Protein AF-0000000066929829 (afdb_homodimer)

Secondary structure (DSSP, 8-state):
---GGGHHHHHHHHHHHHHHHHS-S--HHHHHHHHGGGGGGSPPPTTEEEEEE--TT-SEEEEEEEETT--TT-EEEEE--STTTS--HHHHHHHHHHHHHHHTSEEEEEE---TTTS-TTHHHHHHHHHHHHHHHTT--GGGEEEEEETHHHHHHHHHHHHHHHHTPPPPSEEEEES----TT---THHHHTTTT-SS--HHHHHHHHHHHHTTS-TT-TTT-GGGS--TTPPPEEEEEETTSTTHHHHHHHHHHHHHTT--EEEEEETTPPTTGGGGTTT-HHHHHHHHHHHHHHIIIII--/---GGGHHHHHHHHHHHHHHHHS-TT-HHHHHHHHGGGGGGSPPPTTEEEEEE--TT-SEEEEEEEETT--TT-EEEEE--STTTS--HHHHHHHHHHHHHHHTSEEEEEE---TTTS-TTHHHHHHHHHHHHHHHTT--GGGEEEEEETHHHHHHHHHHHHHHHHTPPPPSEEEEES----TT---THHHHTTTT-SS--HHHHHHHHHHHHTTS-TT-TTT-GGGS--TTPPPEEEEEETTSTTHHHHHHHHHHHHHTT--EEEEEETTPPTTGGGGTTT-HHHHHHHHHHHHHHIIIII--

pLDDT: mean 96.14, std 6.44, range [51.62, 98.94]

Radius of gyration: 24.87 Å; Cα contacts (8 Å, |Δi|>4): 1491; chains: 2; bounding box: 48×78×58 Å

InterPro domains:
  IPR013094 Alpha/beta hydrolase fold-3 [PF07859] (76-277)
  IPR029058 Alpha/Beta hydrolase fold [G3DSA:3.40.50.1820] (4-302)
  IPR029058 Alpha/Beta hydrolase fold [SSF53474] (8-298)
  IPR033140 Lipase, GDXG, putative serine active site [PS01174] (144-156)
  IPR050300 GDXG lipolytic enzyme [PTHR48081] (67-297)

Organism: NCBI:txid1442368

Sequence (608 aa):
MPSPEAESIVNLYKFIKGTLAKTSQGSFDEIRYMFELNQILAAEPTDVVYEEVLCPGTVRPAIWCKPTTANPGHVILYLHGGGCFAGSPQSHRKMAAHLAKAAGAQALLIDFHLAPQFRFPTQIEDAVATFKWLLGRGIEARKIVLAGDSAGGNLAITTTLKLKEEGVGLPGGIVAISPWVDLEATGKSLDSNAQKDVFANRGTEAYFSQLYLDQASPKLPLANPLYADLTGFPPIHVSVGEWEVLLSDSEALVQRAKQAGVDVTHEVGPEMQHVYQLMAGKAPEADKTITNMGKWLQAKVFSLMPSPEAESIVNLYKFIKGTLAKTSQGSFDEIRYMFELNQILAAEPTDVVYEEVLCPGTVRPAIWCKPTTANPGHVILYLHGGGCFAGSPQSHRKMAAHLAKAAGAQALLIDFHLAPQFRFPTQIEDAVATFKWLLGRGIEARKIVLAGDSAGGNLAITTTLKLKEEGVGLPGGIVAISPWVDLEATGKSLDSNAQKDVFANRGTEAYFSQLYLDQASPKLPLANPLYADLTGFPPIHVSVGEWEVLLSDSEALVQRAKQAGVDVTHEVGPEMQHVYQLMAGKAPEADKTITNMGKWLQAKVFSL

Solvent-accessible surface area (backbone atoms only — not comparable to full-atom values): 28993 Å² total; per-residue (Å²): 129,74,57,78,54,54,48,54,59,55,55,50,32,46,50,46,44,54,48,56,70,65,50,57,96,63,66,66,61,61,56,32,56,51,42,45,54,47,40,73,49,24,37,72,46,63,56,29,29,33,41,71,39,85,54,59,39,39,77,52,63,20,34,37,28,38,28,77,81,32,42,88,60,30,34,33,44,35,32,57,28,46,50,49,47,31,49,36,30,72,23,40,43,44,35,46,32,45,34,15,48,49,34,44,13,24,20,38,22,47,24,46,57,39,20,73,90,36,33,70,64,47,44,37,52,15,50,46,41,33,53,53,52,43,42,73,72,69,36,52,40,48,33,28,27,29,23,16,30,27,37,6,12,28,41,29,53,31,27,51,52,50,31,56,74,68,68,44,76,53,46,28,27,34,39,26,30,30,22,49,31,53,55,72,69,76,45,65,22,41,63,79,18,44,88,63,17,69,66,50,41,62,70,53,50,52,50,33,38,43,47,26,36,66,84,54,64,54,69,39,35,74,68,7,53,80,64,42,83,48,60,84,47,51,39,36,40,37,37,32,17,58,23,14,32,44,38,34,28,45,52,50,47,52,51,53,32,49,74,37,69,26,56,69,46,81,46,70,41,77,77,23,44,70,53,47,48,41,22,22,77,59,18,68,72,17,39,51,51,38,44,51,52,8,51,48,40,32,67,69,28,69,67,105,128,75,58,79,53,54,48,54,58,55,53,50,31,46,50,46,44,52,47,56,71,66,50,57,96,70,60,66,61,58,54,32,55,50,41,46,53,46,38,73,50,24,37,71,46,63,56,30,30,35,39,72,40,85,53,59,39,39,75,51,62,20,34,37,28,38,28,77,78,31,43,86,60,30,34,32,45,35,32,56,28,47,50,50,46,31,48,36,30,71,24,40,44,44,36,45,33,46,34,14,48,48,35,44,13,23,21,39,23,49,23,46,58,39,21,72,87,36,34,69,62,48,45,38,52,16,50,47,40,33,52,52,51,43,42,74,72,68,36,51,40,48,33,27,28,29,24,16,29,29,39,6,12,27,41,29,54,30,26,51,51,51,30,54,74,68,69,44,76,54,46,27,26,34,40,26,29,29,23,49,31,55,54,73,68,77,45,67,22,40,63,79,16,43,88,61,15,70,68,52,42,62,69,52,51,52,51,34,36,42,47,27,36,64,86,53,63,52,67,38,35,76,67,6,52,80,62,42,84,50,60,84,48,48,38,35,40,37,37,31,16,58,23,14,30,45,39,35,29,44,51,50,46,51,51,52,32,50,75,38,68,25,55,70,46,82,44,71,40,77,77,24,45,71,54,47,48,40,22,23,79,60,19,70,72,17,38,51,51,37,45,50,52,8,51,47,40,31,65,70,27,67,65,104

Structure (mmCIF, N/CA/C/O backbone):
data_AF-0000000066929829-model_v1
#
loop_
_entity.id
_entity.type
_entity.pdbx_description
1 polymer 'Alpha/beta hydrolase fold-3 domain-containing protein'
#
loop_
_atom_site.group_PDB
_atom_site.id
_atom_site.type_symbol
_atom_site.label_atom_id
_atom_site.label_alt_id
_atom_site.label_comp_id
_atom_site.label_asym_id
_atom_site.label_entity_id
_atom_site.label_seq_id
_atom_site.pdbx_PDB_ins_code
_atom_site.Cartn_x
_atom_site.Cartn_y
_atom_site.Cartn_z
_atom_site.occupancy
_atom_site.B_iso_or_equiv
_atom_site.auth_seq_id
_atom_site.auth_comp_id
_atom_site.auth_asym_id
_atom_site.auth_atom_id
_atom_site.pdbx_PDB_model_num
ATOM 1 N N . MET A 1 1 ? 8.516 22.172 -17.484 1 88.25 1 MET A N 1
ATOM 2 C CA . MET A 1 1 ? 7.496 21.156 -17.719 1 88.25 1 MET A CA 1
ATOM 3 C C . MET A 1 1 ? 7.637 20.016 -16.734 1 88.25 1 MET A C 1
ATOM 5 O O . MET A 1 1 ? 8.75 19.562 -16.453 1 88.25 1 MET A O 1
ATOM 9 N N . PRO A 1 2 ? 6.473 19.688 -16.156 1 90.62 2 PRO A N 1
ATOM 10 C CA . PRO A 1 2 ? 6.551 18.562 -15.211 1 90.62 2 PRO A CA 1
ATOM 11 C C . PRO A 1 2 ? 7.113 17.297 -15.844 1 90.62 2 PRO A C 1
ATOM 13 O O . PRO A 1 2 ? 6.977 17.094 -17.062 1 90.62 2 PRO A O 1
ATOM 16 N N . SER A 1 3 ? 7.824 16.5 -14.977 1 94.12 3 SER A N 1
ATOM 17 C CA . SER A 1 3 ? 8.336 15.211 -15.43 1 94.12 3 SER A CA 1
ATOM 18 C C . SER A 1 3 ? 7.203 14.281 -15.852 1 94.12 3 SER A C 1
ATOM 20 O O . SER A 1 3 ? 6.051 14.484 -15.461 1 94.12 3 SER A O 1
ATOM 22 N N . PRO A 1 4 ? 7.508 13.305 -16.688 1 93.5 4 PRO A N 1
ATOM 23 C CA . PRO A 1 4 ? 6.496 12.305 -17.031 1 93.5 4 PRO A CA 1
ATOM 24 C C . PRO A 1 4 ? 5.914 11.609 -15.797 1 93.5 4 PRO A C 1
ATOM 26 O O . PRO A 1 4 ? 4.723 11.297 -15.766 1 93.5 4 PRO A O 1
ATOM 29 N N . GLU A 1 5 ? 6.719 11.469 -14.797 1 92.75 5 GLU A N 1
ATOM 30 C CA . GLU A 1 5 ? 6.301 10.789 -13.578 1 92.75 5 GLU A CA 1
ATOM 31 C C . GLU A 1 5 ? 5.238 11.594 -12.836 1 92.75 5 GLU A C 1
ATOM 33 O O . GLU A 1 5 ? 4.395 11.023 -12.141 1 92.75 5 GLU A O 1
ATOM 38 N N . ALA A 1 6 ? 5.266 12.867 -13.039 1 94.75 6 ALA A N 1
ATOM 39 C CA . ALA A 1 6 ? 4.32 13.734 -12.336 1 94.75 6 ALA A CA 1
ATOM 40 C C . ALA A 1 6 ? 2.9 13.531 -12.859 1 94.75 6 ALA A C 1
ATOM 42 O O . ALA A 1 6 ? 1.935 13.945 -12.211 1 94.75 6 ALA A O 1
ATOM 43 N N . GLU A 1 7 ? 2.746 12.844 -14.016 1 95 7 GLU A N 1
ATOM 44 C CA . GLU A 1 7 ? 1.429 12.594 -14.586 1 95 7 GLU A CA 1
ATOM 45 C C . GLU A 1 7 ? 0.651 11.57 -13.758 1 95 7 GLU A C 1
ATOM 47 O O . GLU A 1 7 ? -0.58 11.531 -13.812 1 95 7 GLU A O 1
ATOM 52 N N . SER A 1 8 ? 1.365 10.797 -12.992 1 94.75 8 SER A N 1
ATOM 53 C CA . SER A 1 8 ? 0.728 9.727 -12.234 1 94.75 8 SER A CA 1
ATOM 54 C C . SER A 1 8 ? -0.277 10.281 -11.227 1 94.75 8 SER A C 1
ATOM 56 O O . SER A 1 8 ? -1.362 9.719 -11.055 1 94.75 8 SER A O 1
ATOM 58 N N . ILE A 1 9 ? 0.096 11.359 -10.586 1 97.56 9 ILE A N 1
ATOM 59 C CA . ILE A 1 9 ? -0.79 11.914 -9.57 1 97.56 9 ILE A CA 1
ATOM 60 C C . ILE A 1 9 ? -2.018 12.531 -10.234 1 97.56 9 ILE A C 1
ATOM 62 O O . ILE A 1 9 ? -3.123 12.469 -9.688 1 97.56 9 ILE A O 1
ATOM 66 N N . VAL A 1 10 ? -1.859 13.125 -11.445 1 96.75 10 VAL A N 1
ATOM 67 C CA . VAL A 1 10 ? -2.975 13.68 -12.203 1 96.75 10 VAL A CA 1
ATOM 68 C C . VAL A 1 10 ? -3.975 12.578 -12.539 1 96.75 10 VAL A C 1
ATOM 70 O O . VAL A 1 10 ? -5.18 12.742 -12.32 1 96.75 10 VAL A O 1
ATOM 73 N N . ASN A 1 11 ? -3.477 11.484 -13 1 94.06 11 ASN A N 1
ATOM 74 C CA . ASN A 1 11 ? -4.332 10.367 -13.375 1 94.06 11 ASN A CA 1
ATOM 75 C C . ASN A 1 11 ? -5.066 9.789 -12.164 1 94.06 11 ASN A C 1
ATOM 77 O O . ASN A 1 11 ? -6.266 9.508 -12.242 1 94.06 11 ASN A O 1
ATOM 81 N N . LEU A 1 12 ? -4.383 9.578 -11.094 1 95.25 12 LEU A N 1
ATOM 82 C CA . LEU A 1 12 ? -5.012 9.039 -9.891 1 95.25 12 LEU A CA 1
ATOM 83 C C . LEU A 1 12 ? -6.082 9.984 -9.359 1 95.25 12 LEU A C 1
ATOM 85 O O . LEU A 1 12 ? -7.184 9.555 -9.016 1 95.25 12 LEU A O 1
ATOM 89 N N . TYR A 1 13 ? -5.742 11.297 -9.297 1 95.75 13 TYR A N 1
ATOM 90 C CA . TYR A 1 13 ? -6.684 12.273 -8.766 1 95.75 13 TYR A CA 1
ATOM 91 C C . TYR A 1 13 ? -7.934 12.359 -9.633 1 95.75 13 TYR A C 1
ATOM 93 O O . TYR A 1 13 ? -9.047 12.508 -9.117 1 95.75 13 TYR A O 1
ATOM 101 N N . LYS A 1 14 ? -7.758 12.289 -10.953 1 92.56 14 LYS A N 1
ATOM 102 C CA . LYS A 1 14 ? -8.922 12.258 -11.836 1 92.56 14 LYS A CA 1
ATOM 103 C C . LYS A 1 14 ? -9.812 11.062 -11.531 1 92.56 14 LYS A C 1
ATOM 105 O O . LYS A 1 14 ? -11.039 11.18 -11.539 1 92.56 14 LYS A O 1
ATOM 110 N N . PHE A 1 15 ? -9.172 10 -11.25 1 89.5 15 PHE A N 1
ATOM 111 C CA . PHE A 1 15 ? -9.914 8.789 -10.914 1 89.5 15 PHE A CA 1
ATOM 112 C C . PHE A 1 15 ? -10.648 8.953 -9.586 1 89.5 15 PHE A C 1
ATOM 114 O O . PHE A 1 15 ? -11.836 8.656 -9.484 1 89.5 15 PHE A O 1
ATOM 121 N N . ILE A 1 16 ? -9.984 9.406 -8.539 1 89.19 16 ILE A N 1
ATOM 122 C CA . ILE A 1 16 ? -10.562 9.586 -7.215 1 89.19 16 ILE A CA 1
ATOM 123 C C . ILE A 1 16 ? -11.719 10.586 -7.297 1 89.19 16 ILE A C 1
ATOM 125 O O . ILE A 1 16 ? -12.805 10.336 -6.762 1 89.19 16 ILE A O 1
ATOM 129 N N . LYS A 1 17 ? -11.438 11.641 -8.008 1 86.88 17 LYS A N 1
ATOM 130 C CA . LYS A 1 17 ? -12.453 12.68 -8.148 1 86.88 17 LYS A CA 1
ATOM 131 C C . LYS A 1 17 ? -13.688 12.148 -8.867 1 86.88 17 LYS A C 1
ATOM 133 O O . LYS A 1 17 ? -14.82 12.492 -8.516 1 86.88 17 LYS A O 1
ATOM 138 N N . GLY A 1 18 ? -13.492 11.398 -9.93 1 80.88 18 GLY A N 1
ATOM 139 C CA . GLY A 1 18 ? -14.602 10.789 -10.641 1 80.88 18 GLY A CA 1
ATOM 140 C C . GLY A 1 18 ? -15.445 9.875 -9.773 1 80.88 18 GLY A C 1
ATOM 141 O O . GLY A 1 18 ? -16.672 9.844 -9.898 1 80.88 18 GLY A O 1
ATOM 142 N N . THR A 1 19 ? -14.805 9.18 -8.883 1 77.25 19 THR A N 1
ATOM 143 C CA . THR A 1 19 ? -15.508 8.289 -7.969 1 77.25 19 THR A CA 1
ATOM 144 C C . THR A 1 19 ? -16.281 9.094 -6.93 1 77.25 19 THR A C 1
ATOM 146 O O . THR A 1 19 ? -17.422 8.75 -6.594 1 77.25 19 THR A O 1
ATOM 149 N N . LEU A 1 20 ? -15.625 10.109 -6.418 1 76.25 20 LEU A N 1
ATOM 150 C CA . LEU A 1 20 ? -16.281 10.992 -5.465 1 76.25 20 LEU A CA 1
ATOM 151 C C . LEU A 1 20 ? -17.578 11.562 -6.059 1 76.25 20 LEU A C 1
ATOM 153 O O . LEU A 1 20 ? -18.578 11.68 -5.363 1 76.25 20 LEU A O 1
ATOM 157 N N . ALA A 1 21 ? -17.531 11.883 -7.316 1 75.81 21 ALA A N 1
ATOM 158 C CA . ALA A 1 21 ? -18.656 12.508 -7.992 1 75.81 21 ALA A CA 1
ATOM 159 C C . ALA A 1 21 ? -19.797 11.508 -8.18 1 75.81 21 ALA A C 1
ATOM 161 O O . ALA A 1 21 ? -20.969 11.898 -8.242 1 75.81 21 ALA A O 1
ATOM 162 N N . LYS A 1 22 ? -19.484 10.234 -8.406 1 72.81 22 LYS A N 1
ATOM 163 C CA . LYS A 1 22 ? -20.484 9.203 -8.664 1 72.81 22 LYS A CA 1
ATOM 164 C C . LYS A 1 22 ? -21.094 8.688 -7.367 1 72.81 22 LYS A C 1
ATOM 166 O O . LYS A 1 22 ? -22.172 8.078 -7.379 1 72.81 22 LYS A O 1
ATOM 171 N N . THR A 1 23 ? -20.234 8.719 -6.391 1 62.66 23 THR A N 1
ATOM 172 C CA . THR A 1 23 ? -20.672 8.133 -5.125 1 62.66 23 THR A CA 1
ATOM 173 C C . THR A 1 23 ? -21.625 9.07 -4.398 1 62.66 23 THR A C 1
ATOM 175 O O . THR A 1 23 ? -21.312 10.242 -4.172 1 62.66 23 THR A O 1
ATOM 178 N N . SER A 1 24 ? -22.922 8.938 -4.844 1 55.09 24 SER A N 1
ATOM 179 C CA . SER A 1 24 ? -23.906 9.656 -4.043 1 55.09 24 SER A CA 1
ATOM 180 C C . SER A 1 24 ? -23.562 9.602 -2.559 1 55.09 24 SER A C 1
ATOM 182 O O . SER A 1 24 ? -22.75 8.773 -2.133 1 55.09 24 SER A O 1
ATOM 184 N N . GLN A 1 25 ? -24.125 10.641 -1.686 1 51.94 25 GLN A N 1
ATOM 185 C CA . GLN A 1 25 ? -23.969 10.805 -0.243 1 51.94 25 GLN A CA 1
ATOM 186 C C . GLN A 1 25 ? -23.75 9.453 0.439 1 51.94 25 GLN A C 1
ATOM 188 O O . GLN A 1 25 ? -23.516 9.398 1.646 1 51.94 25 GLN A O 1
ATOM 193 N N . GLY A 1 26 ? -23.938 8.344 -0.261 1 52.53 26 GLY A N 1
ATOM 194 C CA . GLY A 1 26 ? -24.047 7.098 0.475 1 52.53 26 GLY A CA 1
ATOM 195 C C . GLY A 1 26 ? -22.734 6.621 1.053 1 52.53 26 GLY A C 1
ATOM 196 O O . GLY A 1 26 ? -22.297 7.098 2.104 1 52.53 26 GLY A O 1
ATOM 197 N N . SER A 1 27 ? -21.703 5.484 0.579 1 73.06 27 SER A N 1
ATOM 198 C CA . SER A 1 27 ? -20.922 4.734 1.566 1 73.06 27 SER A CA 1
ATOM 199 C C . SER A 1 27 ? -19.516 5.289 1.698 1 73.06 27 SER A C 1
ATOM 201 O O . SER A 1 27 ? -18.719 5.207 0.759 1 73.06 27 SER A O 1
ATOM 203 N N . PHE A 1 28 ? -19.266 6.281 2.705 1 83.06 28 PHE A N 1
ATOM 204 C CA . PHE A 1 28 ? -17.953 6.777 3.104 1 83.06 28 PHE A CA 1
ATOM 205 C C . PHE A 1 28 ? -16.891 5.688 2.986 1 83.06 28 PHE A C 1
ATOM 207 O O . PHE A 1 28 ? -15.727 5.973 2.715 1 83.06 28 PHE A O 1
ATOM 214 N N . ASP A 1 29 ? -17.406 4.539 2.895 1 84.38 29 ASP A N 1
ATOM 215 C CA . ASP A 1 29 ? -16.469 3.43 2.842 1 84.38 29 ASP A CA 1
ATOM 216 C C . ASP A 1 29 ? -15.797 3.34 1.47 1 84.38 29 ASP A C 1
ATOM 218 O O . ASP A 1 29 ? -14.602 3.074 1.371 1 84.38 29 ASP A O 1
ATOM 222 N N . GLU A 1 30 ? -16.609 3.586 0.455 1 84.94 30 GLU A N 1
ATOM 223 C CA . GLU A 1 30 ? -16.062 3.541 -0.9 1 84.94 30 GLU A CA 1
ATOM 224 C C . GLU A 1 30 ? -15.039 4.652 -1.124 1 84.94 30 GLU A C 1
ATOM 226 O O . GLU A 1 30 ? -13.992 4.426 -1.722 1 84.94 30 GLU A O 1
ATOM 231 N N . ILE A 1 31 ? -15.367 5.809 -0.644 1 87.69 31 ILE A N 1
ATOM 232 C CA . ILE A 1 31 ? -14.477 6.949 -0.781 1 87.69 31 ILE A CA 1
ATOM 233 C C . ILE A 1 31 ? -13.18 6.688 -0.015 1 87.69 31 ILE A C 1
ATOM 235 O O . ILE A 1 31 ? -12.086 6.98 -0.507 1 87.69 31 ILE A O 1
ATOM 239 N N . ARG A 1 32 ? -13.297 6.16 1.17 1 93.31 32 ARG A N 1
ATOM 240 C CA . ARG A 1 32 ? -12.141 5.867 2.004 1 93.31 32 ARG A CA 1
ATOM 241 C C . ARG A 1 32 ? -11.227 4.84 1.337 1 93.31 32 ARG A C 1
ATOM 243 O O . ARG A 1 32 ? -10 4.949 1.403 1 93.31 32 ARG A O 1
ATOM 250 N N . TYR A 1 33 ? -11.844 3.861 0.587 1 92.25 33 TYR A N 1
ATOM 251 C CA . TYR A 1 33 ? -11.047 2.918 -0.185 1 92.25 33 TYR A CA 1
ATOM 252 C C . TYR A 1 33 ? -10.25 3.637 -1.271 1 92.25 33 TYR A C 1
ATOM 254 O O . TYR A 1 33 ? -9.086 3.311 -1.519 1 92.25 33 TYR A O 1
ATOM 262 N N . MET A 1 34 ? -10.867 4.645 -1.908 1 92.38 34 MET A N 1
ATOM 263 C CA . MET A 1 34 ? -10.195 5.352 -2.998 1 92.38 34 MET A CA 1
ATOM 264 C C . MET A 1 34 ? -8.984 6.117 -2.488 1 92.38 34 MET A C 1
ATOM 266 O O . MET A 1 34 ? -7.934 6.133 -3.139 1 92.38 34 MET A O 1
ATOM 270 N N . PHE A 1 35 ? -9.055 6.633 -1.262 1 95.56 35 PHE A N 1
ATOM 271 C CA . PHE A 1 35 ? -7.957 7.418 -0.717 1 95.56 35 PHE A CA 1
ATOM 272 C C . PHE A 1 35 ? -6.789 6.523 -0.335 1 95.56 35 PHE A C 1
ATOM 274 O O . PHE A 1 35 ? -5.652 6.992 -0.211 1 95.56 35 PHE A O 1
ATOM 281 N N . GLU A 1 36 ? -7.082 5.238 -0.135 1 97 36 GLU A N 1
ATOM 282 C CA . GLU A 1 36 ? -6 4.301 0.15 1 97 36 GLU A CA 1
ATOM 283 C C . GLU A 1 36 ? -5.055 4.164 -1.043 1 97 36 GLU A C 1
ATOM 285 O O . GLU A 1 36 ? -3.902 3.76 -0.887 1 97 36 GLU A O 1
ATOM 290 N N . LEU A 1 37 ? -5.52 4.582 -2.223 1 96.5 37 LEU A N 1
ATOM 291 C CA . LEU A 1 37 ? -4.75 4.438 -3.453 1 96.5 37 LEU A CA 1
ATOM 292 C C . LEU A 1 37 ? -3.613 5.453 -3.506 1 96.5 37 LEU A C 1
ATOM 294 O O . LEU A 1 37 ? -2.699 5.328 -4.324 1 96.5 37 LEU A O 1
ATOM 298 N N . ASN A 1 38 ? -3.584 6.426 -2.561 1 97.75 38 ASN A N 1
ATOM 299 C CA . ASN A 1 38 ? -2.494 7.395 -2.521 1 97.75 38 ASN A CA 1
ATOM 300 C C . ASN A 1 38 ? -1.137 6.707 -2.393 1 97.75 38 ASN A C 1
ATOM 302 O O . ASN A 1 38 ? -0.132 7.207 -2.9 1 97.75 38 ASN A O 1
ATOM 306 N N . GLN A 1 39 ? -1.131 5.605 -1.832 1 96.25 39 GLN A N 1
ATOM 307 C CA . GLN A 1 39 ? 0.118 4.914 -1.532 1 96.25 39 GLN A CA 1
ATOM 308 C C . GLN A 1 39 ? 0.806 4.441 -2.811 1 96.25 39 GLN A C 1
ATOM 310 O O . GLN A 1 39 ? 2.02 4.223 -2.822 1 96.25 39 GLN A O 1
ATOM 315 N N . ILE A 1 40 ? 0.053 4.273 -3.912 1 96 40 ILE A N 1
ATOM 316 C CA . ILE A 1 40 ? 0.645 3.672 -5.102 1 96 40 ILE A CA 1
ATOM 317 C C . ILE A 1 40 ? 1.554 4.684 -5.797 1 96 40 ILE A C 1
ATOM 319 O O . ILE A 1 40 ? 2.32 4.324 -6.691 1 96 40 ILE A O 1
ATOM 323 N N . LEU A 1 41 ? 1.529 5.965 -5.418 1 97.56 41 LEU A N 1
ATOM 324 C CA . LEU A 1 41 ? 2.227 7.043 -6.113 1 97.56 41 LEU A CA 1
ATOM 325 C C . LEU A 1 41 ? 3.713 7.031 -5.777 1 97.56 41 LEU A C 1
ATOM 327 O O . LEU A 1 41 ? 4.539 7.484 -6.574 1 97.56 41 LEU A O 1
ATOM 331 N N . ALA A 1 42 ? 4.047 6.539 -4.574 1 97.81 42 ALA A N 1
ATOM 332 C CA . ALA A 1 42 ? 5.434 6.59 -4.117 1 97.81 42 ALA A CA 1
ATOM 333 C C . ALA A 1 42 ? 6.145 5.262 -4.359 1 97.81 42 ALA A C 1
ATOM 335 O O . ALA A 1 42 ? 5.5 4.215 -4.438 1 97.81 42 ALA A O 1
ATOM 336 N N . ALA A 1 43 ? 7.465 5.332 -4.512 1 97.38 43 ALA A N 1
ATOM 337 C CA . ALA A 1 43 ? 8.289 4.125 -4.469 1 97.38 43 ALA A CA 1
ATOM 338 C C . ALA A 1 43 ? 8.484 3.639 -3.037 1 97.38 43 ALA A C 1
ATOM 340 O O . ALA A 1 43 ? 8.359 4.422 -2.09 1 97.38 43 ALA A O 1
ATOM 341 N N . GLU A 1 44 ? 8.695 2.34 -2.896 1 97.06 44 GLU A N 1
ATOM 342 C CA . GLU A 1 44 ? 9.117 1.88 -1.58 1 97.06 44 GLU A CA 1
ATOM 343 C C . GLU A 1 44 ? 10.461 2.5 -1.187 1 97.06 44 GLU A C 1
ATOM 345 O O . GLU A 1 44 ? 11.422 2.441 -1.95 1 97.06 44 GLU A O 1
ATOM 350 N N . PRO A 1 45 ? 10.508 3.092 0.005 1 97.38 45 PRO A N 1
ATOM 351 C CA . PRO A 1 45 ? 11.836 3.555 0.432 1 97.38 45 PRO A CA 1
ATOM 352 C C . PRO A 1 45 ? 12.766 2.408 0.823 1 97.38 45 PRO A C 1
ATOM 354 O O . PRO A 1 45 ? 12.32 1.429 1.429 1 97.38 45 PRO A O 1
ATOM 357 N N . THR A 1 46 ? 13.992 2.504 0.473 1 97 46 THR A N 1
ATOM 358 C CA . THR A 1 46 ? 14.969 1.483 0.847 1 97 46 THR A CA 1
ATOM 359 C C . THR A 1 46 ? 15.414 1.667 2.295 1 97 46 THR A C 1
ATOM 361 O O . THR A 1 46 ? 15.359 2.775 2.832 1 97 46 THR A O 1
ATOM 364 N N . ASP A 1 47 ? 15.773 0.606 2.943 1 97.62 47 ASP A N 1
ATOM 365 C CA . ASP A 1 47 ? 16.406 0.598 4.262 1 97.62 47 ASP A CA 1
ATOM 366 C C . ASP A 1 47 ? 15.469 1.19 5.316 1 97.62 47 ASP A C 1
ATOM 368 O O . ASP A 1 47 ? 15.906 1.942 6.191 1 97.62 47 ASP A O 1
ATOM 372 N N . VAL A 1 48 ? 14.234 0.946 5.141 1 98.56 48 VAL A N 1
ATOM 373 C CA . VAL A 1 48 ? 13.234 1.317 6.137 1 98.56 48 VAL A CA 1
ATOM 374 C C . VAL A 1 48 ? 12.477 0.075 6.598 1 98.56 48 VAL A C 1
ATOM 376 O O . VAL A 1 48 ? 12.086 -0.758 5.777 1 98.56 48 VAL A O 1
ATOM 379 N N . VAL A 1 49 ? 12.305 -0.089 7.871 1 98.44 49 VAL A N 1
ATOM 380 C CA . VAL A 1 49 ? 11.438 -1.133 8.406 1 98.44 49 VAL A CA 1
ATOM 381 C C . VAL A 1 49 ? 10.172 -0.505 9 1 98.44 49 VAL A C 1
ATOM 383 O O . VAL A 1 49 ? 10.188 0.657 9.406 1 98.44 49 VAL A O 1
ATOM 386 N N . TYR A 1 50 ? 9.094 -1.198 8.969 1 98.44 50 TYR A N 1
ATOM 387 C CA . TYR A 1 50 ? 7.809 -0.735 9.477 1 98.44 50 TYR A CA 1
ATOM 388 C C . TYR A 1 50 ? 7.375 -1.554 10.688 1 98.44 50 TYR A C 1
ATOM 390 O O . TYR A 1 50 ? 7.734 -2.729 10.812 1 98.44 50 TYR A O 1
ATOM 398 N N . GLU A 1 51 ? 6.672 -0.918 11.539 1 97.44 51 GLU A N 1
ATOM 399 C CA . GLU A 1 51 ? 6.133 -1.564 12.734 1 97.44 51 GLU A CA 1
ATOM 400 C C . GLU A 1 51 ? 4.793 -0.952 13.133 1 97.44 51 GLU A C 1
ATOM 402 O O . GLU A 1 51 ? 4.684 0.266 13.289 1 97.44 51 GLU A O 1
ATOM 407 N N . GLU A 1 52 ? 3.777 -1.808 13.242 1 97.31 52 GLU A N 1
ATOM 408 C CA . GLU A 1 52 ? 2.506 -1.325 13.773 1 97.31 52 GLU A CA 1
ATOM 409 C C . GLU A 1 52 ? 2.545 -1.233 15.297 1 97.31 52 GLU A C 1
ATOM 411 O O . GLU A 1 52 ? 3.145 -2.082 15.961 1 97.31 52 GLU A O 1
ATOM 416 N N . VAL A 1 53 ? 1.932 -0.184 15.836 1 97.75 53 VAL A N 1
ATOM 417 C CA . VAL A 1 53 ? 1.919 0.017 17.281 1 97.75 53 VAL A CA 1
ATOM 418 C C . VAL A 1 53 ? 0.572 0.595 17.719 1 97.75 53 VAL A C 1
ATOM 420 O O . VAL A 1 53 ? -0.003 1.432 17.016 1 97.75 53 VAL A O 1
ATOM 423 N N . LEU A 1 54 ? 0.062 0.106 18.844 1 96.31 54 LEU A N 1
ATOM 424 C CA . LEU A 1 54 ? -1.11 0.731 19.438 1 96.31 54 LEU A CA 1
ATOM 425 C C . LEU A 1 54 ? -0.707 1.92 20.312 1 96.31 54 LEU A C 1
ATOM 427 O O . LEU A 1 54 ? 0.164 1.796 21.172 1 96.31 54 LEU A O 1
ATOM 431 N N . CYS A 1 55 ? -1.213 3.059 20.047 1 97.5 55 CYS A N 1
ATOM 432 C CA . CYS A 1 55 ? -0.972 4.254 20.844 1 97.5 55 CYS A CA 1
ATOM 433 C C . CYS A 1 55 ? -2.256 5.051 21.031 1 97.5 55 CYS A C 1
ATOM 435 O O . CYS A 1 55 ? -3.244 4.82 20.344 1 97.5 55 CYS A O 1
ATOM 437 N N . PRO A 1 56 ? -2.312 5.891 22.062 1 98.12 56 PRO A N 1
ATOM 438 C CA . PRO A 1 56 ? -3.512 6.711 22.234 1 98.12 56 PRO A CA 1
ATOM 439 C C . PRO A 1 56 ? -3.824 7.574 21.016 1 98.12 56 PRO A C 1
ATOM 441 O O . PRO A 1 56 ? -2.912 7.965 20.281 1 98.12 56 PRO A O 1
ATOM 444 N N . GLY A 1 57 ? -5.074 7.828 20.859 1 96.94 57 GLY A N 1
ATOM 445 C CA . GLY A 1 57 ? -5.48 8.711 19.781 1 96.94 57 GLY A CA 1
ATOM 446 C C . GLY A 1 57 ? -5.664 7.98 18.453 1 96.94 57 GLY A C 1
ATOM 447 O O . GLY A 1 57 ? -5.828 8.609 17.406 1 96.94 57 GLY A O 1
ATOM 448 N N . THR A 1 58 ? -5.602 6.652 18.516 1 96.94 58 THR A N 1
ATOM 449 C CA . THR A 1 58 ? -5.723 5.906 17.266 1 96.94 58 THR A CA 1
ATOM 450 C C . THR A 1 58 ? -6.918 4.957 17.328 1 96.94 58 THR A C 1
ATOM 452 O O . THR A 1 58 ? -7.246 4.422 18.391 1 96.94 58 THR A O 1
ATOM 455 N N . VAL A 1 59 ? -7.555 4.766 16.188 1 95.06 59 VAL A N 1
ATOM 456 C CA . VAL A 1 59 ? -8.625 3.787 16.031 1 95.06 59 VAL A CA 1
ATOM 457 C C . VAL A 1 59 ? -8.039 2.414 15.727 1 95.06 59 VAL A C 1
ATOM 459 O O . VAL A 1 59 ? -8.484 1.401 16.266 1 95.06 59 VAL A O 1
ATOM 462 N N . ARG A 1 60 ? -7.215 2.279 14.891 1 94 60 ARG A N 1
ATOM 463 C CA . ARG A 1 60 ? -6.395 1.127 14.523 1 94 60 ARG A CA 1
ATOM 464 C C . ARG A 1 60 ? -4.918 1.393 14.805 1 94 60 ARG A C 1
ATOM 466 O O . ARG A 1 60 ? -4.535 2.523 15.109 1 94 60 ARG A O 1
ATOM 473 N N . PRO A 1 61 ? -4.031 0.425 14.68 1 96.88 61 PRO A N 1
ATOM 474 C CA . PRO A 1 61 ? -2.619 0.643 15.008 1 96.88 61 PRO A CA 1
ATOM 475 C C . PRO A 1 61 ? -1.975 1.722 14.141 1 96.88 61 PRO A C 1
ATOM 477 O O . PRO A 1 61 ? -2.238 1.789 12.938 1 96.88 61 PRO A O 1
ATOM 480 N N . ALA A 1 62 ? -1.176 2.553 14.828 1 98.69 62 ALA A N 1
ATOM 481 C CA . ALA A 1 62 ? -0.28 3.457 14.109 1 98.69 62 ALA A CA 1
ATOM 482 C C . ALA A 1 62 ? 0.848 2.686 13.43 1 98.69 62 ALA A C 1
ATOM 484 O O . ALA A 1 62 ? 1.038 1.495 13.688 1 98.69 62 ALA A O 1
ATOM 485 N N . ILE A 1 63 ? 1.514 3.33 12.5 1 98.69 63 ILE A N 1
ATOM 486 C CA . ILE A 1 63 ? 2.639 2.693 11.828 1 98.69 63 ILE A CA 1
ATOM 487 C C . ILE A 1 63 ? 3.91 3.506 12.062 1 98.69 63 ILE A C 1
ATOM 489 O O . ILE A 1 63 ? 3.973 4.691 11.727 1 98.69 63 ILE A O 1
ATOM 493 N N . TRP A 1 64 ? 4.938 2.865 12.641 1 98.81 64 TRP A N 1
ATOM 494 C CA . TRP A 1 64 ? 6.297 3.398 12.664 1 98.81 64 TRP A CA 1
ATOM 495 C C . TRP A 1 64 ? 7.008 3.139 11.344 1 98.81 64 TRP A C 1
ATOM 497 O O . TRP A 1 64 ? 7.016 2.01 10.844 1 98.81 64 TRP A O 1
ATOM 507 N N . CYS A 1 65 ? 7.508 4.148 10.742 1 98.81 65 CYS A N 1
ATOM 508 C CA . CYS A 1 65 ? 8.5 4.059 9.68 1 98.81 65 CYS A CA 1
ATOM 509 C C . CYS A 1 65 ? 9.906 4.305 10.227 1 98.81 65 CYS A C 1
ATOM 511 O O . CYS A 1 65 ? 10.227 5.414 10.648 1 98.81 65 CYS A O 1
ATOM 513 N N . LYS A 1 66 ? 10.758 3.334 10.203 1 98.69 66 LYS A N 1
ATOM 514 C CA . LYS A 1 66 ? 12.055 3.41 10.883 1 98.69 66 LYS A CA 1
ATOM 515 C C . LYS A 1 66 ? 13.195 3.166 9.898 1 98.69 66 LYS A C 1
ATOM 517 O O . LYS A 1 66 ? 13.656 2.031 9.742 1 98.69 66 LYS A O 1
ATOM 522 N N . PRO A 1 67 ? 13.664 4.281 9.227 1 98.62 67 PRO A N 1
ATOM 523 C CA . PRO A 1 67 ? 14.93 4.078 8.516 1 98.62 67 PRO A CA 1
ATOM 524 C C . PRO A 1 67 ? 16 3.434 9.383 1 98.62 67 PRO A C 1
ATOM 526 O O . PRO A 1 67 ? 16.125 3.758 10.57 1 98.62 67 PRO A O 1
ATOM 529 N N . THR A 1 68 ? 16.781 2.531 8.812 1 97 68 THR A N 1
ATOM 530 C CA . THR A 1 68 ? 17.719 1.736 9.594 1 97 68 THR A CA 1
ATOM 531 C C . THR A 1 68 ? 18.812 2.621 10.188 1 97 68 THR A C 1
ATOM 533 O O . THR A 1 68 ? 19.469 2.244 11.164 1 97 68 THR A O 1
ATOM 536 N N . THR A 1 69 ? 19 3.832 9.656 1 95.94 69 THR A N 1
ATOM 537 C CA . THR A 1 69 ? 20.078 4.711 10.125 1 95.94 69 THR A CA 1
ATOM 538 C C . THR A 1 69 ? 19.5 5.84 10.977 1 95.94 69 THR A C 1
ATOM 540 O O . THR A 1 69 ? 20.25 6.734 11.398 1 95.94 69 THR A O 1
ATOM 543 N N . ALA A 1 70 ? 18.25 5.852 11.227 1 97.31 70 ALA A N 1
ATOM 544 C CA . ALA A 1 70 ? 17.594 6.965 11.906 1 97.31 70 ALA A CA 1
ATOM 545 C C . ALA A 1 70 ? 18 7.016 13.383 1 97.31 70 ALA A C 1
ATOM 547 O O . ALA A 1 70 ? 18.25 5.977 14 1 97.31 70 ALA A O 1
ATOM 548 N N . ASN A 1 71 ? 18.094 8.227 13.984 1 97.81 71 ASN A N 1
ATOM 549 C CA . ASN A 1 71 ? 18.141 8.43 15.43 1 97.81 71 ASN A CA 1
ATOM 550 C C . ASN A 1 71 ? 16.766 8.195 16.062 1 97.81 71 ASN A C 1
ATOM 552 O O . ASN A 1 71 ? 15.812 8.922 15.781 1 97.81 71 ASN A O 1
ATOM 556 N N . PRO A 1 72 ? 16.656 7.238 16.938 1 97 72 PRO A N 1
ATOM 557 C CA . PRO A 1 72 ? 15.352 6.902 17.5 1 97 72 PRO A CA 1
ATOM 558 C C . PRO A 1 72 ? 14.766 8.023 18.359 1 97 72 PRO A C 1
ATOM 560 O O . PRO A 1 72 ? 13.57 8.023 18.656 1 97 72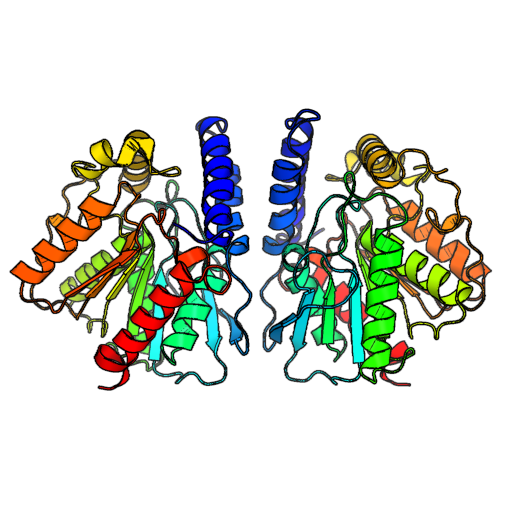 PRO A O 1
ATOM 563 N N . GLY A 1 73 ? 15.578 8.969 18.75 1 98.06 73 GLY A N 1
ATOM 564 C CA . GLY A 1 73 ? 15.109 10.102 19.531 1 98.06 73 GLY A CA 1
ATOM 565 C C . GLY A 1 73 ? 14.531 11.219 18.703 1 98.06 73 GLY A C 1
ATOM 566 O O . GLY A 1 73 ? 13.977 12.18 19.234 1 98.06 73 GLY A O 1
ATOM 567 N N . HIS A 1 74 ? 14.734 11.195 17.391 1 98.75 74 HIS A N 1
ATOM 568 C CA . HIS A 1 74 ? 14.148 12.148 16.469 1 98.75 74 HIS A CA 1
ATOM 569 C C . HIS A 1 74 ? 12.883 11.594 15.82 1 98.75 74 HIS A C 1
ATOM 571 O O . HIS A 1 74 ? 12.938 10.594 15.109 1 98.75 74 HIS A O 1
ATOM 577 N N . VAL A 1 75 ? 11.711 12.234 16.078 1 98.94 75 VAL A N 1
ATOM 578 C CA . VAL A 1 75 ? 10.453 11.633 15.664 1 98.94 75 VAL A CA 1
ATOM 579 C C . VAL A 1 75 ? 9.641 12.648 14.859 1 98.94 75 VAL A C 1
ATOM 581 O O . VAL A 1 75 ? 9.523 13.812 15.258 1 98.94 75 VAL A O 1
ATOM 584 N N . ILE A 1 76 ? 9.219 12.242 13.742 1 98.94 76 ILE A N 1
ATOM 585 C CA . ILE A 1 76 ? 8.195 12.945 12.984 1 98.94 76 ILE A CA 1
ATOM 586 C C . ILE A 1 76 ? 6.828 12.328 13.266 1 98.94 76 ILE A C 1
ATOM 588 O O . ILE A 1 76 ? 6.578 11.172 12.906 1 98.94 76 ILE A O 1
ATOM 592 N N . LEU A 1 77 ? 5.98 12.977 14.016 1 98.94 77 LEU A N 1
ATOM 593 C CA . LEU A 1 77 ? 4.574 12.594 14.109 1 98.94 77 LEU A CA 1
ATOM 594 C C . LEU A 1 77 ? 3.793 13.094 12.898 1 98.94 77 LEU A C 1
ATOM 596 O O . LEU A 1 77 ? 3.523 14.289 12.781 1 98.94 77 LEU A O 1
ATOM 600 N N . TYR A 1 78 ? 3.461 12.164 12.047 1 98.94 78 TYR A N 1
ATOM 601 C CA . TYR A 1 78 ? 2.859 12.523 10.766 1 98.94 78 TYR A CA 1
ATOM 602 C C . TYR A 1 78 ? 1.345 12.367 10.812 1 98.94 78 TYR A C 1
ATOM 604 O O . TYR A 1 78 ? 0.836 11.289 11.133 1 98.94 78 TYR A O 1
ATOM 612 N N . LEU A 1 79 ? 0.665 13.398 10.492 1 98.94 79 LEU A N 1
ATOM 613 C CA . LEU A 1 79 ? -0.791 13.438 10.406 1 98.94 79 LEU A CA 1
ATOM 614 C C . LEU A 1 79 ? -1.251 13.461 8.953 1 98.94 79 LEU A C 1
ATOM 616 O O . LEU A 1 79 ? -1.141 14.492 8.281 1 98.94 79 LEU A O 1
ATOM 620 N N . HIS A 1 80 ? -1.861 12.344 8.539 1 98.81 80 HIS A N 1
ATOM 621 C CA . HIS A 1 80 ? -2.146 12.148 7.121 1 98.81 80 HIS A CA 1
ATOM 622 C C . HIS A 1 80 ? -3.277 13.062 6.656 1 98.81 80 HIS A C 1
ATOM 624 O O . HIS A 1 80 ? -4.145 13.438 7.449 1 98.81 80 HIS A O 1
ATOM 630 N N . GLY A 1 81 ? -3.258 13.391 5.371 1 98.44 81 GLY A N 1
ATOM 631 C CA . GLY A 1 81 ? -4.359 14.102 4.75 1 98.44 81 GLY A CA 1
ATOM 632 C C . GLY A 1 81 ? -5.57 13.227 4.484 1 98.44 81 GLY A C 1
ATOM 633 O O . GLY A 1 81 ? -5.602 12.07 4.895 1 98.44 81 GLY A O 1
ATOM 634 N N . GLY A 1 82 ? -6.551 13.812 3.801 1 96.69 82 GLY A N 1
ATOM 635 C CA . GLY A 1 82 ? -7.801 13.125 3.516 1 96.69 82 GLY A CA 1
ATOM 636 C C . GLY A 1 82 ? -9.016 13.859 4.039 1 96.69 82 GLY A C 1
ATOM 637 O O . GLY A 1 82 ? -10.062 13.25 4.27 1 96.69 82 GLY A O 1
ATOM 638 N N . GLY A 1 83 ? -8.906 15.148 4.277 1 96.12 83 GLY A N 1
ATOM 639 C CA . GLY A 1 83 ? -10.031 16 4.633 1 96.12 83 GLY A CA 1
ATOM 640 C C . GLY A 1 83 ? -10.625 15.672 5.988 1 96.12 83 GLY A C 1
ATOM 641 O O . GLY A 1 83 ? -11.797 15.961 6.242 1 96.12 83 GLY A O 1
ATOM 642 N N . CYS A 1 84 ? -9.93 14.859 6.758 1 96.88 84 CYS A N 1
ATOM 643 C CA . CYS A 1 84 ? -10.328 14.406 8.086 1 96.88 84 CYS A CA 1
ATOM 644 C C . CYS A 1 84 ? -11.422 13.352 7.988 1 96.88 84 CYS A C 1
ATOM 646 O O . CYS A 1 84 ? -12.039 13 8.992 1 96.88 84 CYS A O 1
ATOM 648 N N . PHE A 1 85 ? -11.75 12.844 6.848 1 94.12 85 PHE A N 1
ATOM 649 C CA . PHE A 1 85 ? -12.781 11.812 6.75 1 94.12 85 PHE A CA 1
ATOM 650 C C . PHE A 1 85 ? -12.242 10.594 6.012 1 94.12 85 PHE A C 1
ATOM 652 O O . PHE A 1 85 ? -12.93 9.57 5.914 1 94.12 85 PHE A O 1
ATOM 659 N N . ALA A 1 86 ? -11.062 10.711 5.512 1 95.56 86 ALA A N 1
ATOM 660 C CA . ALA A 1 86 ? -10.406 9.602 4.828 1 95.56 86 ALA A CA 1
ATOM 661 C C . ALA A 1 86 ? -8.898 9.617 5.07 1 95.56 86 ALA A C 1
ATOM 663 O O . ALA A 1 86 ? -8.383 10.508 5.758 1 95.56 86 ALA A O 1
ATOM 664 N N . GLY A 1 87 ? -8.188 8.609 4.488 1 96.81 87 GLY A N 1
ATOM 665 C CA . GLY A 1 87 ? -6.758 8.453 4.711 1 96.81 87 GLY A CA 1
ATOM 666 C C . GLY A 1 87 ? -6.434 7.48 5.828 1 96.81 87 GLY A C 1
ATOM 667 O O . GLY A 1 87 ? -7.316 7.082 6.59 1 96.81 87 GLY A O 1
ATOM 668 N N . SER A 1 88 ? -5.211 7.152 5.887 1 98.06 88 SER A N 1
ATOM 669 C CA . SER A 1 88 ? -4.73 6.18 6.859 1 98.06 88 SER A CA 1
ATOM 670 C C . SER A 1 88 ? -3.207 6.18 6.934 1 98.06 88 SER A C 1
ATOM 672 O O . SER A 1 88 ? -2.539 6.793 6.102 1 98.06 88 SER A O 1
ATOM 674 N N . PRO A 1 89 ? -2.65 5.547 7.996 1 98.44 89 PRO A N 1
ATOM 675 C CA . PRO A 1 89 ? -1.197 5.355 8 1 98.44 89 PRO A CA 1
ATOM 676 C C . PRO A 1 89 ? -0.688 4.656 6.742 1 98.44 89 PRO A C 1
ATOM 678 O O . PRO A 1 89 ? 0.367 5.016 6.215 1 98.44 89 PRO A O 1
ATOM 681 N N . GLN A 1 90 ? -1.467 3.758 6.195 1 97.31 90 GLN A N 1
ATOM 682 C CA . GLN A 1 90 ? -1.044 2.986 5.031 1 97.31 90 GLN A CA 1
ATOM 683 C C . GLN A 1 90 ? -0.996 3.861 3.781 1 97.31 90 GLN A C 1
ATOM 685 O O . GLN A 1 90 ? -0.08 3.736 2.965 1 97.31 90 GLN A O 1
ATOM 690 N N . SER A 1 91 ? -1.962 4.711 3.654 1 98.12 91 SER A N 1
ATOM 691 C CA . SER A 1 91 ? -2.047 5.543 2.457 1 98.12 91 SER A C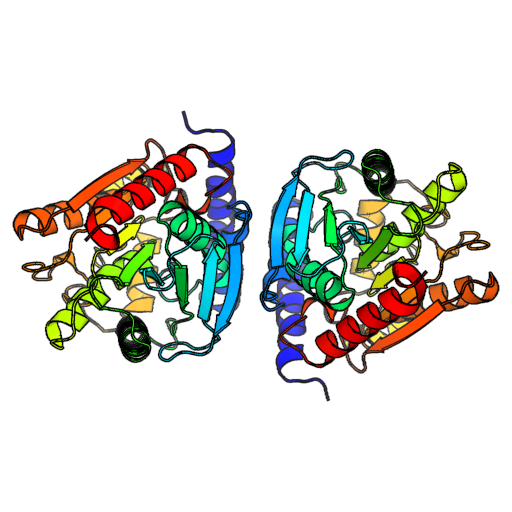A 1
ATOM 692 C C . SER A 1 91 ? -0.884 6.523 2.379 1 98.12 91 SER A C 1
ATOM 694 O O . SER A 1 91 ? -0.581 7.055 1.308 1 98.12 91 SER A O 1
ATOM 696 N N . HIS A 1 92 ? -0.143 6.727 3.525 1 98.69 92 HIS A N 1
ATOM 697 C CA . HIS A 1 92 ? 0.836 7.809 3.547 1 98.69 92 HIS A CA 1
ATOM 698 C C . HIS A 1 92 ? 2.193 7.312 4.035 1 98.69 92 HIS A C 1
ATOM 700 O O . HIS A 1 92 ? 3.166 8.07 4.055 1 98.69 92 HIS A O 1
ATOM 706 N N . ARG A 1 93 ? 2.346 6.023 4.41 1 98.19 93 ARG A N 1
ATOM 707 C CA . ARG A 1 93 ? 3.553 5.562 5.086 1 98.19 93 ARG A CA 1
ATOM 708 C C . ARG A 1 93 ? 4.773 5.715 4.184 1 98.19 93 ARG A C 1
ATOM 710 O O . ARG A 1 93 ? 5.871 6.012 4.664 1 98.19 93 ARG A O 1
ATOM 717 N N . LYS A 1 94 ? 4.594 5.527 2.846 1 98.38 94 LYS A N 1
ATOM 718 C CA . LYS A 1 94 ? 5.762 5.617 1.973 1 98.38 94 LYS A CA 1
ATOM 719 C C . LYS A 1 94 ? 6.301 7.043 1.917 1 98.38 94 LYS A C 1
ATOM 721 O O . LYS A 1 94 ? 7.508 7.262 2.033 1 98.38 94 LYS A O 1
ATOM 726 N N . MET A 1 95 ? 5.414 8 1.734 1 98.38 95 MET A N 1
ATOM 727 C CA . MET A 1 95 ? 5.836 9.398 1.712 1 98.38 95 MET A CA 1
ATOM 728 C C . MET A 1 95 ? 6.488 9.789 3.033 1 98.38 95 MET A C 1
ATOM 730 O O . MET A 1 95 ? 7.562 10.398 3.045 1 98.38 95 MET A O 1
ATOM 734 N N . ALA A 1 96 ? 5.855 9.414 4.16 1 98.81 96 ALA A N 1
ATOM 735 C CA . ALA A 1 96 ? 6.387 9.727 5.484 1 98.81 96 ALA A CA 1
ATOM 736 C C . ALA A 1 96 ? 7.742 9.062 5.699 1 98.81 96 ALA A C 1
ATOM 738 O O . ALA A 1 96 ? 8.633 9.641 6.328 1 98.81 96 ALA A O 1
ATOM 739 N N . ALA A 1 97 ? 7.883 7.859 5.191 1 98.88 97 ALA A N 1
ATOM 740 C CA . ALA A 1 97 ? 9.141 7.133 5.336 1 98.88 97 ALA A CA 1
ATOM 741 C C . ALA A 1 97 ? 10.258 7.801 4.539 1 98.88 97 ALA A C 1
ATOM 743 O O . ALA A 1 97 ? 11.406 7.859 4.992 1 98.88 97 ALA A O 1
ATOM 744 N N . HIS A 1 98 ? 9.93 8.234 3.322 1 98.88 98 HIS A N 1
ATOM 745 C CA . HIS A 1 98 ? 10.922 8.984 2.555 1 98.88 98 HIS A CA 1
ATOM 746 C C . HIS A 1 98 ? 11.352 10.25 3.295 1 98.88 98 HIS A C 1
ATOM 748 O O . HIS A 1 98 ? 12.539 10.578 3.324 1 98.88 98 HIS A O 1
ATOM 754 N N . LEU A 1 99 ? 10.406 10.945 3.865 1 98.94 99 LEU A N 1
ATOM 755 C CA . LEU A 1 99 ? 10.719 12.141 4.637 1 98.94 99 LEU A CA 1
ATOM 756 C C . LEU A 1 99 ? 11.562 11.789 5.859 1 98.94 99 LEU A C 1
ATOM 758 O O . LEU A 1 99 ? 12.531 12.484 6.172 1 98.94 99 LEU A O 1
ATOM 762 N N . ALA A 1 100 ? 11.172 10.742 6.574 1 98.88 100 ALA A N 1
ATOM 763 C CA . ALA A 1 100 ? 11.906 10.281 7.746 1 98.88 100 ALA A CA 1
ATOM 764 C C . ALA A 1 100 ? 13.359 9.969 7.395 1 98.88 100 ALA A C 1
ATOM 766 O O . ALA A 1 100 ? 14.281 10.391 8.102 1 98.88 100 ALA A O 1
ATOM 767 N N . LYS A 1 101 ? 13.523 9.273 6.336 1 98.69 101 LYS A N 1
ATOM 768 C CA . LYS A 1 101 ? 14.867 8.914 5.887 1 98.69 101 LYS A CA 1
ATOM 769 C C . LYS A 1 101 ? 15.688 10.164 5.559 1 98.69 101 LYS A C 1
ATOM 771 O O . LYS A 1 101 ? 16.844 10.273 5.973 1 98.69 101 LYS A O 1
ATOM 776 N N . ALA A 1 102 ? 15.086 11.07 4.82 1 98.69 102 ALA A N 1
ATOM 777 C CA . ALA A 1 102 ? 15.766 12.312 4.441 1 98.69 102 ALA A CA 1
ATOM 778 C C . ALA A 1 102 ? 16.156 13.117 5.676 1 98.69 102 ALA A C 1
ATOM 780 O O . ALA A 1 102 ? 17.188 13.797 5.676 1 98.69 102 ALA A O 1
ATOM 781 N N . ALA A 1 103 ? 15.391 12.992 6.723 1 98.75 103 ALA A N 1
ATOM 782 C CA . ALA A 1 103 ? 15.586 13.805 7.922 1 98.75 103 ALA A CA 1
ATOM 783 C C . ALA A 1 103 ? 16.484 13.094 8.922 1 98.75 103 ALA A C 1
ATOM 785 O O . ALA A 1 103 ? 16.938 13.695 9.898 1 98.75 103 ALA A O 1
ATOM 786 N N . GLY A 1 104 ? 16.797 11.828 8.711 1 98.25 104 GLY A N 1
ATOM 787 C CA . GLY A 1 104 ? 17.5 11.047 9.719 1 98.25 104 GLY A CA 1
ATOM 788 C C . GLY A 1 104 ? 16.688 10.836 10.977 1 98.25 104 GLY A C 1
ATOM 789 O O . GLY A 1 104 ? 17.234 10.859 12.086 1 98.25 104 GLY A O 1
ATOM 790 N N . ALA A 1 105 ? 15.383 10.672 10.883 1 98.81 105 ALA A N 1
ATOM 791 C CA . ALA A 1 105 ? 14.43 10.5 11.984 1 98.81 105 ALA A CA 1
ATOM 792 C C . ALA A 1 105 ? 13.531 9.297 11.742 1 98.81 105 ALA A C 1
ATOM 794 O O . ALA A 1 105 ? 13.594 8.664 10.68 1 98.81 105 ALA A O 1
ATOM 795 N N . GLN A 1 106 ? 12.742 8.898 12.711 1 98.75 106 GLN A N 1
ATOM 796 C CA . GLN A 1 106 ? 11.625 7.977 12.523 1 98.75 106 GLN A CA 1
ATOM 797 C C . GLN A 1 106 ? 10.312 8.734 12.336 1 98.75 106 GLN A C 1
ATOM 799 O O . GLN A 1 106 ? 10.195 9.898 12.734 1 98.75 106 GLN A O 1
ATOM 804 N N . ALA A 1 107 ? 9.445 8.133 11.688 1 98.94 107 ALA A N 1
ATOM 805 C CA . ALA A 1 107 ? 8.117 8.727 11.547 1 98.94 107 ALA A CA 1
ATOM 806 C C . ALA A 1 107 ? 7.047 7.82 12.141 1 98.94 107 ALA A C 1
ATOM 808 O O . ALA A 1 107 ? 7.113 6.598 12 1 98.94 107 ALA A O 1
ATOM 809 N N . LEU A 1 108 ? 6.121 8.367 12.828 1 98.94 108 LEU A N 1
ATOM 810 C CA . LEU A 1 108 ? 4.934 7.684 13.328 1 98.94 108 LEU A CA 1
ATOM 811 C C . LEU A 1 108 ? 3.672 8.25 12.68 1 98.94 108 LEU A C 1
ATOM 813 O O . LEU A 1 108 ? 3.396 9.445 12.789 1 98.94 108 LEU A O 1
ATOM 817 N N . LEU A 1 109 ? 2.98 7.449 11.93 1 98.94 109 LEU A N 1
ATOM 818 C CA . LEU A 1 109 ? 1.693 7.828 11.359 1 98.94 109 LEU A CA 1
ATOM 819 C C . LEU A 1 109 ? 0.543 7.262 12.18 1 98.94 109 LEU A C 1
ATOM 821 O O . LEU A 1 109 ? 0.492 6.059 12.438 1 98.94 109 LEU A O 1
ATOM 825 N N . ILE A 1 110 ? -0.374 8.086 12.531 1 98.81 110 ILE A N 1
ATOM 826 C CA . ILE A 1 110 ? -1.44 7.617 13.406 1 98.81 110 ILE A CA 1
ATOM 827 C C . ILE A 1 110 ? -2.74 7.492 12.617 1 98.81 110 ILE A C 1
ATOM 829 O O . ILE A 1 110 ? -2.951 8.211 11.641 1 98.81 110 ILE A O 1
ATOM 833 N N . ASP A 1 111 ? -3.574 6.566 13.008 1 98.31 111 ASP A N 1
ATOM 834 C CA . ASP A 1 111 ? -4.918 6.363 12.477 1 98.31 111 ASP A CA 1
ATOM 835 C C . ASP A 1 111 ? -5.965 7.055 13.352 1 98.31 111 ASP A C 1
ATOM 837 O O . ASP A 1 111 ? -6.762 6.395 14.016 1 98.31 111 ASP A O 1
ATOM 841 N N . PHE A 1 112 ? -5.953 8.352 13.258 1 98.69 112 PHE A N 1
ATOM 842 C CA . PHE A 1 112 ? -6.832 9.133 14.133 1 98.69 112 PHE A CA 1
ATOM 843 C C . PHE A 1 112 ? -8.289 8.977 13.703 1 98.69 112 PHE A C 1
ATOM 845 O O . PHE A 1 112 ? -8.57 8.445 12.625 1 98.69 112 PHE A O 1
ATOM 852 N N . HIS A 1 113 ? -9.234 9.367 14.539 1 98.31 113 HIS A N 1
ATOM 853 C CA . HIS A 1 113 ? -10.672 9.25 14.289 1 98.31 113 HIS A CA 1
ATOM 854 C C . HIS A 1 113 ? -11.094 10.117 13.109 1 98.31 113 HIS A C 1
ATOM 856 O O . HIS A 1 113 ? -10.586 11.227 12.938 1 98.31 113 HIS A O 1
ATOM 862 N N . LEU A 1 114 ? -12.062 9.633 12.336 1 97.5 114 LEU A N 1
ATOM 863 C CA . LEU A 1 114 ? -12.422 10.32 11.102 1 97.5 114 LEU A CA 1
ATOM 864 C C . LEU A 1 114 ? -13.859 10.828 11.164 1 97.5 114 LEU A C 1
ATOM 866 O O . LEU A 1 114 ? -14.719 10.188 11.758 1 97.5 114 LEU A O 1
ATOM 870 N N . ALA A 1 115 ? -13.961 11.961 10.562 1 95.94 115 ALA A N 1
ATOM 871 C CA . ALA A 1 115 ? -15.305 12.461 10.281 1 95.94 115 ALA A CA 1
ATOM 872 C C . ALA A 1 115 ? -16.016 11.578 9.258 1 95.94 115 ALA A C 1
ATOM 874 O O . ALA A 1 115 ? -15.359 10.883 8.469 1 95.94 115 ALA A O 1
ATOM 875 N N . PRO A 1 116 ? -17.422 11.406 9.234 1 93.25 116 PRO A N 1
ATOM 876 C CA . PRO A 1 116 ? -18.344 12.227 10.031 1 93.25 116 PRO A CA 1
ATOM 877 C C . PRO A 1 116 ? -18.672 11.617 11.391 1 93.25 116 PRO A C 1
ATOM 879 O O . PRO A 1 116 ? -19.328 12.242 12.211 1 93.25 116 PRO A O 1
ATOM 882 N N . GLN A 1 117 ? -18.156 10.344 11.633 1 94.44 117 GLN A N 1
ATOM 883 C CA . GLN A 1 117 ? -18.438 9.703 12.922 1 94.44 117 GLN A CA 1
ATOM 884 C C . GLN A 1 117 ? -17.797 10.492 14.07 1 94.44 117 GLN A C 1
ATOM 886 O O . GLN A 1 117 ? -18.375 10.562 15.164 1 94.44 117 GLN A O 1
ATOM 891 N N . PHE A 1 118 ? -16.656 11.023 13.867 1 97.12 118 PHE A N 1
ATOM 892 C CA . PHE A 1 118 ? -15.938 11.875 14.805 1 97.12 118 PHE A CA 1
ATOM 893 C C . PHE A 1 118 ? -15.555 13.195 14.156 1 97.12 118 PHE A C 1
ATOM 895 O O . PHE A 1 118 ? -14.609 13.25 13.359 1 97.12 118 PHE A O 1
ATOM 902 N N . ARG A 1 119 ? -16.125 14.203 14.562 1 97.44 119 ARG A N 1
ATOM 903 C CA . ARG A 1 119 ? -15.922 15.508 13.945 1 97.44 119 ARG A CA 1
ATOM 904 C C . ARG A 1 119 ? -14.977 16.359 14.781 1 97.44 119 ARG A C 1
ATOM 906 O O . ARG A 1 119 ? -14.438 15.906 15.789 1 97.44 119 ARG A O 1
ATOM 913 N N . PHE A 1 120 ? -14.672 17.594 14.297 1 97.94 120 PHE A N 1
ATOM 914 C CA . PHE A 1 120 ? -13.883 18.578 15.023 1 97.94 120 PHE A CA 1
ATOM 915 C C . PHE A 1 120 ? -14.367 18.703 16.469 1 97.94 120 PHE A C 1
ATOM 917 O O . PHE A 1 120 ? -15.57 18.781 16.719 1 97.94 120 PHE A O 1
ATOM 924 N N . PRO A 1 121 ? -13.398 18.703 17.328 1 98.19 121 PRO A N 1
ATOM 925 C CA . PRO A 1 121 ? -11.938 18.766 17.234 1 98.19 121 PRO A CA 1
ATOM 926 C C . PRO A 1 121 ? -11.266 17.422 17.531 1 98.19 121 PRO A C 1
ATOM 928 O O . PRO A 1 121 ? -10.109 17.391 17.938 1 98.19 121 PRO A O 1
ATOM 931 N N . THR A 1 122 ? -11.953 16.281 17.344 1 98.56 122 THR A N 1
ATOM 932 C CA . THR A 1 122 ? -11.523 14.961 17.766 1 98.56 122 THR A CA 1
ATOM 933 C C . THR A 1 122 ? -10.148 14.625 17.203 1 98.56 122 THR A C 1
ATOM 935 O O . THR A 1 122 ? -9.312 14.039 17.891 1 98.56 122 THR A O 1
ATOM 938 N N . GLN A 1 123 ? -9.883 14.953 16 1 98.75 123 GLN A N 1
ATOM 939 C CA . GLN A 1 123 ? -8.625 14.641 15.328 1 98.75 123 GLN A CA 1
ATOM 940 C C . GLN A 1 123 ? -7.449 15.336 16.016 1 98.75 123 GLN A C 1
ATOM 942 O O . GLN A 1 123 ? -6.363 14.758 16.141 1 98.75 123 GLN A O 1
ATOM 947 N N . ILE A 1 124 ? -7.668 16.578 16.438 1 98.81 124 ILE A N 1
ATOM 948 C CA . ILE A 1 124 ? -6.656 17.328 17.156 1 98.81 124 ILE A CA 1
ATOM 949 C C . ILE A 1 124 ? -6.387 16.672 18.516 1 98.81 124 ILE A C 1
ATOM 951 O O . ILE A 1 124 ? -5.23 16.516 18.906 1 98.81 124 ILE A O 1
ATOM 955 N N . GLU A 1 125 ? -7.465 16.281 19.156 1 98.81 125 GLU A N 1
ATOM 956 C CA . GLU A 1 125 ? -7.34 15.602 20.453 1 98.81 125 GLU A CA 1
ATOM 957 C C . GLU A 1 125 ? -6.57 14.289 20.312 1 98.81 125 GLU A C 1
ATOM 959 O O . GLU A 1 125 ? -5.762 13.945 21.172 1 98.81 125 GLU A O 1
ATOM 964 N N . ASP A 1 126 ? -6.848 13.562 19.25 1 98.94 126 ASP A N 1
ATOM 965 C CA . ASP A 1 126 ? -6.117 12.328 18.969 1 98.94 126 ASP A CA 1
ATOM 966 C C . ASP A 1 126 ? -4.625 12.594 18.812 1 98.94 126 ASP A C 1
ATOM 968 O O . ASP A 1 126 ? -3.795 11.883 19.375 1 98.94 126 ASP A O 1
ATOM 972 N N . ALA A 1 127 ? -4.254 13.625 18.062 1 98.94 127 ALA A N 1
ATOM 973 C CA . ALA A 1 127 ? -2.855 13.969 17.828 1 98.94 127 ALA A CA 1
ATOM 974 C C . ALA A 1 127 ? -2.17 14.406 19.109 1 98.94 127 ALA A C 1
ATOM 976 O O . ALA A 1 127 ? -1.022 14.039 19.375 1 98.94 127 ALA A O 1
ATOM 977 N N . VAL A 1 128 ? -2.895 15.172 19.922 1 98.94 128 VAL A N 1
ATOM 978 C CA . VAL A 1 128 ? -2.359 15.617 21.203 1 98.94 128 VAL A CA 1
ATOM 979 C C . VAL A 1 128 ? -2.09 14.406 22.094 1 98.94 128 VAL A C 1
ATOM 981 O O . VAL A 1 128 ? -1.045 14.328 22.75 1 98.94 128 VAL A O 1
ATOM 984 N N . ALA A 1 129 ? -3.018 13.492 22.078 1 98.88 129 ALA A N 1
ATOM 985 C CA . ALA A 1 129 ? -2.857 12.281 22.891 1 98.88 129 ALA A CA 1
ATOM 986 C C . ALA A 1 129 ? -1.622 11.5 22.469 1 98.88 129 ALA A C 1
ATOM 988 O O . ALA A 1 129 ? -0.872 11 23.312 1 98.88 129 ALA A O 1
ATOM 989 N N . THR A 1 130 ? -1.413 11.391 21.203 1 98.94 130 THR A N 1
ATOM 990 C CA . THR A 1 130 ? -0.245 10.672 20.688 1 98.94 130 THR A CA 1
ATOM 991 C C . THR A 1 130 ? 1.038 11.422 21.031 1 98.94 130 THR A C 1
ATOM 993 O O . THR A 1 130 ? 2.045 10.812 21.391 1 98.94 130 THR A O 1
ATOM 996 N N . PHE A 1 131 ? 1.015 12.727 20.844 1 98.94 131 PHE A N 1
ATOM 997 C CA . PHE A 1 131 ? 2.164 13.547 21.188 1 98.94 131 PHE A CA 1
ATOM 998 C C . PHE A 1 131 ? 2.568 13.328 22.641 1 98.94 131 PHE A C 1
ATOM 1000 O O . PHE A 1 131 ? 3.738 13.07 22.938 1 98.94 131 PHE A O 1
ATOM 1007 N N . LYS A 1 132 ? 1.624 13.383 23.547 1 98.88 132 LYS A N 1
ATOM 1008 C CA . LYS A 1 132 ? 1.881 13.164 24.969 1 98.88 132 LYS A CA 1
ATOM 1009 C C . LYS A 1 132 ? 2.385 11.75 25.219 1 98.88 132 LYS A C 1
ATOM 1011 O O . LYS A 1 132 ? 3.225 11.539 26.109 1 98.88 132 LYS A O 1
ATOM 1016 N N . TRP A 1 133 ? 1.836 10.812 24.5 1 98.88 133 TRP A N 1
ATOM 1017 C CA . TRP A 1 133 ? 2.293 9.43 24.594 1 98.88 133 TRP A CA 1
ATOM 1018 C C . TRP A 1 133 ? 3.768 9.312 24.234 1 98.88 133 TRP A C 1
ATOM 1020 O O . TRP A 1 133 ? 4.52 8.586 24.875 1 98.88 133 TRP A O 1
ATOM 1030 N N . LEU A 1 134 ? 4.191 10 23.188 1 98.88 134 LEU A N 1
ATOM 1031 C CA . LEU A 1 134 ? 5.594 10.016 22.797 1 98.88 134 LEU A CA 1
ATOM 1032 C C . LEU A 1 134 ? 6.465 10.617 23.891 1 98.88 134 LEU A C 1
ATOM 1034 O O . LEU A 1 134 ? 7.555 10.109 24.172 1 98.88 134 LEU A O 1
ATOM 1038 N N . LEU A 1 135 ? 5.98 11.719 24.516 1 98.81 135 LEU A N 1
ATOM 1039 C CA . LEU A 1 135 ? 6.707 12.305 25.641 1 98.81 135 LEU A CA 1
ATOM 1040 C C . LEU A 1 135 ? 6.891 11.297 26.75 1 98.81 135 LEU A C 1
ATOM 1042 O O . LEU A 1 135 ? 7.973 11.203 27.344 1 98.81 135 LEU A O 1
ATOM 1046 N N . GLY A 1 136 ? 5.855 10.578 27.031 1 98.5 136 GLY A N 1
ATOM 1047 C CA . GLY A 1 136 ? 5.902 9.57 28.062 1 98.5 136 GLY A CA 1
ATOM 1048 C C . GLY A 1 136 ? 6.898 8.461 27.781 1 98.5 136 GLY A C 1
ATOM 1049 O O . GLY A 1 136 ? 7.355 7.773 28.688 1 98.5 136 GLY A O 1
ATOM 1050 N N . ARG A 1 137 ? 7.297 8.32 26.594 1 97.81 137 ARG A N 1
ATOM 1051 C CA . ARG A 1 137 ? 8.25 7.293 26.188 1 97.81 137 ARG A CA 1
ATOM 1052 C C . ARG A 1 137 ? 9.68 7.828 26.203 1 97.81 137 ARG A C 1
ATOM 1054 O O . ARG A 1 137 ? 10.609 7.137 25.797 1 97.81 137 ARG A O 1
ATOM 1061 N N . GLY A 1 138 ? 9.805 9.055 26.516 1 98.19 138 GLY A N 1
ATOM 1062 C CA . GLY A 1 138 ? 11.125 9.625 26.719 1 98.19 138 GLY A CA 1
ATOM 1063 C C . GLY A 1 138 ? 11.602 10.461 25.547 1 98.19 138 GLY A C 1
ATOM 1064 O O . GLY A 1 138 ? 12.75 10.898 25.516 1 98.19 138 GLY A O 1
ATOM 1065 N N . ILE A 1 139 ? 10.758 10.711 24.562 1 98.44 139 ILE A N 1
ATOM 1066 C CA . ILE A 1 139 ? 11.125 11.586 23.453 1 98.44 139 ILE A CA 1
ATOM 1067 C C . ILE A 1 139 ? 10.953 13.047 23.875 1 98.44 139 ILE A C 1
ATOM 1069 O O . ILE A 1 139 ? 9.898 13.438 24.375 1 98.44 139 ILE A O 1
ATOM 1073 N N . GLU A 1 140 ? 12.008 13.859 23.672 1 98.38 140 GLU A N 1
ATOM 1074 C CA . GLU A 1 140 ? 11.922 15.281 24 1 98.38 140 GLU A CA 1
ATOM 1075 C C . GLU A 1 140 ? 10.961 16 23.062 1 98.38 140 GLU A C 1
ATOM 1077 O O . GLU A 1 140 ? 10.969 15.766 21.859 1 98.38 140 GLU A O 1
ATOM 1082 N N . ALA A 1 141 ? 10.18 16.891 23.594 1 98.69 141 ALA A N 1
ATOM 1083 C CA . ALA A 1 141 ? 9.195 17.625 22.812 1 98.69 141 ALA A CA 1
ATOM 1084 C C . ALA A 1 141 ? 9.852 18.312 21.625 1 98.69 141 ALA A C 1
ATOM 1086 O O . ALA A 1 141 ? 9.336 18.266 20.5 1 98.69 141 ALA A O 1
ATOM 1087 N N . ARG A 1 142 ? 10.992 18.906 21.844 1 98.06 142 ARG A N 1
ATOM 1088 C CA . ARG A 1 142 ? 11.672 19.688 20.828 1 98.06 142 ARG A CA 1
ATOM 1089 C C . ARG A 1 142 ? 12.273 18.797 19.75 1 98.06 142 ARG A C 1
ATOM 1091 O O . ARG A 1 142 ? 12.719 19.281 18.703 1 98.06 142 ARG A O 1
ATOM 1098 N N . LYS A 1 143 ? 12.258 17.469 20 1 98.62 143 LYS A N 1
ATOM 1099 C CA . LYS A 1 143 ? 12.766 16.5 19.016 1 98.62 143 LYS A CA 1
ATOM 1100 C C . LYS A 1 143 ? 11.617 15.781 18.312 1 98.62 143 LYS A C 1
ATOM 1102 O O . LYS A 1 143 ? 11.844 14.812 17.594 1 98.62 143 LYS A O 1
ATOM 1107 N N . ILE A 1 144 ? 10.398 16.234 18.562 1 98.88 144 ILE A N 1
ATOM 1108 C CA . ILE A 1 144 ? 9.227 15.781 17.828 1 98.88 144 ILE A CA 1
ATOM 1109 C C . ILE A 1 144 ? 8.82 16.859 16.812 1 98.88 144 ILE A C 1
ATOM 1111 O O . ILE A 1 144 ? 8.75 18.047 17.156 1 98.88 144 ILE A O 1
ATOM 1115 N N . VAL A 1 145 ? 8.695 16.484 15.609 1 98.94 145 VAL A N 1
ATOM 1116 C CA . VAL A 1 145 ? 8.172 17.328 14.539 1 98.94 145 VAL A CA 1
ATOM 1117 C C . VAL A 1 145 ? 6.727 16.922 14.234 1 98.94 145 VAL A C 1
ATOM 1119 O O . VAL A 1 145 ? 6.41 15.742 14.133 1 98.94 145 VAL A O 1
ATOM 1122 N N . LEU A 1 146 ? 5.809 17.844 14.172 1 98.94 146 LEU A N 1
ATOM 1123 C CA . LEU A 1 146 ? 4.484 17.578 13.617 1 98.94 146 LEU A CA 1
ATOM 1124 C C . LEU A 1 146 ? 4.465 17.844 12.117 1 98.94 146 LEU A C 1
ATOM 1126 O O . LEU A 1 146 ? 4.75 18.953 11.672 1 98.94 146 LEU A O 1
ATOM 1130 N N . ALA A 1 147 ? 4.207 16.844 11.359 1 98.94 147 ALA A N 1
ATOM 1131 C CA . ALA A 1 147 ? 4.133 16.953 9.898 1 98.94 147 ALA A CA 1
ATOM 1132 C C . ALA A 1 147 ? 2.789 16.453 9.383 1 98.94 147 ALA A C 1
ATOM 1134 O O . ALA A 1 147 ? 2.156 15.594 10.008 1 98.94 147 ALA A O 1
ATOM 1135 N N . GLY A 1 148 ? 2.348 16.953 8.312 1 98.88 148 GLY A N 1
ATOM 1136 C CA . GLY A 1 148 ? 1.118 16.484 7.703 1 98.88 148 GLY A CA 1
ATOM 1137 C C . GLY A 1 148 ? 0.827 17.125 6.363 1 98.88 148 GLY A C 1
ATOM 1138 O O . GLY A 1 148 ? 1.419 18.156 6.023 1 98.88 148 GLY A O 1
ATOM 1139 N N . ASP A 1 149 ? -0.03 16.5 5.57 1 98.88 149 ASP A N 1
ATOM 1140 C CA . ASP A 1 149 ? -0.41 17.016 4.258 1 98.88 149 ASP A CA 1
ATOM 1141 C C . ASP A 1 149 ? -1.896 17.359 4.215 1 98.88 149 ASP A C 1
ATOM 1143 O O . ASP A 1 149 ? -2.713 16.703 4.859 1 98.88 149 ASP A O 1
ATOM 1147 N N . SER A 1 150 ? -2.18 18.438 3.471 1 98.62 150 SER A N 1
ATOM 1148 C CA . SER A 1 150 ? -3.578 18.812 3.279 1 98.62 150 SER A CA 1
ATOM 1149 C C . SER A 1 150 ? -4.281 19.031 4.617 1 98.62 150 SER A C 1
ATOM 1151 O O . SER A 1 150 ? -3.84 19.828 5.434 1 98.62 150 SER A O 1
ATOM 1153 N N . ALA A 1 151 ? -5.363 18.219 4.941 1 98.56 151 ALA A N 1
ATOM 1154 C CA . ALA A 1 151 ? -6.02 18.297 6.242 1 98.56 151 ALA A CA 1
ATOM 1155 C C . ALA A 1 151 ? -5.047 17.938 7.367 1 98.56 151 ALA A C 1
ATOM 1157 O O . ALA A 1 151 ? -5.133 18.5 8.469 1 98.56 151 ALA A O 1
ATOM 1158 N N . GLY A 1 152 ? -4.09 17.078 7.047 1 98.81 152 GLY A N 1
ATOM 1159 C CA . GLY A 1 152 ? -3.049 16.766 8.016 1 98.81 152 GLY A CA 1
ATOM 1160 C C . GLY A 1 152 ? -2.141 17.938 8.312 1 98.81 152 GLY A C 1
ATOM 1161 O O . GLY A 1 152 ? -1.608 18.062 9.422 1 98.81 152 GLY A O 1
ATOM 1162 N N . GLY A 1 153 ? -1.893 18.766 7.266 1 98.88 153 GLY A N 1
ATOM 1163 C CA . GLY A 1 153 ? -1.175 20 7.504 1 98.88 153 GLY A CA 1
ATOM 1164 C C . GLY A 1 153 ? -1.906 20.953 8.438 1 98.88 153 GLY A C 1
ATOM 1165 O O . GLY A 1 153 ? -1.286 21.594 9.289 1 98.88 153 GLY A O 1
ATOM 1166 N N . ASN A 1 154 ? -3.213 21.047 8.234 1 98.81 154 ASN A N 1
ATOM 1167 C CA . ASN A 1 154 ? -4.031 21.781 9.203 1 98.81 154 ASN A CA 1
ATOM 1168 C C . ASN A 1 154 ? -3.85 21.234 10.617 1 98.81 154 ASN A C 1
ATOM 1170 O O . ASN A 1 154 ? -3.617 21.984 11.555 1 98.81 154 ASN A O 1
ATOM 1174 N N . LEU A 1 155 ? -3.928 19.922 10.742 1 98.88 155 LEU A N 1
ATOM 1175 C CA . LEU A 1 155 ? -3.84 19.266 12.039 1 98.88 155 LEU A CA 1
ATOM 1176 C C . LEU A 1 155 ? -2.473 19.5 12.672 1 98.88 155 LEU A C 1
ATOM 1178 O O . LEU A 1 155 ? -2.363 19.609 13.898 1 98.88 155 LEU A O 1
ATOM 1182 N N . ALA A 1 156 ? -1.414 19.516 11.852 1 98.94 156 ALA A N 1
ATOM 1183 C CA . ALA A 1 156 ? -0.082 19.766 12.391 1 98.94 156 ALA A CA 1
ATOM 1184 C C . ALA A 1 156 ? -0.023 21.125 13.078 1 98.94 156 ALA A C 1
ATOM 1186 O O . ALA A 1 156 ? 0.521 21.25 14.18 1 98.94 156 ALA A O 1
ATOM 1187 N N . ILE A 1 157 ? -0.622 22.125 12.461 1 98.88 157 ILE A N 1
ATOM 1188 C CA . ILE A 1 157 ? -0.621 23.469 13 1 98.88 157 ILE A CA 1
ATOM 1189 C C . ILE A 1 157 ? -1.562 23.547 14.195 1 98.88 157 ILE A C 1
ATOM 1191 O O . ILE A 1 157 ? -1.189 24.062 15.258 1 98.88 157 ILE A O 1
ATOM 1195 N N . THR A 1 158 ? -2.74 22.984 14.062 1 98.88 158 THR A N 1
ATOM 1196 C CA . THR A 1 158 ? -3.764 23.156 15.094 1 98.88 158 THR A CA 1
ATOM 1197 C C . THR A 1 158 ? -3.453 22.281 16.312 1 98.88 158 THR A C 1
ATOM 1199 O O . THR A 1 158 ? -3.766 22.672 17.438 1 98.88 158 THR A O 1
ATOM 1202 N N . THR A 1 159 ? -2.854 21.125 16.094 1 98.88 159 THR A N 1
ATOM 1203 C CA . THR A 1 159 ? -2.373 20.344 17.234 1 98.88 159 THR A CA 1
ATOM 1204 C C . THR A 1 159 ? -1.338 21.141 18.031 1 98.88 159 THR A C 1
ATOM 1206 O O . THR A 1 159 ? -1.361 21.141 19.25 1 98.88 159 THR A O 1
ATOM 1209 N N . THR A 1 160 ? -0.408 21.797 17.359 1 98.88 160 THR A N 1
ATOM 1210 C CA . THR A 1 160 ? 0.589 22.641 18.016 1 98.88 160 THR A CA 1
ATOM 1211 C C . THR A 1 160 ? -0.083 23.75 18.828 1 98.88 160 THR A C 1
ATOM 1213 O O . THR A 1 160 ? 0.327 24.047 19.953 1 98.88 160 THR A O 1
ATOM 1216 N N . LEU A 1 161 ? -1.117 24.359 18.234 1 98.69 161 LEU A N 1
ATOM 1217 C CA . LEU A 1 161 ? -1.887 25.391 18.938 1 98.69 161 LEU A CA 1
ATOM 1218 C C . LEU A 1 161 ? -2.479 24.828 20.234 1 98.69 161 LEU A C 1
ATOM 1220 O O . LEU A 1 161 ? -2.43 25.484 21.266 1 98.69 161 LEU A O 1
ATOM 1224 N N . LYS A 1 162 ? -3.064 23.641 20.125 1 98.75 162 LYS A N 1
ATOM 1225 C CA . LYS A 1 162 ? -3.686 23.016 21.281 1 98.75 162 LYS A CA 1
ATOM 1226 C C . LYS A 1 162 ? -2.646 22.688 22.344 1 98.75 162 LYS A C 1
ATOM 1228 O O . LYS A 1 162 ? -2.898 22.859 23.547 1 98.75 162 LYS A O 1
ATOM 1233 N N . LEU A 1 163 ? -1.51 22.203 21.938 1 98.81 163 LEU A N 1
ATOM 1234 C CA . LEU A 1 163 ? -0.419 21.922 22.859 1 98.81 163 LEU A CA 1
ATOM 1235 C C . LEU A 1 163 ? 0.005 23.203 23.594 1 98.81 163 LEU A C 1
ATOM 1237 O O . LEU A 1 163 ? 0.231 23.172 24.812 1 98.81 163 LEU A O 1
ATOM 1241 N N . LYS A 1 164 ? 0.13 24.266 22.906 1 98.25 164 LYS A N 1
ATOM 1242 C CA . LYS A 1 164 ? 0.47 25.562 23.5 1 98.25 164 LYS A CA 1
ATOM 1243 C C . LYS A 1 164 ? -0.567 25.984 24.531 1 98.25 164 LYS A C 1
ATOM 1245 O O . LYS A 1 164 ? -0.215 26.406 25.625 1 98.25 164 LYS A O 1
ATOM 1250 N N . GLU A 1 165 ? -1.777 25.812 24.172 1 97.25 165 GLU A N 1
ATOM 1251 C CA . GLU A 1 165 ? -2.875 26.172 25.062 1 97.25 165 GLU A CA 1
ATOM 1252 C C . GLU A 1 165 ? -2.832 25.359 26.344 1 97.25 165 GLU A C 1
ATOM 1254 O O . GLU A 1 165 ? -3.16 25.859 27.422 1 97.25 165 GLU A O 1
ATOM 1259 N N . GLU A 1 166 ? -2.426 24.141 26.188 1 97.88 166 GLU A N 1
ATOM 1260 C CA . GLU A 1 166 ? -2.439 23.219 27.312 1 97.88 166 GLU A CA 1
ATOM 1261 C C . GLU A 1 166 ? -1.146 23.312 28.125 1 97.88 166 GLU A C 1
ATOM 1263 O O . GLU A 1 166 ? -1.006 22.656 29.156 1 97.88 166 GLU A O 1
ATOM 1268 N N . GLY A 1 167 ? -0.249 24.047 27.672 1 97.38 167 GLY A N 1
ATOM 1269 C CA . GLY A 1 167 ? 1.012 24.219 28.375 1 97.38 167 GLY A CA 1
ATOM 1270 C C . GLY A 1 167 ? 1.92 23 28.281 1 97.38 167 GLY A C 1
ATOM 1271 O O . GLY A 1 167 ? 2.699 22.734 29.188 1 97.38 167 GLY A O 1
ATOM 1272 N N . VAL A 1 168 ? 1.746 22.25 27.25 1 95.94 168 VAL A N 1
ATOM 1273 C CA . VAL A 1 168 ? 2.621 21.125 26.969 1 95.94 168 VAL A CA 1
ATOM 1274 C C . VAL A 1 168 ? 3.824 21.594 26.156 1 95.94 168 VAL A C 1
ATOM 1276 O O . VAL A 1 168 ? 3.754 22.609 25.469 1 95.94 168 VAL A O 1
ATOM 1279 N N . GLY A 1 169 ? 4.965 20.969 26.359 1 96.88 169 GLY A N 1
ATOM 1280 C CA . GLY A 1 169 ? 6.098 21.281 25.5 1 96.88 169 GLY A CA 1
ATOM 1281 C C . GLY A 1 169 ? 5.75 21.234 24.031 1 96.88 169 GLY A C 1
ATOM 1282 O O . GLY A 1 169 ? 4.988 20.375 23.578 1 96.88 169 GLY A O 1
ATOM 1283 N N . LEU A 1 170 ? 6.277 22.203 23.297 1 98.5 170 LEU A N 1
ATOM 1284 C CA . LEU A 1 170 ? 5.941 22.328 21.891 1 98.5 170 LEU A CA 1
ATOM 1285 C C . LEU A 1 170 ? 6.863 21.453 21.031 1 98.5 170 LEU A C 1
ATOM 1287 O O . LEU A 1 170 ? 7.988 21.156 21.438 1 98.5 170 LEU A O 1
ATOM 1291 N N . PRO A 1 171 ? 6.367 21.062 19.859 1 98.88 171 PRO A N 1
ATOM 1292 C CA . PRO A 1 171 ? 7.266 20.375 18.922 1 98.88 171 PRO A CA 1
ATOM 1293 C C . PRO A 1 171 ? 8.414 21.266 18.453 1 98.88 171 PRO A C 1
ATOM 1295 O O . PRO A 1 171 ? 8.32 22.484 18.531 1 98.88 171 PRO A O 1
ATOM 1298 N N . GLY A 1 172 ? 9.461 20.562 18 1 98.62 172 GLY A N 1
ATOM 1299 C CA . GLY A 1 172 ? 10.633 21.297 17.547 1 98.62 172 GLY A CA 1
ATOM 1300 C C . GLY A 1 172 ? 10.422 21.984 16.219 1 98.62 172 GLY A C 1
ATOM 1301 O O . GLY A 1 172 ? 11.156 22.906 15.859 1 98.62 172 GLY A O 1
ATOM 1302 N N . GLY A 1 173 ? 9.469 21.594 15.484 1 98.81 173 GLY A N 1
ATOM 1303 C CA . GLY A 1 173 ? 9.148 22.141 14.172 1 98.81 173 GLY A CA 1
ATOM 1304 C C . GLY A 1 173 ? 7.855 21.594 13.602 1 98.81 173 GLY A C 1
ATOM 1305 O O . GLY A 1 173 ? 7.27 20.656 14.156 1 98.81 173 GLY A O 1
ATOM 1306 N N . ILE A 1 174 ? 7.402 22.25 12.531 1 98.94 174 ILE A N 1
ATOM 1307 C CA . ILE A 1 174 ? 6.203 21.828 11.812 1 98.94 174 ILE A CA 1
ATOM 1308 C C . ILE A 1 174 ? 6.504 21.734 10.32 1 98.94 174 ILE A C 1
ATOM 1310 O O . ILE A 1 174 ? 7.152 22.609 9.75 1 98.94 174 ILE A O 1
ATOM 1314 N N . VAL A 1 175 ? 6.176 20.656 9.719 1 98.94 175 VAL A N 1
ATOM 1315 C CA . VAL A 1 175 ? 6.199 20.516 8.266 1 98.94 175 VAL A CA 1
ATOM 1316 C C . VAL A 1 175 ? 4.773 20.406 7.734 1 98.94 175 VAL A C 1
ATOM 1318 O O . VAL A 1 175 ? 4.07 19.438 8.008 1 98.94 175 VAL A O 1
ATOM 1321 N N . ALA A 1 176 ? 4.348 21.406 7.012 1 98.94 176 ALA A N 1
ATOM 1322 C CA . ALA A 1 176 ? 3.002 21.453 6.445 1 98.94 176 ALA A CA 1
ATOM 1323 C C . ALA A 1 176 ? 3.043 21.344 4.922 1 98.94 176 ALA A C 1
ATOM 1325 O O . ALA A 1 176 ? 3.555 22.234 4.246 1 98.94 176 ALA A O 1
ATOM 1326 N N . ILE A 1 177 ? 2.475 20.297 4.41 1 98.94 177 ILE A N 1
ATOM 1327 C CA . ILE A 1 177 ? 2.463 20.016 2.98 1 98.94 177 ILE A CA 1
ATOM 1328 C C . ILE A 1 177 ? 1.077 20.312 2.408 1 98.94 177 ILE A C 1
ATOM 1330 O O . ILE A 1 177 ? 0.102 19.641 2.754 1 98.94 177 ILE A O 1
ATOM 1334 N N . SER A 1 178 ? 1.016 21.297 1.49 1 98.88 178 SER A N 1
ATOM 1335 C CA . SER A 1 178 ? -0.273 21.703 0.936 1 98.88 178 SER A CA 1
ATOM 1336 C C . SER A 1 178 ? -1.311 21.891 2.035 1 98.88 178 SER A C 1
ATOM 1338 O O . SER A 1 178 ? -2.414 21.344 1.962 1 98.88 178 SER A O 1
ATOM 1340 N N . PRO A 1 179 ? -1.017 22.688 3.006 1 98.81 179 PRO A N 1
ATOM 1341 C CA . PRO A 1 179 ? -1.879 22.719 4.191 1 98.81 179 PRO A CA 1
ATOM 1342 C C . PRO A 1 179 ? -3.254 23.328 3.898 1 98.81 179 PRO A C 1
ATOM 1344 O O . PRO A 1 179 ? -3.352 24.359 3.234 1 98.81 179 PRO A O 1
ATOM 1347 N N . TRP A 1 180 ? -4.273 22.656 4.375 1 98.56 180 TRP A N 1
ATOM 1348 C CA . TRP A 1 180 ? -5.66 23.109 4.355 1 98.56 180 TRP A CA 1
ATOM 1349 C C . TRP A 1 180 ? -5.965 23.984 5.574 1 98.56 180 TRP A C 1
ATOM 1351 O O . TRP A 1 180 ? -6.359 23.469 6.621 1 98.56 180 TRP A O 1
ATOM 1361 N N . VAL A 1 181 ? -5.809 25.344 5.398 1 98.06 181 VAL A N 1
ATOM 1362 C CA . VAL A 1 181 ? -5.84 26.125 6.629 1 98.06 181 VAL A CA 1
ATOM 1363 C C . VAL A 1 181 ? -6.945 27.172 6.543 1 98.06 181 VAL A C 1
ATOM 1365 O O . VAL A 1 181 ? -7.238 27.859 7.527 1 98.06 181 VAL A O 1
ATOM 1368 N N . ASP A 1 182 ? -7.574 27.391 5.363 1 97.75 182 ASP A N 1
ATOM 1369 C CA . ASP A 1 182 ? -8.711 28.297 5.219 1 97.75 182 ASP A CA 1
ATOM 1370 C C . ASP A 1 182 ? -10.016 27.516 5.082 1 97.75 182 ASP A C 1
ATOM 1372 O O . ASP A 1 182 ? -10.492 27.281 3.971 1 97.75 182 ASP A O 1
ATOM 1376 N N . LEU A 1 183 ? -10.703 27.312 6.184 1 97.56 183 LEU A N 1
ATOM 1377 C CA . LEU A 1 183 ? -11.914 26.5 6.188 1 97.56 183 LEU A CA 1
ATOM 1378 C C . LEU A 1 183 ? -13.102 27.297 5.68 1 97.56 183 LEU A C 1
ATOM 1380 O O . LEU A 1 183 ? -14.203 26.766 5.547 1 97.56 183 LEU A O 1
ATOM 1384 N N . GLU A 1 184 ? -12.875 28.562 5.309 1 96.38 184 GLU A N 1
ATOM 1385 C CA . GLU A 1 184 ? -13.906 29.375 4.684 1 96.38 184 GLU A CA 1
ATOM 1386 C C . GLU A 1 184 ? -13.766 29.375 3.162 1 96.38 184 GLU A C 1
ATOM 1388 O O . GLU A 1 184 ? -14.656 29.859 2.453 1 96.38 184 GLU A O 1
ATOM 1393 N N . ALA A 1 185 ? -12.664 28.891 2.678 1 95.81 185 ALA A N 1
ATOM 1394 C CA . ALA A 1 185 ? -12.398 28.797 1.245 1 95.81 185 ALA A CA 1
ATOM 1395 C C . ALA A 1 185 ? -12.523 30.141 0.562 1 95.81 185 ALA A C 1
ATOM 1397 O O . ALA A 1 185 ? -13.266 30.297 -0.416 1 95.81 185 ALA A O 1
ATOM 1398 N N . THR A 1 186 ? -11.688 31.031 0.995 1 95.56 186 THR A N 1
ATOM 1399 C CA . THR A 1 186 ? -11.805 32.406 0.491 1 95.56 186 THR A CA 1
ATOM 1400 C C . THR A 1 186 ? -10.594 32.75 -0.363 1 95.56 186 THR A C 1
ATOM 1402 O O . THR A 1 186 ? -10.531 33.844 -0.934 1 95.56 186 THR A O 1
ATOM 1405 N N . GLY A 1 187 ? -9.609 31.922 -0.463 1 96.62 187 GLY A N 1
ATOM 1406 C CA . GLY A 1 187 ? -8.352 32.219 -1.13 1 96.62 187 GLY A CA 1
ATOM 1407 C C . GLY A 1 187 ? -8.508 32.438 -2.623 1 96.62 187 GLY A C 1
ATOM 1408 O O . GLY A 1 187 ? -9.336 31.797 -3.268 1 96.62 187 GLY A O 1
ATOM 1409 N N . LYS A 1 188 ? -7.625 33.281 -3.223 1 97.75 188 LYS A N 1
ATOM 1410 C CA . LYS A 1 188 ? -7.695 33.656 -4.629 1 97.75 188 LYS A CA 1
ATOM 1411 C C . LYS A 1 188 ? -7.398 32.469 -5.543 1 97.75 188 LYS A C 1
ATOM 1413 O O . LYS A 1 188 ? -7.902 32.406 -6.668 1 97.75 188 LYS A O 1
ATOM 1418 N N . SER A 1 189 ? -6.621 31.547 -5.039 1 98.31 189 SER A N 1
ATOM 1419 C CA . SER A 1 189 ? -6.207 30.438 -5.891 1 98.31 189 SER A CA 1
ATOM 1420 C C . SER A 1 189 ? -7.363 29.484 -6.156 1 98.31 189 SER A C 1
ATOM 1422 O O . SER A 1 189 ? -7.293 28.656 -7.062 1 98.31 189 SER A O 1
ATOM 1424 N N . LEU A 1 190 ? -8.453 29.578 -5.355 1 97.75 190 LEU A N 1
ATOM 1425 C CA . LEU A 1 190 ? -9.656 28.797 -5.633 1 97.75 190 LEU A CA 1
ATOM 1426 C C . LEU A 1 190 ? -10.219 29.141 -7.012 1 97.75 190 LEU A C 1
ATOM 1428 O O . LEU A 1 190 ? -10.82 28.281 -7.668 1 97.75 190 LEU A O 1
ATOM 1432 N N . ASP A 1 191 ? -10 30.344 -7.43 1 97.56 191 ASP A N 1
ATOM 1433 C CA . ASP A 1 191 ? -10.461 30.781 -8.742 1 97.56 191 ASP A CA 1
ATOM 1434 C C . ASP A 1 191 ? -9.344 30.672 -9.781 1 97.56 191 ASP A C 1
ATOM 1436 O O . ASP A 1 191 ? -9.523 30.078 -10.844 1 97.56 191 ASP A O 1
ATOM 1440 N N . SER A 1 192 ? -8.172 31.25 -9.484 1 98.25 192 SER A N 1
ATOM 1441 C CA . SER A 1 192 ? -7.102 31.359 -10.469 1 98.25 192 SER A CA 1
ATOM 1442 C C . SER A 1 192 ? -6.57 29.984 -10.859 1 98.25 192 SER A C 1
ATOM 1444 O O . SER A 1 192 ? -6.055 29.797 -11.969 1 98.25 192 SER A O 1
ATOM 1446 N N . ASN A 1 193 ? -6.652 28.969 -9.922 1 98.44 193 ASN A N 1
ATOM 1447 C CA . ASN A 1 193 ? -6.121 27.641 -10.195 1 98.44 193 ASN A CA 1
ATOM 1448 C C . ASN A 1 193 ? -7.242 26.625 -10.414 1 98.44 193 ASN A C 1
ATOM 1450 O O . ASN A 1 193 ? -6.996 25.422 -10.438 1 98.44 193 ASN A O 1
ATOM 1454 N N . ALA A 1 194 ? -8.438 27.078 -10.586 1 96.94 194 ALA A N 1
ATOM 1455 C CA . ALA A 1 194 ? -9.609 26.219 -10.688 1 96.94 194 ALA A CA 1
ATOM 1456 C C . ALA A 1 194 ? -9.477 25.234 -11.852 1 96.94 194 ALA A C 1
ATOM 1458 O O . ALA A 1 194 ? -9.922 24.094 -11.758 1 96.94 194 ALA A O 1
ATOM 1459 N N . GLN A 1 195 ? -8.844 25.625 -12.961 1 96.06 195 GLN A N 1
ATOM 1460 C CA . GLN A 1 195 ? -8.734 24.781 -14.148 1 96.06 195 GLN A CA 1
ATOM 1461 C C . GLN A 1 195 ? -7.457 23.953 -14.117 1 96.06 195 GLN A C 1
ATOM 1463 O O . GLN A 1 195 ? -7.305 23.016 -14.898 1 96.06 195 GLN A O 1
ATOM 1468 N N . LYS A 1 196 ? -6.52 24.312 -13.227 1 97.62 196 LYS A N 1
ATOM 1469 C CA . LYS A 1 196 ? -5.227 23.641 -13.172 1 97.62 196 LYS A CA 1
ATOM 1470 C C . LYS A 1 196 ? -5.242 22.516 -12.141 1 97.62 196 LYS A C 1
ATOM 1472 O O . LYS A 1 196 ? -4.637 21.469 -12.352 1 97.62 196 LYS A O 1
ATOM 1477 N N . ASP A 1 197 ? -5.906 22.75 -11.016 1 97.75 197 ASP A N 1
ATOM 1478 C CA . ASP A 1 197 ? -6.023 21.766 -9.953 1 97.75 197 ASP A CA 1
ATOM 1479 C C . ASP A 1 197 ? -6.98 20.641 -10.344 1 97.75 197 ASP A C 1
ATOM 1481 O O . ASP A 1 197 ? -8.18 20.875 -10.523 1 97.75 197 ASP A O 1
ATOM 1485 N N . VAL A 1 198 ? -6.48 19.453 -10.398 1 95.75 198 VAL A N 1
ATOM 1486 C CA . VAL A 1 198 ? -7.312 18.375 -10.914 1 95.75 198 VAL A CA 1
ATOM 1487 C C . VAL A 1 198 ? -8.062 17.703 -9.773 1 95.75 198 VAL A C 1
ATOM 1489 O O . VAL A 1 198 ? -8.992 16.922 -10 1 95.75 198 VAL A O 1
ATOM 1492 N N . PHE A 1 199 ? -7.707 17.984 -8.57 1 94.06 199 PHE A N 1
ATOM 1493 C CA . PHE A 1 199 ? -8.289 17.281 -7.434 1 94.06 199 PHE A CA 1
ATOM 1494 C C . PHE A 1 199 ? -9.312 18.156 -6.723 1 94.06 199 PHE A C 1
ATOM 1496 O O . PHE A 1 199 ? -10.484 17.797 -6.613 1 94.06 199 PHE A O 1
ATOM 1503 N N . ALA A 1 200 ? -8.828 19.312 -6.281 1 93.44 200 ALA A N 1
ATOM 1504 C CA . ALA A 1 200 ? -9.633 20.125 -5.371 1 93.44 200 ALA A CA 1
ATOM 1505 C C . ALA A 1 200 ? -10.219 21.344 -6.086 1 93.44 200 ALA A C 1
ATOM 1507 O O . ALA A 1 200 ? -9.641 21.828 -7.055 1 93.44 200 ALA A O 1
ATOM 1508 N N . ASN A 1 201 ? -11.375 21.719 -5.727 1 92.69 201 ASN A N 1
ATOM 1509 C CA . ASN A 1 201 ? -12.055 22.953 -6.113 1 92.69 201 ASN A CA 1
ATOM 1510 C C . ASN A 1 201 ? -12.898 23.516 -4.969 1 92.69 201 ASN A C 1
ATOM 1512 O O . ASN A 1 201 ? -12.859 22.984 -3.852 1 92.69 201 ASN A O 1
ATOM 1516 N N . ARG A 1 202 ? -13.562 24.562 -5.234 1 92.56 202 ARG A N 1
ATOM 1517 C CA . ARG A 1 202 ? -14.336 25.203 -4.18 1 92.56 202 ARG A CA 1
ATOM 1518 C C . ARG A 1 202 ? -15.375 24.25 -3.605 1 92.56 202 ARG A C 1
ATOM 1520 O O . ARG A 1 202 ? -15.625 24.234 -2.396 1 92.56 202 ARG A O 1
ATOM 1527 N N . GLY A 1 203 ? -16.047 23.5 -4.484 1 89.31 203 GLY A N 1
ATOM 1528 C CA . GLY A 1 203 ? -17.031 22.531 -4.035 1 89.31 203 GLY A CA 1
ATOM 1529 C C . GLY A 1 203 ? -16.438 21.453 -3.15 1 89.31 203 GLY A C 1
ATOM 1530 O O . GLY A 1 203 ? -17.031 21.078 -2.137 1 89.31 203 GLY A O 1
ATOM 1531 N N . THR A 1 204 ? -15.266 20.969 -3.484 1 89.81 204 THR A N 1
ATOM 1532 C CA . THR A 1 204 ? -14.57 19.953 -2.689 1 89.81 204 THR A CA 1
ATOM 1533 C C . THR A 1 204 ? -14.219 20.516 -1.31 1 89.81 204 THR A C 1
ATOM 1535 O O . THR A 1 204 ? -14.398 19.828 -0.298 1 89.81 204 THR A O 1
ATOM 1538 N N . GLU A 1 205 ? -13.719 21.719 -1.275 1 92.69 205 GLU A N 1
ATOM 1539 C CA . GLU A 1 205 ? -13.336 22.344 -0.015 1 92.69 205 GLU A CA 1
ATOM 1540 C C . GLU A 1 205 ? -14.547 22.531 0.899 1 92.69 205 GLU A C 1
ATOM 1542 O O . GLU A 1 205 ? -14.461 22.297 2.105 1 92.69 205 GLU A O 1
ATOM 1547 N N . ALA A 1 206 ? -15.609 23 0.313 1 91.38 206 ALA A N 1
ATOM 1548 C CA . ALA A 1 206 ? -16.844 23.188 1.082 1 91.38 206 ALA A CA 1
ATOM 1549 C C . ALA A 1 206 ? -17.344 21.875 1.66 1 91.38 206 ALA A C 1
ATOM 1551 O O . ALA A 1 206 ? -17.797 21.828 2.807 1 91.38 206 ALA A O 1
ATOM 1552 N N . TYR A 1 207 ? -17.266 20.906 0.856 1 88.19 207 TYR A N 1
ATOM 1553 C CA . TYR A 1 207 ? -17.703 19.578 1.281 1 88.19 207 TYR A CA 1
ATOM 1554 C C . TYR A 1 207 ? -16.875 19.094 2.461 1 88.19 207 TYR A C 1
ATOM 1556 O O . TYR A 1 207 ? -17.422 18.625 3.463 1 88.19 207 TYR A O 1
ATOM 1564 N N . PHE A 1 208 ? -15.578 19.219 2.383 1 92.25 208 PHE A N 1
ATOM 1565 C CA . PHE A 1 208 ? -14.672 18.75 3.428 1 92.25 208 PHE A CA 1
ATOM 1566 C C . PHE A 1 208 ? -14.867 19.547 4.711 1 92.25 208 PHE A C 1
ATOM 1568 O O . PHE A 1 208 ? -14.891 18.969 5.805 1 92.25 208 PHE A O 1
ATOM 1575 N N . SER A 1 209 ? -15.008 20.812 4.535 1 95.38 209 SER A N 1
ATOM 1576 C CA . SER A 1 209 ? -15.227 21.672 5.699 1 95.38 209 SER A CA 1
ATOM 1577 C C . SER A 1 209 ? -16.516 21.281 6.426 1 95.38 209 SER A C 1
ATOM 1579 O O . SER A 1 209 ? -16.547 21.234 7.66 1 95.38 209 SER A O 1
ATOM 1581 N N . GLN A 1 210 ? -17.531 21.047 5.688 1 94.19 210 GLN A N 1
ATOM 1582 C CA . GLN A 1 210 ? -18.812 20.672 6.273 1 94.19 210 GLN A CA 1
ATOM 1583 C C . GLN A 1 210 ? -18.719 19.328 7 1 94.19 210 GLN A C 1
ATOM 1585 O O . GLN A 1 210 ? -19.234 19.172 8.102 1 94.19 210 GLN A O 1
ATOM 1590 N N . LEU A 1 211 ? -18.078 18.391 6.402 1 92.88 211 LEU A N 1
ATOM 1591 C CA . LEU A 1 211 ? -17.938 17.078 7.004 1 92.88 211 LEU A CA 1
ATOM 1592 C C . LEU A 1 211 ? -17.156 17.156 8.305 1 92.88 211 LEU A C 1
ATOM 1594 O O . LEU A 1 211 ? -17.469 16.469 9.273 1 92.88 211 LEU A O 1
ATOM 1598 N N . TYR A 1 212 ? -16.141 17.984 8.258 1 97.06 212 TYR A N 1
ATOM 1599 C CA . TYR A 1 212 ? -15.219 18.078 9.375 1 97.06 212 TYR A CA 1
ATOM 1600 C C . TYR A 1 212 ? -15.836 18.891 10.516 1 97.06 212 TYR A C 1
ATOM 1602 O O . TYR A 1 212 ? -15.82 18.438 11.672 1 97.06 212 TYR A O 1
ATOM 1610 N N . LEU A 1 213 ? -16.453 20 10.242 1 97.75 213 LEU A N 1
ATOM 1611 C CA . LEU A 1 213 ? -16.844 20.969 11.258 1 97.75 213 LEU A CA 1
ATOM 1612 C C . LEU A 1 213 ? -18.297 20.75 11.672 1 97.75 213 LEU A C 1
ATOM 1614 O O . LEU A 1 213 ? -18.672 21.016 12.82 1 97.75 213 LEU A O 1
ATOM 1618 N N . ASP A 1 214 ? -19.047 20.266 10.711 1 94.25 214 ASP A N 1
ATOM 1619 C CA . ASP A 1 214 ? -20.5 20.203 10.883 1 94.25 214 ASP A CA 1
ATOM 1620 C C . ASP A 1 214 ? -21.047 21.531 11.383 1 94.25 214 ASP A C 1
ATOM 1622 O O . ASP A 1 214 ? -21.25 22.469 10.594 1 94.25 214 ASP A O 1
ATOM 1626 N N . GLN A 1 215 ? -21.188 21.703 12.82 1 94.31 215 GLN A N 1
ATOM 1627 C CA . GLN A 1 215 ? -21.844 22.891 13.352 1 94.31 215 GLN A CA 1
ATOM 1628 C C . GLN A 1 215 ? -20.812 23.906 13.875 1 94.31 215 GLN A C 1
ATOM 1630 O O . GLN A 1 215 ? -21.141 25.062 14.148 1 94.31 215 GLN A O 1
ATOM 1635 N N . ALA A 1 216 ? -19.609 23.516 13.945 1 97.19 216 ALA A N 1
ATOM 1636 C CA . ALA A 1 216 ? -18.578 24.406 14.453 1 97.19 216 ALA A CA 1
ATOM 1637 C C . ALA A 1 216 ? -18.281 25.531 13.461 1 97.19 216 ALA A C 1
ATOM 1639 O O . ALA A 1 216 ? -18.328 25.312 12.242 1 97.19 216 ALA A O 1
ATOM 1640 N N . SER A 1 217 ? -18 26.719 14 1 97.38 217 SER A N 1
ATOM 1641 C CA . SER A 1 217 ? -17.688 27.859 13.148 1 97.38 217 SER A CA 1
ATOM 1642 C C . SER A 1 217 ? -16.375 27.625 12.398 1 97.38 217 SER A C 1
ATOM 1644 O O . SER A 1 217 ? -15.375 27.234 12.992 1 97.38 217 SER A O 1
ATOM 1646 N N . PRO A 1 218 ? -16.312 27.938 11.117 1 97.44 218 PRO A N 1
ATOM 1647 C CA . PRO A 1 218 ? -15.062 27.812 10.352 1 97.44 218 PRO A CA 1
ATOM 1648 C C . PRO A 1 218 ? -14.07 28.922 10.688 1 97.44 218 PRO A C 1
ATOM 1650 O O . PRO A 1 218 ? -12.977 28.969 10.117 1 97.44 218 PRO A O 1
ATOM 1653 N N . LYS A 1 219 ? -14.398 29.797 11.672 1 97.38 219 LYS A N 1
ATOM 1654 C CA . LYS A 1 219 ? -13.516 30.875 12.07 1 97.38 219 LYS A CA 1
ATOM 1655 C C . LYS A 1 219 ? -12.828 30.578 13.398 1 97.38 219 LYS A C 1
ATOM 1657 O O . LYS A 1 219 ? -12 31.359 13.867 1 97.38 219 LYS A O 1
ATOM 1662 N N . LEU A 1 220 ? -13.172 29.438 14 1 97.94 220 LEU A N 1
ATOM 1663 C CA . LEU A 1 220 ? -12.484 29.047 15.219 1 97.94 220 LEU A CA 1
ATOM 1664 C C . LEU A 1 220 ? -10.992 28.875 14.977 1 97.94 220 LEU A C 1
ATOM 1666 O O . LEU A 1 220 ? -10.586 28.156 14.062 1 97.94 220 LEU A O 1
ATOM 1670 N N . PRO A 1 221 ? -10.148 29.547 15.766 1 97.94 221 PRO A N 1
ATOM 1671 C CA . PRO A 1 221 ? -8.703 29.422 15.562 1 97.94 221 PRO A CA 1
ATOM 1672 C C . PRO A 1 221 ? -8.227 27.984 15.562 1 97.94 221 PRO A C 1
ATOM 1674 O O . PRO A 1 221 ? -7.312 27.625 14.812 1 97.94 221 PRO A O 1
ATOM 1677 N N . LEU A 1 222 ? -8.852 27.125 16.281 1 98.06 222 LEU A N 1
ATOM 1678 C CA . LEU A 1 222 ? -8.453 25.734 16.375 1 98.06 222 LEU A CA 1
ATOM 1679 C C . LEU A 1 222 ? -8.898 24.938 15.148 1 98.06 222 LEU A C 1
ATOM 1681 O O . LEU A 1 222 ? -8.414 23.828 14.906 1 98.06 222 LEU A O 1
ATOM 1685 N N . ALA A 1 223 ? -9.781 25.484 14.383 1 97.81 223 ALA A N 1
ATOM 1686 C CA . ALA A 1 223 ? -10.188 24.875 13.117 1 97.81 223 ALA A CA 1
ATOM 1687 C C . ALA A 1 223 ? -9.492 25.562 11.938 1 97.81 223 ALA A C 1
ATOM 1689 O O . ALA A 1 223 ? -9.07 24.891 10.992 1 97.81 223 ALA A O 1
ATOM 1690 N N . ASN A 1 224 ? -9.383 26.797 12.008 1 98.12 224 ASN A N 1
ATOM 1691 C CA . ASN A 1 224 ? -8.828 27.688 10.992 1 98.12 224 ASN A CA 1
ATOM 1692 C C . ASN A 1 224 ? -7.652 28.5 11.539 1 98.12 224 ASN A C 1
ATOM 1694 O O . ASN A 1 224 ? -7.836 29.609 12.031 1 98.12 224 ASN A O 1
ATOM 1698 N N . PRO A 1 225 ? -6.477 27.969 11.289 1 97.38 225 PRO A N 1
ATOM 1699 C CA . PRO A 1 225 ? -5.301 28.578 11.914 1 97.38 225 PRO A CA 1
ATOM 1700 C C . PRO A 1 225 ? -5.047 30 11.422 1 97.38 225 PRO A C 1
ATOM 1702 O O . PRO A 1 225 ? -4.238 30.734 12.008 1 97.38 225 PRO A O 1
ATOM 1705 N N . LEU A 1 226 ? -5.699 30.453 10.375 1 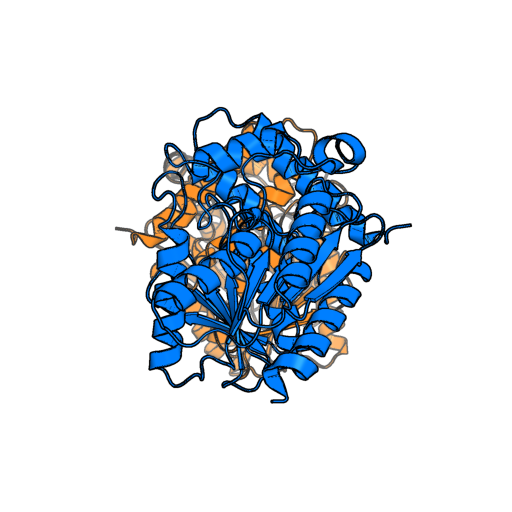97.81 226 LEU A N 1
ATOM 1706 C CA . LEU A 1 226 ? -5.531 31.828 9.891 1 97.81 226 LEU A CA 1
ATOM 1707 C C . LEU A 1 226 ? -6.055 32.812 10.914 1 97.81 226 LEU A C 1
ATOM 1709 O O . LEU A 1 226 ? -5.711 34 10.867 1 97.81 226 LEU A O 1
ATOM 1713 N N . TYR A 1 227 ? -6.848 32.375 11.883 1 98 227 TYR A N 1
ATOM 1714 C CA . TYR A 1 227 ? -7.391 33.219 12.93 1 98 227 TYR A CA 1
ATOM 1715 C C . TYR A 1 227 ? -6.629 33.031 14.234 1 98 227 TYR A C 1
ATOM 1717 O O . TYR A 1 227 ? -6.961 33.656 15.25 1 98 227 TYR A O 1
ATOM 1725 N N . ALA A 1 228 ? -5.652 32.188 14.25 1 98.19 228 ALA A N 1
ATOM 1726 C CA . ALA A 1 228 ? -4.938 31.844 15.477 1 98.19 228 ALA A CA 1
ATOM 1727 C C . ALA A 1 228 ? -3.803 32.812 15.75 1 98.19 228 ALA A C 1
ATOM 1729 O O . ALA A 1 228 ? -3.301 33.469 14.836 1 98.19 228 ALA A O 1
ATOM 1730 N N . ASP A 1 229 ? -3.428 32.969 17.047 1 97.75 229 ASP A N 1
ATOM 1731 C CA . ASP A 1 229 ? -2.188 33.625 17.438 1 97.75 229 ASP A CA 1
ATOM 1732 C C . ASP A 1 229 ? -1.003 32.688 17.359 1 97.75 229 ASP A C 1
ATOM 1734 O O . ASP A 1 229 ? -0.872 31.766 18.172 1 97.75 229 ASP A O 1
ATOM 1738 N N . LEU A 1 230 ? -0.103 32.906 16.391 1 98.5 230 LEU A N 1
ATOM 1739 C CA . LEU A 1 230 ? 0.991 31.969 16.125 1 98.5 230 LEU A CA 1
ATOM 1740 C C . LEU A 1 230 ? 2.258 32.406 16.859 1 98.5 230 LEU A C 1
ATOM 1742 O O . LEU A 1 230 ? 3.332 31.844 16.641 1 98.5 230 LEU A O 1
ATOM 1746 N N . THR A 1 231 ? 2.18 33.469 17.719 1 98.19 231 THR A N 1
ATOM 1747 C CA . THR A 1 231 ? 3.348 33.906 18.469 1 98.19 231 THR A CA 1
ATOM 1748 C C . THR A 1 231 ? 3.918 32.75 19.297 1 98.19 231 THR A C 1
ATOM 1750 O O . THR A 1 231 ? 3.178 32.031 19.984 1 98.19 231 THR A O 1
ATOM 1753 N N . GLY A 1 232 ? 5.199 32.562 19.219 1 97.75 232 GLY A N 1
ATOM 1754 C CA . GLY A 1 232 ? 5.863 31.547 20.016 1 97.75 232 GLY A CA 1
ATOM 1755 C C . GLY A 1 232 ? 5.879 30.188 19.344 1 97.75 232 GLY A C 1
ATOM 1756 O O . GLY A 1 232 ? 6.438 29.234 19.875 1 97.75 232 GLY A O 1
ATOM 1757 N N . PHE A 1 233 ? 5.383 30.047 18.156 1 98.56 233 PHE A N 1
ATOM 1758 C CA . PHE A 1 233 ? 5.367 28.797 17.422 1 98.56 233 PHE A CA 1
ATOM 1759 C C . PHE A 1 233 ? 6.785 28.359 17.047 1 98.56 233 PHE A C 1
ATOM 1761 O O . PHE A 1 233 ? 7.676 29.203 16.906 1 98.56 233 PHE A O 1
ATOM 1768 N N . PRO A 1 234 ? 6.996 27.047 16.984 1 98.62 234 PRO A N 1
ATOM 1769 C CA . PRO A 1 234 ? 8.258 26.578 16.422 1 98.62 234 PRO A CA 1
ATOM 1770 C C . PRO A 1 234 ? 8.398 26.906 14.93 1 98.62 234 PRO A C 1
ATOM 1772 O O . PRO A 1 234 ? 7.445 27.391 14.312 1 98.62 234 PRO A O 1
ATOM 1775 N N . PRO A 1 235 ? 9.617 26.719 14.352 1 98.75 235 PRO A N 1
ATOM 1776 C CA . PRO A 1 235 ? 9.781 26.938 12.906 1 98.75 235 PRO A CA 1
ATOM 1777 C C . PRO A 1 235 ? 8.836 26.078 12.07 1 98.75 235 PRO A C 1
ATOM 1779 O O . PRO A 1 235 ? 8.516 24.953 12.461 1 98.75 235 PRO A O 1
ATOM 1782 N N . ILE A 1 236 ? 8.438 26.625 10.906 1 98.88 236 ILE A N 1
ATOM 1783 C CA . ILE A 1 236 ? 7.484 25.953 10.031 1 98.88 236 ILE A CA 1
ATOM 1784 C C . ILE A 1 236 ? 8.062 25.859 8.617 1 98.88 236 ILE A C 1
ATOM 1786 O O . ILE A 1 236 ? 8.57 26.844 8.078 1 98.88 236 ILE A O 1
ATOM 1790 N N . HIS A 1 237 ? 8.078 24.688 8.062 1 98.94 237 HIS A N 1
ATOM 1791 C CA . HIS A 1 237 ? 8.312 24.484 6.637 1 98.94 237 HIS A CA 1
ATOM 1792 C C . HIS A 1 237 ? 7.004 24.219 5.898 1 98.94 237 HIS A C 1
ATOM 1794 O O . HIS A 1 237 ? 6.297 23.266 6.215 1 98.94 237 HIS A O 1
ATOM 1800 N N . VAL A 1 238 ? 6.676 25.094 4.934 1 98.94 238 VAL A N 1
ATOM 1801 C CA . VAL A 1 238 ? 5.457 24.938 4.145 1 98.94 238 VAL A CA 1
ATOM 1802 C C . VAL A 1 238 ? 5.812 24.625 2.693 1 98.94 238 VAL A C 1
ATOM 1804 O O . VAL A 1 238 ? 6.59 25.344 2.066 1 98.94 238 VAL A O 1
ATOM 1807 N N . SER A 1 239 ? 5.332 23.547 2.215 1 98.88 239 SER A N 1
ATOM 1808 C CA . SER A 1 239 ? 5.48 23.219 0.8 1 98.88 239 SER A CA 1
ATOM 1809 C C . SER A 1 239 ? 4.125 23.078 0.12 1 98.88 239 SER A C 1
ATOM 1811 O O . SER A 1 239 ? 3.176 22.578 0.719 1 98.88 239 SER A O 1
ATOM 1813 N N . VAL A 1 240 ? 4.008 23.594 -1.129 1 98.88 240 VAL A N 1
ATOM 1814 C CA . VAL A 1 240 ? 2.744 23.562 -1.854 1 98.88 240 VAL A CA 1
ATOM 1815 C C . VAL A 1 240 ? 3.012 23.516 -3.357 1 98.88 240 VAL A C 1
ATOM 1817 O O . VAL A 1 240 ? 4.074 23.938 -3.82 1 98.88 240 VAL A O 1
ATOM 1820 N N . GLY A 1 241 ? 2.104 22.875 -4.094 1 98.81 241 GLY A N 1
ATOM 1821 C CA . GLY A 1 241 ? 2.182 22.938 -5.547 1 98.81 241 GLY A CA 1
ATOM 1822 C C . GLY A 1 241 ? 1.611 24.219 -6.129 1 98.81 241 GLY A C 1
ATOM 1823 O O . GLY A 1 241 ? 0.604 24.719 -5.637 1 98.81 241 GLY A O 1
ATOM 1824 N N . GLU A 1 242 ? 2.209 24.641 -7.16 1 98.69 242 GLU A N 1
ATOM 1825 C CA . GLU A 1 242 ? 1.81 25.891 -7.797 1 98.69 242 GLU A CA 1
ATOM 1826 C C . GLU A 1 242 ? 0.408 25.781 -8.391 1 98.69 242 GLU A C 1
ATOM 1828 O O . GLU A 1 242 ? -0.327 26.766 -8.445 1 98.69 242 GLU A O 1
ATOM 1833 N N . TRP A 1 243 ? -0.015 24.641 -8.773 1 98.31 243 TRP A N 1
ATOM 1834 C CA . TRP A 1 243 ? -1.253 24.484 -9.531 1 98.31 243 TRP A CA 1
ATOM 1835 C C . TRP A 1 243 ? -2.416 24.141 -8.602 1 98.31 243 TRP A C 1
ATOM 1837 O O . TRP A 1 243 ? -3.559 24.016 -9.055 1 98.31 243 TRP A O 1
ATOM 1847 N N . GLU A 1 244 ? -2.195 23.984 -7.348 1 97.94 244 GLU A N 1
ATOM 1848 C CA . GLU A 1 244 ? -3.285 23.594 -6.457 1 97.94 244 GLU A CA 1
ATOM 1849 C C . GLU A 1 244 ? -4.078 24.812 -5.984 1 97.94 244 GLU A C 1
ATOM 1851 O O . GLU A 1 244 ? -3.535 25.906 -5.887 1 97.94 244 GLU A O 1
ATOM 1856 N N . VAL A 1 245 ? -5.309 24.609 -5.66 1 98.19 245 VAL A N 1
ATOM 1857 C CA . VAL A 1 245 ? -6.18 25.688 -5.191 1 98.19 245 VAL A CA 1
ATOM 1858 C C . VAL A 1 245 ? -5.781 26.094 -3.775 1 98.19 245 VAL A C 1
ATOM 1860 O O . VAL A 1 245 ? -6.125 27.188 -3.32 1 98.19 245 VAL A O 1
ATOM 1863 N N . LEU A 1 246 ? -5.027 25.266 -3.043 1 98.38 246 LEU A N 1
ATOM 1864 C CA . LEU A 1 246 ? -4.617 25.562 -1.676 1 98.38 246 LEU A CA 1
ATOM 1865 C C . LEU A 1 246 ? -3.369 26.438 -1.664 1 98.38 246 LEU A C 1
ATOM 1867 O O . LEU A 1 246 ? -2.846 26.766 -0.597 1 98.38 246 LEU A O 1
ATOM 1871 N N . LEU A 1 247 ? -2.863 26.859 -2.824 1 98.81 247 LEU A N 1
ATOM 1872 C CA . LEU A 1 247 ? -1.712 27.75 -2.871 1 98.81 247 LEU A CA 1
ATOM 1873 C C . LEU A 1 247 ? -1.942 28.984 -2 1 98.81 247 LEU A C 1
ATOM 1875 O O . LEU A 1 247 ? -1.062 29.375 -1.232 1 98.81 247 LEU A O 1
ATOM 1879 N N . SER A 1 248 ? -3.107 29.562 -2.1 1 98.5 248 SER A N 1
ATOM 1880 C CA . SER A 1 248 ? -3.416 30.75 -1.309 1 98.5 248 SER A CA 1
ATOM 1881 C C . SER A 1 248 ? -3.457 30.438 0.181 1 98.5 248 SER A C 1
ATOM 1883 O O . SER A 1 248 ? -3.115 31.281 1.014 1 98.5 248 SER A O 1
ATOM 1885 N N . ASP A 1 249 ? -3.904 29.188 0.557 1 98.44 249 ASP A N 1
ATOM 1886 C CA . ASP A 1 249 ? -3.85 28.766 1.951 1 98.44 249 ASP A CA 1
ATOM 1887 C C . ASP A 1 249 ? -2.422 28.828 2.488 1 98.44 249 ASP A C 1
ATOM 1889 O O . ASP A 1 249 ? -2.18 29.375 3.566 1 98.44 249 ASP A O 1
ATOM 1893 N N . SER A 1 250 ? -1.499 28.219 1.738 1 98.62 250 SER A N 1
ATOM 1894 C CA . SER A 1 250 ? -0.09 28.203 2.119 1 98.62 250 SER A CA 1
ATOM 1895 C C . SER A 1 250 ? 0.457 29.609 2.26 1 98.62 250 SER A C 1
ATOM 1897 O O . SER A 1 250 ? 1.156 29.922 3.227 1 98.62 250 SER A O 1
ATOM 1899 N N . GLU A 1 251 ? 0.126 30.469 1.293 1 98.69 251 GLU A N 1
ATOM 1900 C CA . GLU A 1 251 ? 0.609 31.844 1.307 1 98.69 251 GLU A CA 1
ATOM 1901 C C . GLU A 1 251 ? 0.079 32.594 2.52 1 98.69 251 GLU A C 1
ATOM 1903 O O . GLU A 1 251 ? 0.817 33.344 3.158 1 98.69 251 GLU A O 1
ATOM 1908 N N . ALA A 1 252 ? -1.178 32.406 2.809 1 98.75 252 ALA A N 1
ATOM 1909 C CA . ALA A 1 252 ? -1.788 33.094 3.955 1 98.75 252 ALA A CA 1
ATOM 1910 C C . ALA A 1 252 ? -1.152 32.625 5.262 1 98.75 252 ALA A C 1
ATOM 1912 O O . ALA A 1 252 ? -0.881 33.438 6.152 1 98.75 252 ALA A O 1
ATOM 1913 N N . LEU A 1 253 ? -0.947 31.312 5.379 1 98.75 253 LEU A N 1
ATOM 1914 C CA . LEU A 1 253 ? -0.31 30.766 6.574 1 98.75 253 LEU A CA 1
ATOM 1915 C C . LEU A 1 253 ? 1.091 31.344 6.754 1 98.75 253 LEU A C 1
ATOM 1917 O O . LEU A 1 253 ? 1.475 31.719 7.863 1 98.75 253 LEU A O 1
ATOM 1921 N N . VAL A 1 254 ? 1.862 31.344 5.684 1 98.81 254 VAL A N 1
ATOM 1922 C CA . VAL A 1 254 ? 3.227 31.875 5.707 1 98.81 254 VAL A CA 1
ATOM 1923 C C . VAL A 1 254 ? 3.217 33.344 6.156 1 98.81 254 VAL A C 1
ATOM 1925 O O . VAL A 1 254 ? 4.02 33.719 7 1 98.81 254 VAL A O 1
ATOM 1928 N N . GLN A 1 255 ? 2.318 34.094 5.602 1 98.5 255 GLN A N 1
ATOM 1929 C CA . GLN A 1 255 ? 2.213 35.5 5.965 1 98.5 255 GLN A CA 1
ATOM 1930 C C . GLN A 1 255 ? 1.878 35.688 7.445 1 98.5 255 GLN A C 1
ATOM 1932 O O . GLN A 1 255 ? 2.504 36.469 8.141 1 98.5 255 GLN A O 1
ATOM 1937 N N . ARG A 1 256 ? 0.893 34.938 7.918 1 98.38 256 ARG A N 1
ATOM 1938 C CA . ARG A 1 256 ? 0.501 35 9.32 1 98.38 256 ARG A CA 1
ATOM 1939 C C . ARG A 1 256 ? 1.661 34.594 10.234 1 98.38 256 ARG A C 1
ATOM 1941 O O . ARG A 1 256 ? 1.868 35.219 11.281 1 98.38 256 ARG A O 1
ATOM 1948 N N . ALA A 1 257 ? 2.381 33.594 9.891 1 98.69 257 ALA A N 1
ATOM 1949 C CA . ALA A 1 257 ? 3.521 33.125 10.672 1 98.69 257 ALA A CA 1
ATOM 1950 C C . ALA A 1 257 ? 4.613 34.188 10.742 1 98.69 257 ALA A C 1
ATOM 1952 O O . ALA A 1 257 ? 5.156 34.438 11.812 1 98.69 257 ALA A O 1
ATOM 1953 N N . LYS A 1 258 ? 4.91 34.781 9.586 1 98.44 258 LYS A N 1
ATOM 1954 C CA . LYS A 1 258 ? 5.914 35.844 9.547 1 98.44 258 LYS A CA 1
ATOM 1955 C C . LYS A 1 258 ? 5.516 37 10.43 1 98.44 258 LYS A C 1
ATOM 1957 O O . LYS A 1 258 ? 6.344 37.562 11.164 1 98.44 258 LYS A O 1
ATOM 1962 N N . GLN A 1 259 ? 4.293 37.344 10.352 1 98.19 259 GLN A N 1
ATOM 1963 C CA . GLN A 1 259 ? 3.779 38.438 11.156 1 98.19 259 GLN A CA 1
ATOM 1964 C C . GLN A 1 259 ? 3.918 38.156 12.648 1 98.19 259 GLN A C 1
ATOM 1966 O O . GLN A 1 259 ? 4.113 39.062 13.445 1 98.19 259 GLN A O 1
ATOM 1971 N N . ALA A 1 260 ? 3.852 36.906 12.977 1 98.38 260 ALA A N 1
ATOM 1972 C CA . ALA A 1 260 ? 3.943 36.5 14.367 1 98.38 260 ALA A CA 1
ATOM 1973 C C . ALA A 1 260 ? 5.398 36.312 14.789 1 98.38 260 ALA A C 1
ATOM 1975 O O . ALA A 1 260 ? 5.676 35.938 15.938 1 98.38 260 ALA A O 1
ATOM 1976 N N . GLY A 1 261 ? 6.344 36.5 13.883 1 98.5 261 GLY A N 1
ATOM 1977 C CA . GLY A 1 261 ? 7.758 36.375 14.188 1 98.5 261 GLY A CA 1
ATOM 1978 C C . GLY A 1 261 ? 8.25 34.938 14.125 1 98.5 261 GLY A C 1
ATOM 1979 O O . GLY A 1 261 ? 9.328 34.625 14.633 1 98.5 261 GLY A O 1
ATOM 1980 N N . VAL A 1 262 ? 7.492 34.031 13.578 1 98.62 262 VAL A N 1
ATOM 1981 C CA . VAL A 1 262 ? 7.855 32.625 13.453 1 98.62 262 VAL A CA 1
ATOM 1982 C C . VAL A 1 262 ? 8.797 32.438 12.266 1 98.62 262 VAL A C 1
ATOM 1984 O O . VAL A 1 262 ? 8.625 33.062 11.219 1 98.62 262 VAL A O 1
ATOM 1987 N N . ASP A 1 263 ? 9.883 31.641 12.461 1 98.25 263 ASP A N 1
ATOM 1988 C CA . ASP A 1 263 ? 10.734 31.234 11.344 1 98.25 263 ASP A CA 1
ATOM 1989 C C . ASP A 1 263 ? 9.992 30.328 10.375 1 98.25 263 ASP A C 1
ATOM 1991 O O . ASP A 1 263 ? 9.641 29.188 10.727 1 98.25 263 ASP A O 1
ATOM 1995 N N . VAL A 1 264 ? 9.758 30.797 9.125 1 98.38 264 VAL A N 1
ATOM 1996 C CA . VAL A 1 264 ? 8.953 30 8.195 1 98.38 264 VAL A CA 1
ATOM 1997 C C . VAL A 1 264 ? 9.664 29.906 6.852 1 98.38 264 VAL A C 1
ATOM 1999 O O . VAL A 1 264 ? 10.25 30.891 6.379 1 98.38 264 VAL A O 1
ATOM 2002 N N . THR A 1 265 ? 9.789 28.75 6.324 1 98.62 265 THR A N 1
ATOM 2003 C CA . THR A 1 265 ? 10.258 28.453 4.977 1 98.62 265 THR A CA 1
ATOM 2004 C C . THR A 1 265 ? 9.094 28.062 4.07 1 98.62 265 THR A C 1
ATOM 2006 O O . THR A 1 265 ? 8.25 27.25 4.449 1 98.62 265 THR A O 1
ATOM 2009 N N . HIS A 1 266 ? 9.031 28.734 2.926 1 98.69 266 HIS A N 1
ATOM 2010 C CA . HIS A 1 266 ? 7.969 28.484 1.964 1 98.69 266 HIS A CA 1
ATOM 2011 C C . HIS A 1 266 ? 8.531 27.953 0.645 1 98.69 266 HIS A C 1
ATOM 2013 O O . HIS A 1 266 ? 9.367 28.609 0.018 1 98.69 266 HIS A O 1
ATOM 2019 N N . GLU A 1 267 ? 8.125 26.781 0.249 1 98.75 267 GLU A N 1
ATOM 2020 C CA . GLU A 1 267 ? 8.578 26.156 -0.987 1 98.75 267 GLU A CA 1
ATOM 2021 C C . GLU A 1 267 ? 7.406 25.844 -1.912 1 98.75 267 GLU A C 1
ATOM 2023 O O . GLU A 1 267 ? 6.496 25.109 -1.544 1 98.75 267 GLU A O 1
ATOM 2028 N N . VAL A 1 268 ? 7.422 26.406 -3.115 1 98.81 268 VAL A N 1
ATOM 2029 C CA . VAL A 1 268 ? 6.375 26.188 -4.105 1 98.81 268 VAL A CA 1
ATOM 2030 C C . VAL A 1 268 ? 6.918 25.328 -5.246 1 98.81 268 VAL A C 1
ATOM 2032 O O . VAL A 1 268 ? 7.898 25.703 -5.895 1 98.81 268 VAL A O 1
ATOM 2035 N N . GLY A 1 269 ? 6.332 24.141 -5.449 1 98.62 269 GLY A N 1
ATOM 2036 C CA . GLY A 1 269 ? 6.707 23.312 -6.582 1 98.62 269 GLY A CA 1
ATOM 2037 C C . GLY A 1 269 ? 6.09 23.766 -7.887 1 98.62 269 GLY A C 1
ATOM 2038 O O . GLY A 1 269 ? 4.863 23.812 -8.023 1 98.62 269 GLY A O 1
ATOM 2039 N N . PRO A 1 270 ? 6.891 24.156 -8.859 1 98.44 270 PRO A N 1
ATOM 2040 C CA . PRO A 1 270 ? 6.363 24.656 -10.125 1 98.44 270 PRO A CA 1
ATOM 2041 C C . PRO A 1 270 ? 5.488 23.641 -10.852 1 98.44 270 PRO A C 1
ATOM 2043 O O . PRO A 1 270 ? 5.906 22.5 -11.062 1 98.44 270 PRO A O 1
ATOM 2046 N N . GLU A 1 271 ? 4.285 24.062 -11.18 1 98.19 271 GLU A N 1
ATOM 2047 C CA . GLU A 1 271 ? 3.334 23.312 -12 1 98.19 271 GLU A CA 1
ATOM 2048 C C . GLU A 1 271 ? 2.943 22 -11.328 1 98.19 271 GLU A C 1
ATOM 2050 O O . GLU A 1 271 ? 2.6 21.031 -12.008 1 98.19 271 GLU A O 1
ATOM 2055 N N . MET A 1 272 ? 3.057 21.922 -10.016 1 98.62 272 MET A N 1
ATOM 2056 C CA . MET A 1 272 ? 2.783 20.688 -9.289 1 98.62 272 MET A CA 1
ATOM 2057 C C . MET A 1 272 ? 1.376 20.703 -8.703 1 98.62 272 MET A C 1
ATOM 2059 O O . MET A 1 272 ? 0.842 21.766 -8.383 1 98.62 272 MET A O 1
ATOM 2063 N N . GLN A 1 273 ? 0.837 19.547 -8.641 1 98.69 273 GLN A N 1
ATOM 2064 C CA . GLN A 1 273 ? -0.506 19.312 -8.125 1 98.69 273 GLN A CA 1
ATOM 2065 C C . GLN A 1 273 ? -0.492 19.188 -6.602 1 98.69 273 GLN A C 1
ATOM 2067 O O . GLN A 1 273 ? 0.574 19.188 -5.98 1 98.69 273 GLN A O 1
ATOM 2072 N N . HIS A 1 274 ? -1.719 19.203 -6.051 1 98.38 274 HIS A N 1
ATOM 2073 C CA . HIS A 1 274 ? -1.965 19.062 -4.621 1 98.38 274 HIS A CA 1
ATOM 2074 C C . HIS A 1 274 ? -1.206 17.859 -4.051 1 98.38 274 HIS A C 1
ATOM 2076 O O . HIS A 1 274 ? -1.326 16.75 -4.559 1 98.38 274 HIS A O 1
ATOM 2082 N N . VAL A 1 275 ? -0.307 18.078 -2.996 1 98.81 275 VAL A N 1
ATOM 2083 C CA . VAL A 1 275 ? 0.458 17.078 -2.264 1 98.81 275 VAL A CA 1
ATOM 2084 C C . VAL A 1 275 ? 1.275 16.234 -3.242 1 98.81 275 VAL A C 1
ATOM 2086 O O . VAL A 1 275 ? 1.295 15 -3.148 1 98.81 275 VAL A O 1
ATOM 2089 N N . TYR A 1 276 ? 1.931 16.828 -4.211 1 98.81 276 TYR A N 1
ATOM 2090 C CA . TYR A 1 276 ? 2.748 16.109 -5.188 1 98.81 276 TYR A CA 1
ATOM 2091 C C . TYR A 1 276 ? 3.871 15.344 -4.5 1 98.81 276 TYR A C 1
ATOM 2093 O O . TYR A 1 276 ? 4.48 14.461 -5.102 1 98.81 276 TYR A O 1
ATOM 2101 N N . GLN A 1 277 ? 4.16 15.602 -3.197 1 98.88 277 GLN A N 1
ATOM 2102 C CA . GLN A 1 277 ? 5.16 14.891 -2.408 1 98.88 277 GLN A CA 1
ATOM 2103 C C . GLN A 1 277 ? 4.797 13.414 -2.26 1 98.88 277 GLN A C 1
ATOM 2105 O O . GLN A 1 277 ? 5.656 12.586 -1.961 1 98.88 277 GLN A O 1
ATOM 2110 N N . LEU A 1 278 ? 3.508 13.07 -2.512 1 98.81 278 LEU A N 1
ATOM 2111 C CA . LEU A 1 278 ? 3.066 11.68 -2.48 1 98.81 278 LEU A CA 1
ATOM 2112 C C . LEU A 1 278 ? 3.789 10.852 -3.541 1 98.81 278 LEU A C 1
ATOM 2114 O O . LEU A 1 278 ? 3.781 9.625 -3.486 1 98.81 278 LEU A O 1
ATOM 2118 N N . MET A 1 279 ? 4.453 11.477 -4.48 1 98.69 279 MET A N 1
ATOM 2119 C CA . MET A 1 279 ? 5.133 10.766 -5.559 1 98.69 279 MET A CA 1
ATOM 2120 C C . MET A 1 279 ? 6.594 10.508 -5.207 1 98.69 279 MET A C 1
ATOM 2122 O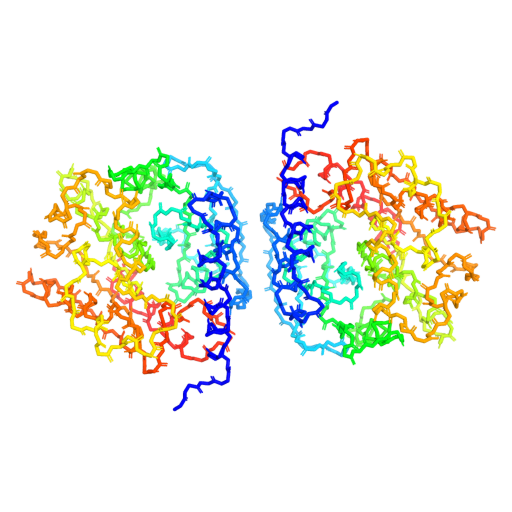 O . MET A 1 279 ? 7.406 10.211 -6.082 1 98.69 279 MET A O 1
ATOM 2126 N N . ALA A 1 280 ? 6.949 10.602 -3.926 1 98.56 280 ALA A N 1
ATOM 2127 C CA . ALA A 1 280 ? 8.32 10.438 -3.438 1 98.56 280 ALA A CA 1
ATOM 2128 C C . ALA A 1 280 ? 8.953 9.164 -3.988 1 98.56 280 ALA A C 1
ATOM 2130 O O . ALA A 1 280 ? 8.328 8.094 -3.961 1 98.56 280 ALA A O 1
ATOM 2131 N N . GLY A 1 281 ? 10.188 9.289 -4.477 1 97.94 281 GLY A N 1
ATOM 2132 C CA . GLY A 1 281 ? 10.938 8.164 -5.012 1 97.94 281 GLY A CA 1
ATOM 2133 C C . GLY A 1 281 ? 10.664 7.918 -6.484 1 97.94 281 GLY A C 1
ATOM 2134 O O . GLY A 1 281 ? 11.375 7.141 -7.129 1 97.94 281 GLY A O 1
ATOM 2135 N N . LYS A 1 282 ? 9.656 8.57 -7.078 1 97.31 282 LYS A N 1
ATOM 2136 C CA . LYS A 1 282 ? 9.312 8.336 -8.477 1 97.31 282 LYS A CA 1
ATOM 2137 C C . LYS A 1 282 ? 9.438 9.625 -9.289 1 97.31 282 LYS A C 1
ATOM 2139 O O . LYS A 1 282 ? 9.984 9.617 -10.398 1 97.31 282 LYS A O 1
ATOM 2144 N N . ALA A 1 283 ? 8.93 10.734 -8.727 1 98.38 283 ALA A N 1
ATOM 2145 C CA . ALA A 1 283 ? 8.969 12.008 -9.438 1 98.38 283 ALA A CA 1
ATOM 2146 C C . ALA A 1 283 ? 10.086 12.898 -8.906 1 98.38 283 ALA A C 1
ATOM 2148 O O . ALA A 1 283 ? 10.156 13.172 -7.707 1 98.38 283 ALA A O 1
ATOM 2149 N N . PRO A 1 284 ? 10.93 13.398 -9.758 1 98.31 284 PRO A N 1
ATOM 2150 C CA . PRO A 1 284 ? 12.039 14.234 -9.289 1 98.31 284 PRO A CA 1
ATOM 2151 C C . PRO A 1 284 ? 11.57 15.477 -8.531 1 98.31 284 PRO A C 1
ATOM 2153 O O . PRO A 1 284 ? 12.25 15.938 -7.617 1 98.31 284 PRO A O 1
ATOM 2156 N N . GLU A 1 285 ? 10.422 16.062 -8.906 1 98.56 285 GLU A N 1
ATOM 2157 C CA . GLU A 1 285 ? 9.883 17.234 -8.203 1 98.56 285 GLU A CA 1
ATOM 2158 C C . GLU A 1 285 ? 9.578 16.891 -6.746 1 98.56 285 GLU A C 1
ATOM 2160 O O . GLU A 1 285 ? 9.898 17.688 -5.848 1 98.56 285 GLU A O 1
ATOM 2165 N N . ALA A 1 286 ? 8.984 15.742 -6.539 1 98.81 286 ALA A N 1
ATOM 2166 C CA . ALA A 1 286 ? 8.68 15.281 -5.184 1 98.81 286 ALA A CA 1
ATOM 2167 C C . ALA A 1 286 ? 9.961 15.008 -4.402 1 98.81 286 ALA A C 1
ATOM 2169 O O . ALA A 1 286 ? 10.086 15.406 -3.242 1 98.81 286 ALA A O 1
ATOM 2170 N N . ASP A 1 287 ? 10.914 14.352 -5.059 1 98.75 287 ASP A N 1
ATOM 2171 C CA . ASP A 1 287 ? 12.18 14.008 -4.414 1 98.75 287 ASP A CA 1
ATOM 2172 C C . ASP A 1 287 ? 12.93 15.258 -3.971 1 98.75 287 ASP A C 1
ATOM 2174 O O . ASP A 1 287 ? 13.516 15.281 -2.885 1 98.75 287 ASP A O 1
ATOM 2178 N N . LYS A 1 288 ? 12.898 16.203 -4.816 1 98.75 288 LYS A N 1
ATOM 2179 C CA . LYS A 1 288 ? 13.57 17.453 -4.488 1 98.75 288 LYS A CA 1
ATOM 2180 C C . LYS A 1 288 ? 12.961 18.094 -3.236 1 98.75 288 LYS A C 1
ATOM 2182 O O . LYS A 1 288 ? 13.688 18.484 -2.324 1 98.75 288 LYS A O 1
ATOM 2187 N N . THR A 1 289 ? 11.695 18.172 -3.17 1 98.88 289 THR A N 1
ATOM 2188 C CA . THR A 1 289 ? 11.023 18.797 -2.039 1 98.88 289 THR A CA 1
ATOM 2189 C C . THR A 1 289 ? 11.227 17.984 -0.766 1 98.88 289 THR A C 1
ATOM 2191 O O . THR A 1 289 ? 11.469 18.547 0.307 1 98.88 289 THR A O 1
ATOM 2194 N N . ILE A 1 290 ? 11.148 16.656 -0.837 1 98.88 290 ILE A N 1
ATOM 2195 C CA . ILE A 1 290 ? 11.375 15.789 0.308 1 98.88 290 ILE A CA 1
ATOM 2196 C C . ILE A 1 290 ? 12.789 15.984 0.84 1 98.88 290 ILE A C 1
ATOM 2198 O O . ILE A 1 290 ? 13 16.078 2.051 1 98.88 290 ILE A O 1
ATOM 2202 N N . THR A 1 291 ? 13.734 16.031 -0.058 1 98.81 291 THR A N 1
ATOM 2203 C CA . THR A 1 291 ? 15.125 16.266 0.321 1 98.81 291 THR A CA 1
ATOM 2204 C C . THR A 1 291 ? 15.273 17.625 1.021 1 98.81 291 THR A C 1
ATOM 2206 O O . THR A 1 291 ? 15.945 17.719 2.051 1 98.81 291 THR A O 1
ATOM 2209 N N . ASN A 1 292 ? 14.672 18.641 0.454 1 98.88 292 ASN A N 1
ATOM 2210 C CA . ASN A 1 292 ? 14.719 19.969 1.062 1 98.88 292 ASN A CA 1
ATOM 2211 C C . ASN A 1 292 ? 14.133 19.953 2.471 1 98.88 292 ASN A C 1
ATOM 2213 O O . ASN A 1 292 ? 14.711 20.531 3.393 1 98.88 292 ASN A O 1
ATOM 2217 N N . MET A 1 293 ? 13.016 19.344 2.646 1 98.81 293 MET A N 1
ATOM 2218 C CA . MET A 1 293 ? 12.383 19.25 3.957 1 98.81 293 MET A CA 1
ATOM 2219 C C . MET A 1 293 ? 13.289 18.516 4.945 1 98.81 293 MET A C 1
ATOM 2221 O O . MET A 1 293 ? 13.422 18.938 6.094 1 98.81 293 MET A O 1
ATOM 2225 N N . GLY A 1 294 ? 13.836 17.391 4.461 1 98.75 294 GLY A N 1
ATOM 2226 C CA . GLY A 1 294 ? 14.742 16.641 5.312 1 98.75 294 GLY A CA 1
ATOM 2227 C C . GLY A 1 294 ? 15.93 17.469 5.789 1 98.75 294 GLY A C 1
ATOM 2228 O O . GLY A 1 294 ? 16.25 17.469 6.98 1 98.75 294 GLY A O 1
ATOM 2229 N N . LYS A 1 295 ? 16.562 18.141 4.871 1 98.56 295 LYS A N 1
ATOM 2230 C CA . LYS A 1 295 ? 17.703 19 5.211 1 98.56 295 LYS A CA 1
ATOM 2231 C C . LYS A 1 295 ? 17.281 20.109 6.18 1 98.56 295 LYS A C 1
ATOM 2233 O O . LYS A 1 295 ? 18.031 20.438 7.105 1 98.56 295 LYS A O 1
ATOM 2238 N N . TRP A 1 296 ? 16.188 20.688 5.914 1 98.75 296 TRP A N 1
ATOM 2239 C CA . TRP A 1 296 ? 15.664 21.734 6.785 1 98.75 296 TRP A CA 1
ATOM 2240 C C . TRP A 1 296 ? 15.469 21.203 8.203 1 98.75 296 TRP A C 1
ATOM 2242 O O . TRP A 1 296 ? 15.859 21.859 9.172 1 98.75 296 TRP A O 1
ATOM 2252 N N . LEU A 1 297 ? 14.883 20.016 8.344 1 98.69 297 LEU A N 1
ATOM 2253 C CA . LEU A 1 297 ? 14.648 19.406 9.648 1 98.69 297 LEU A CA 1
ATOM 2254 C C . LEU A 1 297 ? 15.969 19.141 10.367 1 98.69 297 LEU A C 1
ATOM 2256 O O . LEU A 1 297 ? 16.094 19.391 11.562 1 98.69 297 LEU A O 1
ATOM 2260 N N . GLN A 1 298 ? 16.906 18.641 9.641 1 98.12 298 GLN A N 1
ATOM 2261 C CA . GLN A 1 298 ? 18.219 18.375 10.227 1 98.12 298 GLN A CA 1
ATOM 2262 C C . GLN A 1 298 ? 18.844 19.656 10.773 1 98.12 298 GLN A C 1
ATOM 2264 O O . GLN A 1 298 ? 19.406 19.672 11.867 1 98.12 298 GLN A O 1
ATOM 2269 N N . ALA A 1 299 ? 18.719 20.719 10.031 1 97.31 299 ALA A N 1
ATOM 2270 C CA . ALA A 1 299 ? 19.359 21.984 10.359 1 97.31 299 ALA A CA 1
ATOM 2271 C C . ALA A 1 299 ? 18.609 22.703 11.477 1 97.31 299 ALA A C 1
ATOM 2273 O O . ALA A 1 299 ? 19.234 23.297 12.367 1 97.31 299 ALA A O 1
ATOM 2274 N N . LYS A 1 300 ? 17.297 22.641 11.438 1 96.38 300 LYS A N 1
ATOM 2275 C CA . LYS A 1 300 ? 16.5 23.531 12.281 1 96.38 300 LYS A CA 1
ATOM 2276 C C . LYS A 1 300 ? 16.047 22.812 13.547 1 96.38 300 LYS A C 1
ATOM 2278 O O . LYS A 1 300 ? 15.844 23.438 14.586 1 96.38 300 LYS A O 1
ATOM 2283 N N . VAL A 1 301 ? 15.906 21.484 13.469 1 96.88 301 VAL A N 1
ATOM 2284 C CA . VAL A 1 301 ? 15.219 20.797 14.562 1 96.88 301 VAL A CA 1
ATOM 2285 C C . VAL A 1 301 ? 16.141 19.75 15.18 1 96.88 301 VAL A C 1
ATOM 2287 O O . VAL A 1 301 ? 16.312 19.703 16.391 1 96.88 301 VAL A O 1
ATOM 2290 N N . PHE A 1 302 ? 16.781 18.922 14.391 1 95.62 302 PHE A N 1
ATOM 2291 C CA . PHE A 1 302 ? 17.438 17.734 14.891 1 95.62 302 PHE A CA 1
ATOM 2292 C C . PHE A 1 302 ? 18.922 18 15.125 1 95.62 302 PHE A C 1
ATOM 2294 O O . PHE A 1 302 ? 19.625 17.156 15.688 1 95.62 302 PHE A O 1
ATOM 2301 N N . SER A 1 303 ? 19.484 19.125 14.648 1 84.62 303 SER A N 1
ATOM 2302 C CA . SER A 1 303 ? 20.844 19.531 14.984 1 84.62 303 SER A CA 1
ATOM 2303 C C . SER A 1 303 ? 20.922 20.109 16.391 1 84.62 303 SER A C 1
ATOM 2305 O O . SER A 1 303 ? 22 20.141 17 1 84.62 303 SER A O 1
ATOM 2307 N N . LEU A 1 304 ? 19.922 20.562 16.875 1 64.69 304 LEU A N 1
ATOM 2308 C CA . LEU A 1 304 ? 19.906 21.328 18.109 1 64.69 304 LEU A CA 1
ATOM 2309 C C . LEU A 1 304 ? 19.781 20.406 19.328 1 64.69 304 LEU A C 1
ATOM 2311 O O . LEU A 1 304 ? 19.141 19.344 19.234 1 64.69 304 LEU A O 1
ATOM 2315 N N . MET B 1 1 ? -16.062 -20.641 13.242 1 88.19 1 MET B N 1
ATOM 2316 C CA . MET B 1 1 ? -16.469 -19.344 12.719 1 88.19 1 MET B CA 1
ATOM 2317 C C . MET B 1 1 ? -15.258 -18.469 12.438 1 88.19 1 MET B C 1
ATOM 2319 O O . MET B 1 1 ? -14.312 -18.438 13.227 1 88.19 1 MET B O 1
ATOM 2323 N N . PRO B 1 2 ? -15.297 -17.906 11.219 1 90.69 2 PRO B N 1
ATOM 2324 C CA . PRO B 1 2 ? -14.164 -17.031 10.898 1 90.69 2 PRO B CA 1
ATOM 2325 C C . PRO B 1 2 ? -13.992 -15.906 11.914 1 90.69 2 PRO B C 1
ATOM 2327 O O . PRO B 1 2 ? -14.961 -15.484 12.555 1 90.69 2 PRO B O 1
ATOM 2330 N N . SER B 1 3 ? -12.688 -15.5 12.094 1 94.31 3 SER B N 1
ATOM 2331 C CA . SER B 1 3 ? -12.383 -14.375 12.969 1 94.31 3 SER B CA 1
ATOM 2332 C C . SER B 1 3 ? -13.039 -13.086 12.461 1 94.31 3 SER B C 1
ATOM 2334 O O . SER B 1 3 ? -13.406 -12.992 11.289 1 94.31 3 SER B O 1
ATOM 2336 N N . PRO B 1 4 ? -13.242 -12.133 13.352 1 93.44 4 PRO B N 1
ATOM 2337 C CA . PRO B 1 4 ? -13.742 -10.828 12.906 1 93.44 4 PRO B CA 1
ATOM 2338 C C . PRO B 1 4 ? -12.859 -10.203 11.828 1 93.44 4 PRO B C 1
ATOM 2340 O O . PRO B 1 4 ? -13.367 -9.555 10.906 1 93.44 4 PRO B O 1
ATOM 2343 N N . GLU B 1 5 ? -11.602 -10.469 11.898 1 92.62 5 GLU B N 1
ATOM 2344 C CA . GLU B 1 5 ? -10.648 -9.906 10.945 1 92.62 5 GLU B CA 1
ATOM 2345 C C . GLU B 1 5 ? -10.867 -10.453 9.547 1 92.62 5 GLU B C 1
ATOM 2347 O O . GLU B 1 5 ? -10.586 -9.781 8.555 1 92.62 5 GLU B O 1
ATOM 2352 N N . ALA B 1 6 ? -11.422 -11.617 9.492 1 94.56 6 ALA B N 1
ATOM 2353 C CA . ALA B 1 6 ? -11.625 -12.25 8.195 1 94.56 6 ALA B CA 1
ATOM 2354 C C . ALA B 1 6 ? -12.719 -11.547 7.398 1 94.56 6 ALA B C 1
ATOM 2356 O O . ALA B 1 6 ? -12.836 -11.734 6.184 1 94.56 6 ALA B O 1
ATOM 2357 N N . GLU B 1 7 ? -13.508 -10.672 8.055 1 94.81 7 GLU B N 1
ATOM 2358 C CA . GLU B 1 7 ? -14.57 -9.938 7.387 1 94.81 7 GLU B CA 1
ATOM 2359 C C . GLU B 1 7 ? -14.008 -8.875 6.441 1 94.81 7 GLU B C 1
ATOM 2361 O O . GLU B 1 7 ? -14.68 -8.453 5.5 1 94.81 7 GLU B O 1
ATOM 2366 N N . SER B 1 8 ? -12.781 -8.492 6.684 1 94.69 8 SER B N 1
ATOM 2367 C CA . SER B 1 8 ? -12.18 -7.414 5.906 1 94.69 8 SER B CA 1
ATOM 2368 C C . SER B 1 8 ? -12.078 -7.789 4.43 1 94.69 8 SER B C 1
ATOM 2370 O O . SER B 1 8 ? -12.336 -6.961 3.553 1 94.69 8 SER B O 1
ATOM 2372 N N . ILE B 1 9 ? -11.703 -9.031 4.184 1 97.5 9 ILE B N 1
ATOM 2373 C CA . ILE B 1 9 ? -11.523 -9.445 2.795 1 97.5 9 ILE B CA 1
ATOM 2374 C C . ILE B 1 9 ? -12.883 -9.539 2.107 1 97.5 9 ILE B C 1
ATOM 2376 O O . ILE B 1 9 ? -13.008 -9.234 0.92 1 97.5 9 ILE B O 1
ATOM 2380 N N . VAL B 1 10 ? -13.945 -9.938 2.846 1 96.69 10 VAL B N 1
ATOM 2381 C CA . VAL B 1 10 ? -15.305 -10 2.312 1 96.69 10 VAL B CA 1
ATOM 2382 C C . VAL B 1 10 ? -15.758 -8.602 1.884 1 96.69 10 VAL B C 1
ATOM 2384 O O . VAL B 1 10 ? -16.266 -8.422 0.773 1 96.69 10 VAL B O 1
ATOM 2387 N N . ASN B 1 11 ? -15.523 -7.66 2.717 1 94 11 ASN B N 1
ATOM 2388 C CA . ASN B 1 11 ? -15.922 -6.289 2.432 1 94 11 ASN B CA 1
ATOM 2389 C C . ASN B 1 11 ? -15.164 -5.723 1.231 1 94 11 ASN B C 1
ATOM 2391 O O . ASN B 1 11 ? -15.758 -5.074 0.368 1 94 11 ASN B O 1
ATOM 2395 N N . LEU B 1 12 ? -13.891 -5.91 1.188 1 95.25 12 LEU B N 1
ATOM 2396 C CA . LEU B 1 12 ? -13.094 -5.406 0.073 1 95.25 12 LEU B CA 1
ATOM 2397 C C . LEU B 1 12 ? -13.523 -6.051 -1.239 1 95.25 12 LEU B C 1
ATOM 2399 O O . LEU B 1 12 ? -13.688 -5.367 -2.25 1 95.25 12 LEU B O 1
ATOM 2403 N N . TYR B 1 13 ? -13.711 -7.395 -1.205 1 95.69 13 TYR B N 1
ATOM 2404 C CA . TYR B 1 13 ? -14.086 -8.109 -2.422 1 95.69 13 TYR B CA 1
ATOM 2405 C C . TYR B 1 13 ? -15.453 -7.66 -2.924 1 95.69 13 TYR B C 1
ATOM 2407 O O . TYR B 1 13 ? -15.672 -7.551 -4.133 1 95.69 13 TYR B O 1
ATOM 2415 N N . LYS B 1 14 ? -16.391 -7.43 -1.998 1 92.44 14 LYS B N 1
ATOM 2416 C CA . LYS B 1 14 ? -17.688 -6.902 -2.406 1 92.44 14 LYS B CA 1
ATOM 2417 C C . LYS B 1 14 ? -17.531 -5.555 -3.111 1 92.44 14 LYS B C 1
ATOM 2419 O O . LYS B 1 14 ? -18.219 -5.289 -4.105 1 92.44 14 LYS B O 1
ATOM 2424 N N . PHE B 1 15 ? -16.641 -4.797 -2.598 1 89.31 15 PHE B N 1
ATOM 2425 C CA . PHE B 1 15 ? -16.391 -3.492 -3.197 1 89.31 15 PHE B CA 1
ATOM 2426 C C . PHE B 1 15 ? -15.766 -3.643 -4.578 1 89.31 15 PHE B C 1
ATOM 2428 O O . PHE B 1 15 ? -16.219 -3.014 -5.539 1 89.31 15 PHE B O 1
ATOM 2435 N N . ILE B 1 16 ? -14.734 -4.445 -4.727 1 89.12 16 ILE B N 1
ATOM 2436 C CA . ILE B 1 16 ? -14.039 -4.66 -5.996 1 89.12 16 ILE B CA 1
ATOM 2437 C C . ILE B 1 16 ? -15.008 -5.23 -7.023 1 89.12 16 ILE B C 1
ATOM 2439 O O . ILE B 1 16 ? -15.078 -4.75 -8.156 1 89.12 16 ILE B O 1
ATOM 2443 N N . LYS B 1 17 ? -15.75 -6.199 -6.555 1 86.75 17 LYS B N 1
ATOM 2444 C CA . LYS B 1 17 ? -16.703 -6.84 -7.449 1 86.75 17 LYS B CA 1
ATOM 2445 C C . LYS B 1 17 ? -17.766 -5.848 -7.926 1 86.75 17 LYS B C 1
ATOM 2447 O O . LYS B 1 17 ? -18.172 -5.879 -9.086 1 86.75 17 LYS B O 1
ATOM 2452 N N . GLY B 1 18 ? -18.266 -5.023 -7.027 1 80.69 18 GLY B N 1
ATOM 2453 C CA . GLY B 1 18 ? -19.234 -3.996 -7.395 1 80.69 18 GLY B CA 1
ATOM 2454 C C . GLY B 1 18 ? -18.703 -3.025 -8.43 1 80.69 18 GLY B C 1
ATOM 2455 O O . GLY B 1 18 ? -19.438 -2.605 -9.328 1 80.69 18 GLY B O 1
ATOM 2456 N N . THR B 1 19 ? -17.453 -2.705 -8.328 1 77.25 19 THR B N 1
ATOM 2457 C CA . 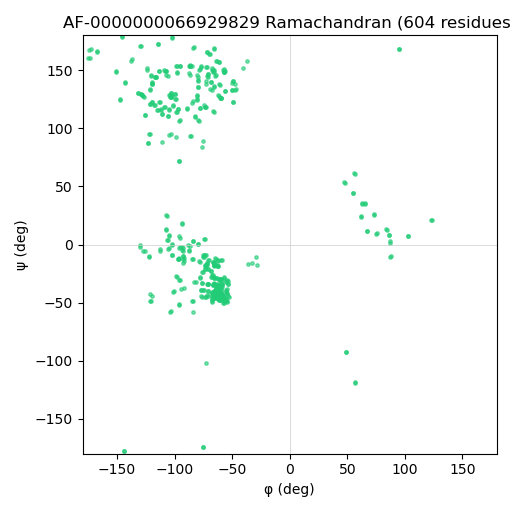THR B 1 19 ? -16.812 -1.805 -9.281 1 77.25 19 THR B CA 1
ATOM 2458 C C . THR B 1 19 ? -16.641 -2.486 -10.633 1 77.25 19 THR B C 1
ATOM 2460 O O . THR B 1 19 ? -16.859 -1.871 -11.68 1 77.25 19 THR B O 1
ATOM 2463 N N . LEU B 1 20 ? -16.188 -3.729 -10.57 1 76.06 20 LEU B N 1
ATOM 2464 C CA . LEU B 1 20 ? -16.062 -4.508 -11.797 1 76.06 20 LEU B CA 1
ATOM 2465 C C . LEU B 1 20 ? -17.375 -4.551 -12.562 1 76.06 20 LEU B C 1
ATOM 2467 O O . LEU B 1 20 ? -17.391 -4.457 -13.797 1 76.06 20 LEU B O 1
ATOM 2471 N N . ALA B 1 21 ? -18.438 -4.648 -11.836 1 75.88 21 ALA B N 1
ATOM 2472 C CA . ALA B 1 21 ? -19.766 -4.777 -12.445 1 75.88 21 ALA B CA 1
ATOM 2473 C C . ALA B 1 21 ? -20.203 -3.461 -13.086 1 75.88 21 ALA B C 1
ATOM 2475 O O . ALA B 1 21 ? -20.984 -3.457 -14.039 1 75.88 21 ALA B O 1
ATOM 2476 N N . LYS B 1 22 ? -19.812 -2.309 -12.5 1 72.88 22 LYS B N 1
ATOM 2477 C CA . LYS B 1 22 ? -20.234 -0.993 -12.977 1 72.88 22 LYS B CA 1
ATOM 2478 C C . LYS B 1 22 ? -19.344 -0.517 -14.133 1 72.88 22 LYS B C 1
ATOM 2480 O O . LYS B 1 22 ? -19.719 0.389 -14.875 1 72.88 22 LYS B O 1
ATOM 2485 N N . THR B 1 23 ? -18.109 -0.96 -13.992 1 63.31 23 THR B N 1
ATOM 2486 C CA . THR B 1 23 ? -17.141 -0.464 -14.969 1 63.31 23 THR B CA 1
ATOM 2487 C C . THR B 1 23 ? -17.328 -1.153 -16.312 1 63.31 23 THR B C 1
ATOM 2489 O O . THR B 1 23 ? -17.359 -2.383 -16.391 1 63.31 23 THR B O 1
ATOM 2492 N N . SER B 1 24 ? -18.234 -0.468 -17.109 1 55.03 24 SER B N 1
ATOM 2493 C CA . SER B 1 24 ? -18.312 -0.967 -18.469 1 55.03 24 SER B CA 1
ATOM 2494 C C . SER B 1 24 ? -16.938 -1.322 -19.016 1 55.03 24 SER B C 1
ATOM 2496 O O . SER B 1 24 ? -15.922 -0.856 -18.5 1 55.03 24 SER B O 1
ATOM 2498 N N . GLN B 1 25 ? -16.875 -2.373 -20.031 1 51.62 25 GLN B N 1
ATOM 2499 C CA . GLN B 1 25 ? -15.711 -2.914 -20.719 1 51.62 25 GLN B CA 1
ATOM 2500 C C . GLN B 1 25 ? -14.602 -1.876 -20.828 1 51.62 25 GLN B C 1
ATOM 2502 O O . GLN B 1 25 ? -13.445 -2.217 -21.109 1 51.62 25 GLN B O 1
ATOM 2507 N N . GLY B 1 26 ? -14.852 -0.549 -20.656 1 52.41 26 GLY B N 1
ATOM 2508 C CA . GLY B 1 26 ? -13.898 0.395 -21.219 1 52.41 26 GLY B CA 1
ATOM 2509 C C . GLY B 1 26 ? -12.711 0.647 -20.297 1 52.41 26 GLY B C 1
ATOM 2510 O O . GLY B 1 26 ? -11.562 0.685 -20.766 1 52.41 26 GLY B O 1
ATOM 2511 N N . SER B 1 27 ? -12.492 1.132 -18.906 1 73.62 27 SER B N 1
ATOM 2512 C CA . SER B 1 27 ? -11.125 1.562 -18.625 1 73.62 27 SER B CA 1
ATOM 2513 C C . SER B 1 27 ? -10.438 0.609 -17.656 1 73.62 27 SER B C 1
ATOM 2515 O O . SER B 1 27 ? -10.742 0.606 -16.453 1 73.62 27 SER B O 1
ATOM 2517 N N . PHE B 1 28 ? -9.75 -0.506 -18.172 1 82.81 28 PHE B N 1
ATOM 2518 C CA . PHE B 1 28 ? -8.906 -1.438 -17.438 1 82.81 28 PHE B CA 1
ATOM 2519 C C . PHE B 1 28 ? -8.117 -0.709 -16.359 1 82.81 28 PHE B C 1
ATOM 2521 O O . PHE B 1 28 ? -7.805 -1.287 -15.312 1 82.81 28 PHE B O 1
ATOM 2528 N N . ASP B 1 29 ? -8.086 0.54 -16.547 1 84.25 29 ASP B N 1
ATOM 2529 C CA . ASP B 1 29 ? -7.285 1.304 -15.586 1 84.25 29 ASP B CA 1
ATOM 2530 C C . ASP B 1 29 ? -7.996 1.409 -14.242 1 84.25 29 ASP B C 1
ATOM 2532 O O . ASP B 1 29 ? -7.359 1.307 -13.188 1 84.25 29 ASP B O 1
ATOM 2536 N N . GLU B 1 30 ? -9.297 1.592 -14.32 1 84.75 30 GLU B N 1
ATOM 2537 C CA . GLU B 1 30 ? -10.07 1.688 -13.086 1 84.75 30 GLU B CA 1
ATOM 2538 C C . GLU B 1 30 ? -10.055 0.369 -12.32 1 84.75 30 GLU B C 1
ATOM 2540 O O . GLU B 1 30 ? -9.906 0.359 -11.094 1 84.75 30 GLU B O 1
ATOM 2545 N N . ILE B 1 31 ? -10.195 -0.694 -13.047 1 87.62 31 ILE B N 1
ATOM 2546 C CA . ILE B 1 31 ? -10.18 -2.018 -12.43 1 87.62 31 ILE B CA 1
ATOM 2547 C C . ILE B 1 31 ? -8.812 -2.285 -11.812 1 87.62 31 ILE B C 1
ATOM 2549 O O . ILE B 1 31 ? -8.719 -2.818 -10.703 1 87.62 31 ILE B O 1
ATOM 2553 N N . ARG B 1 32 ? -7.773 -1.951 -12.523 1 93.25 32 ARG B N 1
ATOM 2554 C CA . ARG B 1 32 ? -6.41 -2.158 -12.039 1 93.25 32 ARG B CA 1
ATOM 2555 C C . ARG B 1 32 ? -6.148 -1.364 -10.766 1 93.25 32 ARG B C 1
ATOM 2557 O O . ARG B 1 32 ? -5.484 -1.852 -9.852 1 93.25 32 ARG B O 1
ATOM 2564 N N . TYR B 1 33 ? -6.766 -0.136 -10.656 1 92.19 33 TYR B N 1
ATOM 2565 C CA . TYR B 1 33 ? -6.668 0.629 -9.422 1 92.19 33 TYR B CA 1
ATOM 2566 C C . TYR B 1 33 ? -7.336 -0.112 -8.266 1 92.19 33 TYR B C 1
ATOM 2568 O O . TYR B 1 33 ? -6.82 -0.119 -7.145 1 92.19 33 TYR B O 1
ATOM 2576 N N . MET B 1 34 ? -8.461 -0.781 -8.539 1 92.44 34 MET B N 1
ATOM 2577 C CA . MET B 1 34 ? -9.188 -1.471 -7.477 1 92.44 34 MET B CA 1
ATOM 2578 C C . MET B 1 34 ? -8.383 -2.641 -6.93 1 92.44 34 MET B C 1
ATOM 2580 O O . MET B 1 34 ? -8.352 -2.873 -5.723 1 92.44 34 MET B O 1
ATOM 2584 N N . PHE B 1 35 ? -7.609 -3.303 -7.789 1 95.56 35 PHE B N 1
ATOM 2585 C CA . PHE B 1 35 ? -6.84 -4.461 -7.359 1 95.56 35 PHE B CA 1
ATOM 2586 C C . PHE B 1 35 ? -5.648 -4.035 -6.508 1 95.56 35 PHE B C 1
ATOM 2588 O O . PHE B 1 35 ? -5.094 -4.84 -5.758 1 95.56 35 PHE B O 1
ATOM 2595 N N . GLU B 1 36 ? -5.258 -2.762 -6.656 1 96.94 36 GLU B N 1
ATOM 2596 C CA . GLU B 1 36 ? -4.176 -2.254 -5.82 1 96.94 36 GLU B CA 1
ATOM 2597 C C . GLU B 1 36 ? -4.586 -2.223 -4.348 1 96.94 36 GLU B C 1
ATOM 2599 O O . GLU B 1 36 ? -3.732 -2.205 -3.461 1 96.94 36 GLU B O 1
ATOM 2604 N N . LEU B 1 37 ? -5.891 -2.297 -4.09 1 96.44 37 LEU B N 1
ATOM 2605 C CA . LEU B 1 37 ? -6.418 -2.203 -2.734 1 96.44 37 LEU B CA 1
ATOM 2606 C C . LEU B 1 37 ? -6.172 -3.496 -1.964 1 96.44 37 LEU B C 1
ATOM 2608 O O . LEU B 1 37 ? -6.301 -3.527 -0.738 1 96.44 37 LEU B O 1
ATOM 2612 N N . ASN B 1 38 ? -5.707 -4.562 -2.641 1 97.69 38 ASN B N 1
ATOM 2613 C CA . ASN B 1 38 ? -5.406 -5.816 -1.956 1 97.69 38 ASN B CA 1
ATOM 2614 C C . ASN B 1 38 ? -4.395 -5.617 -0.833 1 97.69 38 ASN B C 1
ATOM 2616 O O . ASN B 1 38 ? -4.441 -6.312 0.183 1 97.69 38 ASN B O 1
ATOM 2620 N N . GLN B 1 39 ? -3.602 -4.688 -0.983 1 96.19 39 GLN B N 1
ATOM 2621 C CA . GLN B 1 39 ? -2.502 -4.48 -0.048 1 96.19 39 GLN B CA 1
ATOM 2622 C C . GLN B 1 39 ? -3.018 -4.031 1.317 1 96.19 39 GLN B C 1
ATOM 2624 O O . GLN B 1 39 ? -2.332 -4.195 2.328 1 96.19 39 GLN B O 1
ATOM 2629 N N . ILE B 1 40 ? -4.23 -3.447 1.387 1 96 40 ILE B N 1
ATOM 2630 C CA . ILE B 1 40 ? -4.684 -2.867 2.646 1 96 40 ILE B CA 1
ATOM 2631 C C . ILE B 1 40 ? -5.082 -3.98 3.613 1 96 40 ILE B C 1
ATOM 2633 O O . ILE B 1 40 ? -5.289 -3.732 4.805 1 96 40 ILE B O 1
ATOM 2637 N N . LEU B 1 41 ? -5.184 -5.242 3.174 1 97.56 41 LEU B N 1
ATOM 2638 C CA . LEU B 1 41 ? -5.703 -6.352 3.965 1 97.56 41 LEU B CA 1
ATOM 2639 C C . LEU B 1 41 ? -4.656 -6.852 4.953 1 97.56 41 LEU B C 1
ATOM 2641 O O . LEU B 1 41 ? -5 -7.406 6 1 97.56 41 LEU B O 1
ATOM 2645 N N . ALA B 1 42 ? -3.373 -6.676 4.598 1 97.94 42 ALA B N 1
ATOM 2646 C CA . ALA B 1 42 ? -2.303 -7.23 5.422 1 97.94 42 ALA B CA 1
ATOM 2647 C C . ALA B 1 42 ? -1.715 -6.168 6.344 1 97.94 42 ALA B C 1
ATOM 2649 O O . ALA B 1 42 ? -1.791 -4.973 6.055 1 97.94 42 ALA B O 1
ATOM 2650 N N . ALA B 1 43 ? -1.162 -6.617 7.473 1 97.62 43 ALA B N 1
ATOM 2651 C CA . ALA B 1 43 ? -0.329 -5.746 8.297 1 97.62 43 ALA B CA 1
ATOM 2652 C C . ALA B 1 43 ? 1.06 -5.578 7.691 1 97.62 43 ALA B C 1
ATOM 2654 O O . ALA B 1 43 ? 1.506 -6.414 6.902 1 97.62 43 ALA B O 1
ATOM 2655 N N . GLU B 1 44 ? 1.688 -4.453 7.992 1 97.31 44 GLU B N 1
ATOM 2656 C CA . GLU B 1 44 ? 3.098 -4.355 7.625 1 97.31 44 GLU B CA 1
ATOM 2657 C C . GLU B 1 44 ? 3.928 -5.418 8.344 1 97.31 44 GLU B C 1
ATOM 2659 O O . GLU B 1 44 ? 3.855 -5.551 9.562 1 97.31 44 GLU B O 1
ATOM 2664 N N . PRO B 1 45 ? 4.707 -6.168 7.582 1 97.56 45 PRO B N 1
ATOM 2665 C CA . PRO B 1 45 ? 5.613 -7.078 8.289 1 97.56 45 PRO B CA 1
ATOM 2666 C C . PR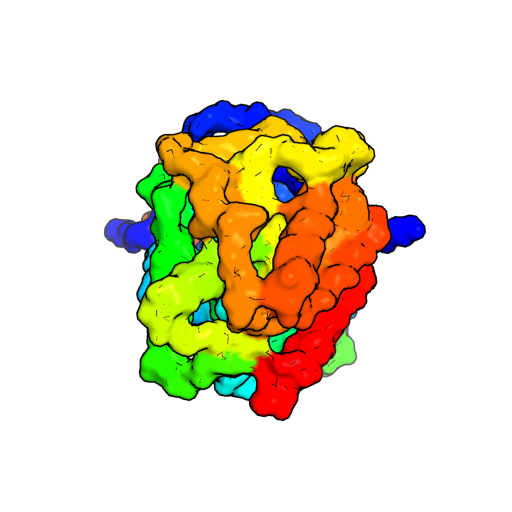O B 1 45 ? 6.77 -6.352 8.969 1 97.56 45 PRO B C 1
ATOM 2668 O O . PRO B 1 45 ? 7.34 -5.418 8.398 1 97.56 45 PRO B O 1
ATOM 2671 N N . THR B 1 46 ? 7.102 -6.742 10.148 1 97.25 46 THR B N 1
ATOM 2672 C CA . THR B 1 46 ? 8.227 -6.137 10.859 1 97.25 46 THR B CA 1
ATOM 2673 C C . THR B 1 46 ? 9.555 -6.672 10.328 1 97.25 46 THR B C 1
ATOM 2675 O O . THR B 1 46 ? 9.609 -7.785 9.789 1 97.25 46 THR B O 1
ATOM 2678 N N . ASP B 1 47 ? 10.578 -5.883 10.398 1 97.69 47 ASP B N 1
ATOM 2679 C CA . ASP B 1 47 ? 11.961 -6.273 10.125 1 97.69 47 ASP B CA 1
ATOM 2680 C C . ASP B 1 47 ? 12.125 -6.719 8.672 1 97.69 47 ASP B C 1
ATOM 2682 O O . ASP B 1 47 ? 12.82 -7.699 8.391 1 97.69 47 ASP B O 1
ATOM 2686 N N . VAL B 1 48 ? 11.422 -6.082 7.832 1 98.56 48 VAL B N 1
ATOM 2687 C CA . VAL B 1 48 ? 11.578 -6.289 6.395 1 98.56 48 VAL B CA 1
ATOM 2688 C C . VAL B 1 48 ? 11.938 -4.969 5.719 1 98.56 48 VAL B C 1
ATOM 2690 O O . VAL B 1 48 ? 11.336 -3.932 6.008 1 98.56 48 VAL B O 1
ATOM 2693 N N . VAL B 1 49 ? 12.914 -4.977 4.863 1 98.44 49 VAL B N 1
ATOM 2694 C CA . VAL B 1 49 ? 13.211 -3.82 4.023 1 98.44 49 VAL B CA 1
ATOM 2695 C C . VAL B 1 49 ? 12.82 -4.121 2.578 1 98.44 49 VAL B C 1
ATOM 2697 O O . VAL B 1 49 ? 12.805 -5.281 2.162 1 98.44 49 VAL B O 1
ATOM 2700 N N . TYR B 1 50 ? 12.445 -3.139 1.854 1 98.31 50 TYR B N 1
ATOM 2701 C CA . TYR B 1 50 ? 12.031 -3.266 0.461 1 98.31 50 TYR B CA 1
ATOM 2702 C C . TYR B 1 50 ? 13.016 -2.559 -0.465 1 98.31 50 TYR B C 1
ATOM 2704 O O . TYR B 1 50 ? 13.656 -1.579 -0.073 1 98.31 50 TYR B O 1
ATOM 2712 N N . GLU B 1 51 ? 13.125 -3.08 -1.615 1 97.12 51 GLU B N 1
ATOM 2713 C CA . GLU B 1 51 ? 13.992 -2.502 -2.641 1 97.12 51 GLU B CA 1
ATOM 2714 C C . GLU B 1 51 ? 13.422 -2.736 -4.039 1 97.12 51 GLU B C 1
ATOM 2716 O O . GLU B 1 51 ? 13.094 -3.869 -4.402 1 97.12 51 GLU B O 1
ATOM 2721 N N . GLU B 1 52 ? 13.258 -1.646 -4.781 1 96.94 52 GLU B N 1
ATOM 2722 C CA . GLU B 1 52 ? 12.867 -1.802 -6.176 1 96.94 52 GLU B CA 1
ATOM 2723 C C . GLU B 1 52 ? 14.062 -2.158 -7.051 1 96.94 52 GLU B C 1
ATOM 2725 O O . GLU B 1 52 ? 15.172 -1.665 -6.824 1 96.94 52 GLU B O 1
ATOM 2730 N N . VAL B 1 53 ? 13.836 -3.035 -8.031 1 97.56 53 VAL B N 1
ATOM 2731 C CA . VAL B 1 53 ? 14.914 -3.457 -8.93 1 97.56 53 VAL B CA 1
ATOM 2732 C C . VAL B 1 53 ? 14.367 -3.648 -10.336 1 97.56 53 VAL B C 1
ATOM 2734 O O . VAL B 1 53 ? 13.242 -4.133 -10.516 1 97.56 53 VAL B O 1
ATOM 2737 N N . LEU B 1 54 ? 15.141 -3.23 -11.32 1 96 54 LEU B N 1
ATOM 2738 C CA . LEU B 1 54 ? 14.812 -3.551 -12.703 1 96 54 LEU B CA 1
ATOM 2739 C C . LEU B 1 54 ? 15.352 -4.926 -13.086 1 96 54 LEU B C 1
ATOM 2741 O O . LEU B 1 54 ? 16.531 -5.207 -12.898 1 96 54 LEU B O 1
ATOM 2745 N N . CYS B 1 55 ? 14.523 -5.805 -13.5 1 97.31 55 CYS B N 1
ATOM 2746 C CA . CYS B 1 55 ? 14.914 -7.125 -13.977 1 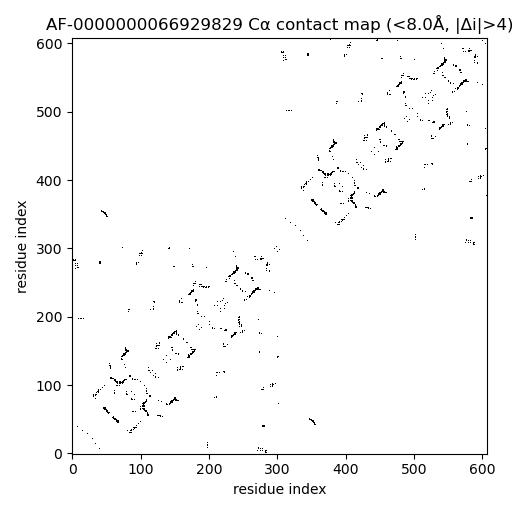97.31 55 CYS B CA 1
ATOM 2747 C C . CYS B 1 55 ? 14.141 -7.508 -15.234 1 97.31 55 CYS B C 1
ATOM 2749 O O . CYS B 1 55 ? 13.156 -6.859 -15.578 1 97.31 55 CYS B O 1
ATOM 2751 N N . PRO B 1 56 ? 14.664 -8.461 -16 1 98.12 56 PRO B N 1
ATOM 2752 C CA . PRO B 1 56 ? 13.922 -8.891 -17.188 1 98.12 56 PRO B CA 1
ATOM 2753 C C . PRO B 1 56 ? 12.523 -9.398 -16.859 1 98.12 56 PRO B C 1
ATOM 2755 O O . PRO B 1 56 ? 12.297 -9.93 -15.758 1 98.12 56 PRO B O 1
ATOM 2758 N N . GLY B 1 57 ? 11.656 -9.219 -17.797 1 96.88 57 GLY B N 1
ATOM 2759 C CA . GLY B 1 57 ? 10.312 -9.742 -17.625 1 96.88 57 GLY B CA 1
ATOM 2760 C C . GLY B 1 57 ? 9.398 -8.781 -16.875 1 96.88 57 GLY B C 1
ATOM 2761 O O . GLY B 1 57 ? 8.289 -9.156 -16.5 1 96.88 57 GLY B O 1
ATOM 2762 N N . THR B 1 58 ? 9.898 -7.566 -16.656 1 96.88 58 THR B N 1
ATOM 2763 C CA . THR B 1 58 ? 9.078 -6.625 -15.898 1 96.88 58 THR B CA 1
ATOM 2764 C C . THR B 1 58 ? 8.781 -5.379 -16.719 1 96.88 58 THR B C 1
ATOM 2766 O O . THR B 1 58 ? 9.617 -4.941 -17.516 1 96.88 58 THR B O 1
ATOM 2769 N N . VAL B 1 59 ? 7.594 -4.812 -16.547 1 94.81 59 VAL B N 1
ATOM 2770 C CA . VAL B 1 59 ? 7.203 -3.545 -17.141 1 94.81 59 VAL B CA 1
ATOM 2771 C C . VAL B 1 59 ? 7.691 -2.385 -16.281 1 94.81 59 VAL B C 1
ATOM 2773 O O . VAL B 1 59 ? 8.195 -1.386 -16.797 1 94.81 59 VAL B O 1
ATOM 2776 N N . ARG B 1 60 ? 7.5 -2.383 -15.109 1 93.75 60 ARG B N 1
ATOM 2777 C CA . ARG B 1 60 ? 7.996 -1.495 -14.07 1 93.75 60 ARG B CA 1
ATOM 2778 C C . ARG B 1 60 ? 8.914 -2.24 -13.102 1 93.75 60 ARG B C 1
ATOM 2780 O O . ARG B 1 60 ? 9.008 -3.469 -13.156 1 93.75 60 ARG B O 1
ATOM 2787 N N . PRO B 1 61 ? 9.586 -1.581 -12.172 1 96.75 61 PRO B N 1
ATOM 2788 C CA . PRO B 1 61 ? 10.516 -2.27 -11.273 1 96.75 61 PRO B CA 1
ATOM 2789 C C . PRO B 1 61 ? 9.836 -3.336 -10.422 1 96.75 61 PRO B C 1
ATOM 2791 O O . PRO B 1 61 ? 8.719 -3.123 -9.938 1 96.75 61 PRO B O 1
ATOM 2794 N N . ALA B 1 62 ? 10.547 -4.477 -10.336 1 98.62 62 ALA B N 1
ATOM 2795 C CA . ALA B 1 62 ? 10.164 -5.484 -9.344 1 98.62 62 ALA B CA 1
ATOM 2796 C C . ALA B 1 62 ? 10.461 -4.996 -7.926 1 98.62 62 ALA B C 1
ATOM 2798 O O . ALA B 1 62 ? 11.133 -3.98 -7.738 1 98.62 62 ALA B O 1
ATOM 2799 N N . ILE B 1 63 ? 9.867 -5.656 -6.949 1 98.62 63 ILE B N 1
ATOM 2800 C CA . ILE B 1 63 ? 10.117 -5.293 -5.559 1 98.62 63 ILE B CA 1
ATOM 2801 C C . ILE B 1 63 ? 10.727 -6.48 -4.816 1 98.62 63 ILE B C 1
ATOM 2803 O O . ILE B 1 63 ? 10.125 -7.559 -4.762 1 98.62 63 ILE B O 1
ATOM 2807 N N . TRP B 1 64 ? 11.914 -6.285 -4.238 1 98.81 64 TRP B N 1
ATOM 2808 C CA . TRP B 1 64 ? 12.484 -7.203 -3.26 1 98.81 64 TRP B CA 1
ATOM 2809 C C . TRP B 1 64 ? 11.891 -6.961 -1.875 1 98.81 64 TRP B C 1
ATOM 2811 O O . TRP B 1 64 ? 11.859 -5.824 -1.398 1 98.81 64 TRP B O 1
ATOM 2821 N N . CYS B 1 65 ? 11.352 -7.965 -1.285 1 98.81 65 CYS B N 1
ATOM 2822 C CA . CYS B 1 65 ? 11.062 -8.016 0.143 1 98.81 65 CYS B CA 1
ATOM 2823 C C . CYS B 1 65 ? 12.156 -8.766 0.896 1 98.81 65 CYS B C 1
ATOM 2825 O O . CYS B 1 65 ? 12.32 -9.977 0.724 1 98.81 65 CYS B O 1
ATOM 2827 N N . LYS B 1 66 ? 12.883 -8.109 1.738 1 98.69 66 LYS B N 1
ATOM 2828 C CA . LYS B 1 66 ? 14.07 -8.688 2.357 1 98.69 66 LYS B CA 1
ATOM 2829 C C . LYS B 1 66 ? 13.977 -8.648 3.879 1 98.69 66 LYS B C 1
ATOM 2831 O O . LYS B 1 66 ? 14.445 -7.699 4.512 1 98.69 66 LYS B O 1
ATOM 2836 N N . PRO B 1 67 ? 13.336 -9.727 4.473 1 98.62 67 PRO B N 1
ATOM 2837 C CA . PRO B 1 67 ? 13.5 -9.805 5.926 1 98.62 67 PRO B CA 1
ATOM 2838 C C . PRO B 1 67 ? 14.953 -9.672 6.371 1 98.62 67 PRO B C 1
ATOM 2840 O O . PRO B 1 67 ? 15.852 -10.203 5.719 1 98.62 67 PRO B O 1
ATOM 2843 N N . THR B 1 68 ? 15.188 -8.969 7.465 1 96.94 68 THR B N 1
ATOM 2844 C CA . THR B 1 68 ? 16.547 -8.641 7.887 1 96.94 68 THR B CA 1
ATOM 2845 C C . THR B 1 68 ? 17.312 -9.906 8.273 1 96.94 68 THR B C 1
ATOM 2847 O O . THR B 1 68 ? 18.547 -9.906 8.289 1 96.94 68 THR B O 1
ATOM 2850 N N . THR B 1 69 ? 16.609 -11.008 8.531 1 95.62 69 THR B N 1
ATOM 2851 C CA . THR B 1 69 ? 17.266 -12.234 8.977 1 95.62 69 THR B CA 1
ATOM 2852 C C . THR B 1 69 ? 17.297 -13.266 7.852 1 95.62 69 THR B C 1
ATOM 2854 O O . THR B 1 69 ? 17.75 -14.391 8.047 1 95.62 69 THR B O 1
ATOM 2857 N N . ALA B 1 70 ? 16.844 -12.93 6.703 1 97.19 70 ALA B N 1
ATOM 2858 C CA . ALA B 1 70 ? 16.703 -13.891 5.605 1 97.19 70 ALA B CA 1
ATOM 2859 C C . ALA B 1 70 ? 18.062 -14.297 5.055 1 97.19 70 ALA B C 1
ATOM 2861 O O . ALA B 1 70 ? 19 -13.5 5.059 1 97.19 70 ALA B O 1
ATOM 2862 N N . ASN B 1 71 ? 18.219 -15.555 4.59 1 97.81 71 ASN B N 1
ATOM 2863 C CA . ASN B 1 71 ? 19.328 -15.992 3.75 1 97.81 71 ASN B CA 1
ATOM 2864 C C . ASN B 1 71 ? 19.188 -15.461 2.324 1 97.81 71 ASN B C 1
ATOM 2866 O O . ASN B 1 71 ? 18.25 -15.805 1.618 1 97.81 71 ASN B O 1
ATOM 2870 N N . PRO B 1 72 ? 20.109 -14.672 1.87 1 96.94 72 PRO B N 1
ATOM 2871 C CA . PRO B 1 72 ? 19.984 -14.047 0.55 1 96.94 72 PRO B CA 1
ATOM 2872 C C . PRO B 1 72 ? 20.016 -15.07 -0.588 1 96.94 72 PRO B C 1
ATOM 2874 O O . PRO B 1 72 ? 19.625 -14.75 -1.715 1 96.94 72 PRO B O 1
ATOM 2877 N N . GLY B 1 73 ? 20.453 -16.266 -0.32 1 98.06 73 GLY B N 1
ATOM 2878 C CA . GLY B 1 73 ? 20.484 -17.312 -1.332 1 98.06 73 GLY B CA 1
ATOM 2879 C C . GLY B 1 73 ? 19.172 -18.047 -1.479 1 98.06 73 GLY B C 1
ATOM 2880 O O . GLY B 1 73 ? 19 -18.859 -2.393 1 98.06 73 GLY B O 1
ATOM 2881 N N . HIS B 1 74 ? 18.25 -17.875 -0.558 1 98.75 74 HIS B N 1
ATOM 2882 C CA . HIS B 1 74 ? 16.906 -18.438 -0.625 1 98.75 74 HIS B CA 1
ATOM 2883 C C . HIS B 1 74 ? 15.906 -17.422 -1.168 1 98.75 74 HIS B C 1
ATOM 2885 O O . HIS B 1 74 ? 15.672 -16.391 -0.55 1 98.75 74 HIS B O 1
ATOM 2891 N N . VAL B 1 75 ? 15.305 -17.719 -2.344 1 98.94 75 VAL B N 1
ATOM 2892 C CA . VAL B 1 75 ? 14.5 -16.688 -3.006 1 98.94 75 VAL B CA 1
ATOM 2893 C C . VAL B 1 75 ? 13.125 -17.266 -3.344 1 98.94 75 VAL B C 1
ATOM 2895 O O . VAL B 1 75 ? 13.016 -18.375 -3.855 1 98.94 75 VAL B O 1
ATOM 2898 N N . ILE B 1 76 ? 12.141 -16.578 -2.953 1 98.94 76 ILE B N 1
ATOM 2899 C CA . ILE B 1 76 ? 10.789 -16.797 -3.443 1 98.94 76 ILE B CA 1
ATOM 2900 C C . ILE B 1 76 ? 10.484 -15.844 -4.598 1 98.94 76 ILE B C 1
ATOM 2902 O O . ILE B 1 76 ? 10.422 -14.625 -4.402 1 98.94 76 ILE B O 1
ATOM 2906 N N . LEU B 1 77 ? 10.43 -16.328 -5.809 1 98.94 77 LEU B N 1
ATOM 2907 C CA . LEU B 1 77 ? 9.891 -15.547 -6.918 1 98.94 77 LEU B CA 1
ATOM 2908 C C . LEU B 1 77 ? 8.367 -15.578 -6.91 1 98.94 77 LEU B C 1
ATOM 2910 O O . LEU B 1 77 ? 7.762 -16.594 -7.246 1 98.94 77 LEU B O 1
ATOM 2914 N N . TYR B 1 78 ? 7.805 -14.469 -6.535 1 98.94 78 TYR B N 1
ATOM 2915 C CA . TYR B 1 78 ? 6.363 -14.414 -6.32 1 98.94 78 TYR B CA 1
ATOM 2916 C C . TYR B 1 78 ? 5.656 -13.812 -7.527 1 98.94 78 TYR B C 1
ATOM 2918 O O . TYR B 1 78 ? 5.973 -12.703 -7.953 1 98.94 78 TYR B O 1
ATOM 2926 N N . LEU B 1 79 ? 4.719 -14.523 -8.039 1 98.94 79 LEU B N 1
ATOM 2927 C CA . LEU B 1 79 ? 3.875 -14.102 -9.148 1 98.94 79 LEU B CA 1
ATOM 2928 C C . LEU B 1 79 ? 2.473 -13.75 -8.664 1 98.94 79 LEU B C 1
ATOM 2930 O O . LEU B 1 79 ? 1.68 -14.641 -8.352 1 98.94 79 LEU B O 1
ATOM 2934 N N . HIS B 1 80 ? 2.172 -12.445 -8.734 1 98.81 80 HIS B N 1
ATOM 2935 C CA . HIS B 1 80 ? 0.958 -11.953 -8.094 1 98.81 80 HIS B CA 1
ATOM 2936 C C . HIS B 1 80 ? -0.285 -12.383 -8.867 1 98.81 80 HIS B C 1
ATOM 2938 O O . HIS B 1 80 ? -0.227 -12.594 -10.078 1 98.81 80 HIS B O 1
ATOM 2944 N N . GLY B 1 81 ? -1.394 -12.492 -8.148 1 98.44 81 GLY B N 1
ATOM 2945 C CA . GLY B 1 81 ? -2.688 -12.719 -8.773 1 98.44 81 GLY B CA 1
ATOM 2946 C C . GLY B 1 81 ? -3.258 -11.477 -9.438 1 98.44 81 GLY B C 1
ATOM 2947 O O . GLY B 1 81 ? -2.6 -10.438 -9.484 1 98.44 81 GLY B O 1
ATOM 2948 N N . GLY B 1 82 ? -4.488 -11.617 -9.922 1 96.62 82 GLY B N 1
ATOM 2949 C CA . GLY B 1 82 ? -5.156 -10.539 -10.633 1 96.62 82 GLY B CA 1
ATOM 2950 C C . GLY B 1 82 ? -5.609 -10.938 -12.023 1 96.62 82 GLY B C 1
ATOM 2951 O O . GLY B 1 82 ? -5.785 -10.086 -12.898 1 96.62 82 GLY B O 1
ATOM 2952 N N . GLY B 1 83 ? -5.758 -12.227 -12.281 1 96.06 83 GLY B N 1
ATOM 2953 C CA . GLY B 1 83 ? -6.328 -12.742 -13.516 1 96.06 83 GLY B CA 1
ATOM 2954 C C . GLY B 1 83 ? -5.461 -12.477 -14.727 1 96.06 83 GLY B C 1
ATOM 2955 O O . GLY B 1 83 ? -5.961 -12.43 -15.859 1 96.06 83 GLY B O 1
ATOM 2956 N N . CYS B 1 84 ? -4.242 -12.047 -14.492 1 96.88 84 CYS B N 1
ATOM 2957 C CA . CYS B 1 84 ? -3.256 -11.719 -15.516 1 96.88 84 CYS B CA 1
ATOM 2958 C C . CYS B 1 84 ? -3.578 -10.375 -16.172 1 96.88 84 CYS B C 1
ATOM 2960 O O . CYS B 1 84 ? -2.996 -10.023 -17.188 1 96.88 84 CYS B O 1
ATOM 2962 N N . PHE B 1 85 ? -4.492 -9.602 -15.672 1 93.94 85 PHE B N 1
ATOM 2963 C CA . PHE B 1 85 ? -4.789 -8.305 -16.266 1 93.94 85 PHE B CA 1
ATOM 2964 C C . PHE B 1 85 ? -4.727 -7.199 -15.219 1 93.94 85 PHE B C 1
ATOM 2966 O O . PHE B 1 85 ? -4.848 -6.016 -15.547 1 93.94 85 PHE B O 1
ATOM 2973 N N . ALA B 1 86 ? -4.547 -7.602 -14 1 95.44 86 ALA B N 1
ATOM 2974 C CA . ALA B 1 86 ? -4.41 -6.648 -12.906 1 95.44 86 ALA B CA 1
ATOM 2975 C C . ALA B 1 86 ? -3.436 -7.16 -11.852 1 95.44 86 ALA B C 1
ATOM 2977 O O . ALA B 1 86 ? -2.902 -8.266 -11.969 1 95.44 86 ALA B O 1
ATOM 2978 N N . GLY B 1 87 ? -3.201 -6.332 -10.781 1 96.75 87 GLY B N 1
ATOM 2979 C CA . GLY B 1 87 ? -2.227 -6.652 -9.75 1 96.75 87 GLY B CA 1
ATOM 2980 C C . GLY B 1 87 ? -0.868 -6.027 -10 1 96.75 87 GLY B C 1
ATOM 2981 O O . GLY B 1 87 ? -0.605 -5.512 -11.086 1 96.75 87 GLY B O 1
ATOM 2982 N N . SER B 1 88 ? -0.08 -6.094 -9.008 1 98 88 SER B N 1
ATOM 2983 C CA . SER B 1 88 ? 1.249 -5.492 -9.047 1 98 88 SER B CA 1
ATOM 2984 C C . SER B 1 88 ? 2.105 -5.969 -7.883 1 98 88 SER B C 1
ATOM 2986 O O . SER B 1 88 ? 1.604 -6.613 -6.957 1 98 88 SER B O 1
ATOM 2988 N N . PRO B 1 89 ? 3.434 -5.719 -7.961 1 98.38 89 PRO B N 1
ATOM 2989 C CA . PRO B 1 89 ? 4.258 -5.988 -6.781 1 98.38 89 PRO B CA 1
ATOM 2990 C C . PRO B 1 89 ? 3.74 -5.289 -5.527 1 98.38 89 PRO B C 1
ATOM 2992 O O . PRO B 1 89 ? 3.766 -5.867 -4.438 1 98.38 89 PRO B O 1
ATOM 2995 N N . GLN B 1 90 ? 3.174 -4.117 -5.68 1 97.25 90 GLN B N 1
ATOM 2996 C CA . GLN B 1 90 ? 2.711 -3.336 -4.535 1 97.25 90 GLN B CA 1
ATOM 2997 C C . GLN B 1 90 ? 1.474 -3.967 -3.902 1 97.25 90 GLN B C 1
ATOM 2999 O O . GLN B 1 90 ? 1.344 -4 -2.678 1 97.25 90 GLN B O 1
ATOM 3004 N N . SER B 1 91 ? 0.608 -4.449 -4.734 1 98.06 91 SER B N 1
ATOM 3005 C CA . SER B 1 91 ? -0.644 -5.004 -4.234 1 98.06 91 SER B CA 1
ATOM 3006 C C . SER B 1 91 ? -0.401 -6.273 -3.42 1 98.06 91 SER B C 1
ATOM 3008 O O . SER B 1 91 ? -1.261 -6.691 -2.643 1 98.06 91 SER B O 1
ATOM 3010 N N . HIS B 1 92 ? 0.831 -6.875 -3.527 1 98.69 92 HIS B N 1
ATOM 3011 C CA . HIS B 1 92 ? 1.03 -8.188 -2.93 1 98.69 92 HIS B CA 1
ATOM 3012 C C . HIS B 1 92 ? 2.283 -8.219 -2.059 1 98.69 92 HIS B C 1
ATOM 3014 O O . HIS B 1 92 ? 2.58 -9.227 -1.421 1 98.69 92 HIS B O 1
ATOM 3020 N N . ARG B 1 93 ? 3.041 -7.109 -1.947 1 98.12 93 ARG B N 1
ATOM 3021 C CA . ARG B 1 93 ? 4.352 -7.148 -1.307 1 98.12 93 ARG B CA 1
ATOM 3022 C C . ARG B 1 93 ? 4.23 -7.531 0.165 1 98.12 93 ARG B C 1
ATOM 3024 O O . ARG B 1 93 ? 5.098 -8.219 0.706 1 98.12 93 ARG B O 1
ATOM 3031 N N . LYS B 1 94 ? 3.129 -7.086 0.836 1 98.38 94 LYS B N 1
ATOM 3032 C CA . LYS B 1 94 ? 3.018 -7.391 2.26 1 98.38 94 LYS B CA 1
ATOM 3033 C C . LYS B 1 94 ? 2.82 -8.891 2.486 1 98.38 94 LYS B C 1
ATOM 3035 O O . LYS B 1 94 ? 3.484 -9.484 3.338 1 98.38 94 LYS B O 1
ATOM 3040 N N . MET B 1 95 ? 1.915 -9.492 1.742 1 98.38 95 MET B N 1
ATOM 3041 C CA . MET B 1 95 ? 1.689 -10.922 1.865 1 98.38 95 MET B CA 1
ATOM 3042 C C . MET B 1 95 ? 2.959 -11.703 1.546 1 98.38 95 MET B C 1
ATOM 3044 O O . MET B 1 95 ? 3.346 -12.602 2.295 1 98.38 95 MET B O 1
ATOM 3048 N N . ALA B 1 96 ? 3.637 -11.344 0.439 1 98.81 96 ALA B N 1
ATOM 3049 C CA . ALA B 1 96 ? 4.871 -12.008 0.036 1 98.81 96 ALA B CA 1
ATOM 3050 C C . ALA B 1 96 ? 5.957 -11.844 1.094 1 98.81 96 ALA B C 1
ATOM 3052 O O . ALA B 1 96 ? 6.742 -12.758 1.339 1 98.81 96 ALA B O 1
ATOM 3053 N N . ALA B 1 97 ? 6 -10.672 1.695 1 98.88 97 ALA B N 1
ATOM 3054 C CA . ALA B 1 97 ? 6.996 -10.398 2.727 1 98.88 97 ALA B CA 1
ATOM 3055 C C . ALA B 1 97 ? 6.742 -11.242 3.973 1 98.88 97 ALA B C 1
ATOM 3057 O O . ALA B 1 97 ? 7.684 -11.719 4.609 1 98.88 97 ALA B O 1
ATOM 3058 N N . HIS B 1 98 ? 5.465 -11.352 4.355 1 98.88 98 HIS B N 1
ATOM 3059 C CA . HIS B 1 98 ? 5.141 -12.234 5.473 1 98.88 98 HIS B CA 1
ATOM 3060 C C . HIS B 1 98 ? 5.566 -13.672 5.18 1 98.88 98 HIS B C 1
ATOM 3062 O O . HIS B 1 98 ? 6.109 -14.352 6.055 1 98.88 98 HIS B O 1
ATOM 3068 N N . LEU B 1 99 ? 5.312 -14.133 3.98 1 98.94 99 LEU B N 1
ATOM 3069 C CA . LEU B 1 99 ? 5.727 -15.477 3.588 1 98.94 99 LEU B CA 1
ATOM 3070 C C . LEU B 1 99 ? 7.246 -15.602 3.598 1 98.94 99 LEU B C 1
ATOM 3072 O O . LEU B 1 99 ? 7.789 -16.594 4.082 1 98.94 99 LEU B O 1
ATOM 3076 N N . ALA B 1 100 ? 7.934 -14.609 3.031 1 98.88 100 ALA B N 1
ATOM 3077 C CA . ALA B 1 100 ? 9.391 -14.594 3.004 1 98.88 100 ALA B CA 1
ATOM 3078 C C . ALA B 1 100 ? 9.969 -14.688 4.414 1 98.88 100 ALA B C 1
ATOM 3080 O O . ALA B 1 100 ? 10.883 -15.477 4.664 1 98.88 100 ALA B O 1
ATOM 3081 N N . LYS B 1 101 ? 9.43 -13.922 5.281 1 98.62 101 LYS B N 1
ATOM 3082 C CA . LYS B 1 101 ? 9.883 -13.93 6.668 1 98.62 101 LYS B CA 1
ATOM 3083 C C . LYS B 1 101 ? 9.672 -15.297 7.312 1 98.62 101 LYS B C 1
ATOM 3085 O O . LYS B 1 101 ? 10.57 -15.828 7.969 1 98.62 101 LYS B O 1
ATOM 3090 N N . ALA B 1 102 ? 8.484 -15.844 7.129 1 98.62 102 ALA B N 1
ATOM 3091 C CA . ALA B 1 102 ? 8.164 -17.156 7.691 1 98.62 102 ALA B CA 1
ATOM 3092 C C . ALA B 1 102 ? 9.094 -18.234 7.152 1 98.62 102 ALA B C 1
ATOM 3094 O O . ALA B 1 102 ? 9.422 -19.188 7.859 1 98.62 102 ALA B O 1
ATOM 3095 N N . ALA B 1 103 ? 9.57 -18.047 5.945 1 98.75 103 ALA B N 1
ATOM 3096 C CA . ALA B 1 103 ? 10.375 -19.062 5.27 1 98.75 103 ALA B CA 1
ATOM 3097 C C . ALA B 1 103 ? 11.859 -18.828 5.508 1 98.75 103 ALA B C 1
ATOM 3099 O O . ALA B 1 103 ? 12.688 -19.688 5.195 1 98.75 103 ALA B O 1
ATOM 3100 N N . GLY B 1 104 ? 12.242 -17.703 6.078 1 98.19 104 GLY B N 1
ATOM 3101 C CA . GLY B 1 104 ? 13.648 -17.344 6.172 1 98.19 104 GLY B CA 1
ATOM 3102 C C . GLY B 1 104 ? 14.297 -17.094 4.82 1 98.19 104 GLY B C 1
ATOM 3103 O O . GLY B 1 104 ? 15.453 -17.453 4.602 1 98.19 104 GLY B O 1
ATOM 3104 N N . ALA B 1 105 ? 13.578 -16.531 3.861 1 98.75 105 ALA B N 1
ATOM 3105 C CA . ALA B 1 105 ? 14.008 -16.25 2.492 1 98.75 105 ALA B CA 1
ATOM 3106 C C . ALA B 1 105 ? 13.711 -14.805 2.109 1 98.75 105 ALA B C 1
ATOM 3108 O O . ALA B 1 105 ? 13.094 -14.062 2.879 1 98.75 105 ALA B O 1
ATOM 3109 N N . GLN B 1 106 ? 14.195 -14.344 0.982 1 98.75 106 GLN B N 1
ATOM 3110 C CA . GLN B 1 106 ? 13.742 -13.109 0.349 1 98.75 106 GLN B CA 1
ATOM 3111 C C . GLN B 1 106 ? 12.68 -13.391 -0.705 1 98.75 106 GLN B C 1
ATOM 3113 O O . GLN B 1 106 ? 12.57 -14.508 -1.208 1 98.75 106 GLN B O 1
ATOM 3118 N N . ALA B 1 107 ? 11.891 -12.453 -0.924 1 98.94 107 ALA B N 1
ATOM 3119 C CA . ALA B 1 107 ? 10.906 -12.586 -1.993 1 98.94 107 ALA B CA 1
ATOM 3120 C C . ALA B 1 107 ? 11.094 -11.5 -3.049 1 98.94 107 ALA B C 1
ATOM 3122 O O . ALA B 1 107 ? 11.391 -10.352 -2.719 1 98.94 107 ALA B O 1
ATOM 3123 N N . LEU B 1 108 ? 10.992 -11.852 -4.273 1 98.94 108 LEU B N 1
ATOM 3124 C CA . LEU B 1 108 ? 10.977 -10.93 -5.406 1 98.94 108 LEU B CA 1
ATOM 3125 C C . LEU B 1 108 ? 9.625 -10.969 -6.113 1 98.94 108 LEU B C 1
ATOM 3127 O O . LEU B 1 108 ? 9.195 -12.023 -6.586 1 98.94 108 LEU B O 1
ATOM 3131 N N . LEU B 1 109 ? 8.914 -9.875 -6.094 1 98.88 109 LEU B N 1
ATOM 3132 C CA . LEU B 1 109 ? 7.668 -9.75 -6.84 1 98.88 109 LEU B CA 1
ATOM 3133 C C . LEU B 1 109 ? 7.891 -9 -8.148 1 98.88 109 LEU B C 1
ATOM 3135 O O . LEU B 1 109 ? 8.43 -7.891 -8.148 1 98.88 109 LEU B O 1
ATOM 3139 N N . ILE B 1 110 ? 7.438 -9.547 -9.211 1 98.75 110 ILE B N 1
ATOM 3140 C CA . ILE B 1 110 ? 7.719 -8.922 -10.5 1 98.75 110 ILE B CA 1
ATOM 3141 C C . ILE B 1 110 ? 6.445 -8.281 -11.055 1 98.75 110 ILE B C 1
ATOM 3143 O O . ILE B 1 110 ? 5.34 -8.742 -10.766 1 98.75 110 ILE B O 1
ATOM 3147 N N . ASP B 1 111 ? 6.609 -7.223 -11.797 1 98.31 111 ASP B N 1
ATOM 3148 C CA . ASP B 1 111 ? 5.547 -6.531 -12.516 1 98.31 111 ASP B CA 1
ATOM 3149 C C . ASP B 1 111 ? 5.477 -7 -13.969 1 98.31 111 ASP B C 1
ATOM 3151 O O . ASP B 1 111 ? 5.785 -6.242 -14.891 1 98.31 111 ASP B O 1
ATOM 3155 N N . PHE B 1 112 ? 5.008 -8.211 -14.125 1 98.69 112 PHE B N 1
ATOM 3156 C CA . PHE B 1 112 ? 5 -8.805 -15.453 1 98.69 112 PHE B CA 1
ATOM 3157 C C . PHE B 1 112 ? 3.947 -8.148 -16.328 1 98.69 112 PHE B C 1
ATOM 3159 O O . PHE B 1 112 ? 3.1 -7.395 -15.844 1 98.69 112 PHE B O 1
ATOM 3166 N N . HIS B 1 113 ? 4 -8.359 -17.641 1 98.31 113 HIS B N 1
ATOM 3167 C CA . HIS B 1 113 ? 3.084 -7.77 -18.609 1 98.31 113 HIS B CA 1
ATOM 3168 C C . HIS B 1 113 ? 1.658 -8.266 -18.391 1 98.31 113 HIS B C 1
ATOM 3170 O O . HIS B 1 113 ? 1.447 -9.438 -18.062 1 98.31 113 HIS B O 1
ATOM 3176 N N . LEU B 1 114 ? 0.677 -7.391 -18.641 1 97.44 114 LEU B N 1
ATOM 3177 C CA . LEU B 1 114 ? -0.703 -7.73 -18.312 1 97.44 114 LEU B CA 1
ATOM 3178 C C . LEU B 1 114 ? -1.566 -7.773 -19.562 1 97.44 114 LEU B C 1
ATOM 3180 O O . LEU B 1 114 ? -1.351 -6.996 -20.5 1 97.44 114 LEU B O 1
ATOM 3184 N N . ALA B 1 115 ? -2.445 -8.695 -19.469 1 95.81 115 ALA B N 1
ATOM 3185 C CA . ALA B 1 115 ? -3.529 -8.695 -20.453 1 95.81 115 ALA B CA 1
ATOM 3186 C C . ALA B 1 115 ? -4.438 -7.484 -20.266 1 95.81 115 ALA B C 1
ATOM 3188 O O . ALA B 1 115 ? -4.496 -6.902 -19.188 1 95.81 115 ALA B O 1
ATOM 3189 N N . PRO B 1 116 ? -5.133 -6.887 -21.359 1 93.06 116 PRO B N 1
ATOM 3190 C CA . PRO B 1 116 ? -5.242 -7.508 -22.672 1 93.06 116 PRO B CA 1
ATOM 3191 C C . PRO B 1 116 ? -4.141 -7.055 -23.641 1 93.06 116 PRO B C 1
ATOM 3193 O O . PRO B 1 116 ? -4.035 -7.574 -24.75 1 93.06 116 PRO B O 1
ATOM 3196 N N . GLN B 1 117 ? -3.287 -6.066 -23.188 1 94.38 117 GLN B N 1
ATOM 3197 C CA . GLN B 1 117 ? -2.213 -5.598 -24.062 1 94.38 117 GLN B CA 1
ATOM 3198 C C . GLN B 1 117 ? -1.221 -6.719 -24.359 1 94.38 117 GLN B C 1
ATOM 3200 O O . GLN B 1 117 ? -0.673 -6.789 -25.453 1 94.38 117 GLN B O 1
ATOM 3205 N N . PHE B 1 118 ? -0.938 -7.531 -23.406 1 97.06 118 PHE B N 1
ATOM 3206 C CA . PHE B 1 118 ? -0.083 -8.703 -23.516 1 97.06 118 PHE B CA 1
ATOM 3207 C C . PHE B 1 118 ? -0.811 -9.953 -23.031 1 97.06 118 PHE B C 1
ATOM 3209 O O . PHE B 1 118 ? -0.977 -10.156 -21.828 1 97.06 118 PHE B O 1
ATOM 3216 N N . ARG B 1 119 ? -1.088 -10.789 -23.875 1 97.44 119 ARG B N 1
ATOM 3217 C CA . ARG B 1 119 ? -1.876 -11.977 -23.562 1 97.44 119 ARG B CA 1
ATOM 3218 C C . ARG B 1 119 ? -0.984 -13.211 -23.438 1 97.44 119 ARG B C 1
ATOM 3220 O O . ARG B 1 119 ? 0.241 -13.109 -23.531 1 97.44 119 ARG B O 1
ATOM 3227 N N . PHE B 1 120 ? -1.589 -14.375 -23.109 1 97.94 120 PHE B N 1
ATOM 3228 C CA . PHE B 1 120 ? -0.904 -15.664 -23.062 1 97.94 120 PHE B CA 1
ATOM 3229 C C . PHE B 1 120 ? -0.057 -15.875 -24.312 1 97.94 120 PHE B C 1
ATOM 3231 O O . PHE B 1 120 ? -0.509 -15.609 -25.422 1 97.94 120 PHE B O 1
ATOM 3238 N N . PRO B 1 121 ? 1.143 -16.297 -24.047 1 98.12 121 PRO B N 1
ATOM 3239 C CA . PRO B 1 121 ? 1.807 -16.781 -22.828 1 98.12 121 PRO B CA 1
ATOM 3240 C C . PRO B 1 121 ? 2.809 -15.781 -22.266 1 98.12 121 PRO B C 1
ATOM 3242 O O . PRO B 1 121 ? 3.76 -16.172 -21.594 1 98.12 121 PRO B O 1
ATOM 3245 N N . THR B 1 122 ? 2.65 -14.477 -22.531 1 98.56 122 THR B N 1
ATOM 3246 C CA . THR B 1 122 ? 3.631 -13.438 -22.234 1 98.56 122 THR B CA 1
ATOM 3247 C C . THR B 1 122 ? 4.008 -13.453 -20.75 1 98.56 122 THR B C 1
ATOM 3249 O O . THR B 1 122 ? 5.176 -13.273 -20.406 1 98.56 122 THR B O 1
ATOM 3252 N N . GLN B 1 123 ? 3.088 -13.648 -19.875 1 98.75 123 GLN B N 1
ATOM 3253 C CA . GLN B 1 123 ? 3.318 -13.633 -18.438 1 98.75 123 GLN B CA 1
ATOM 3254 C C . GLN B 1 123 ? 4.258 -14.758 -18.016 1 98.75 123 GLN B C 1
ATOM 3256 O O . GLN B 1 123 ? 5.102 -14.57 -17.141 1 98.75 123 GLN B O 1
ATOM 3261 N N . ILE B 1 124 ? 4.094 -15.922 -18.641 1 98.81 124 ILE B N 1
ATOM 3262 C CA . ILE B 1 124 ? 4.973 -17.062 -18.375 1 98.81 124 ILE B CA 1
ATOM 3263 C C . ILE B 1 124 ? 6.387 -16.734 -18.844 1 98.81 124 ILE B C 1
ATOM 3265 O O . ILE B 1 124 ? 7.359 -17 -18.141 1 98.81 124 ILE B O 1
ATOM 3269 N N . GLU B 1 125 ? 6.453 -16.141 -20.016 1 98.81 125 GLU B N 1
ATOM 3270 C CA . GLU B 1 125 ? 7.75 -15.766 -20.562 1 98.81 125 GLU B CA 1
ATOM 3271 C C . GLU B 1 125 ? 8.445 -14.742 -19.672 1 98.81 125 GLU B C 1
ATOM 3273 O O . GLU B 1 125 ? 9.664 -14.812 -19.484 1 98.81 125 GLU B O 1
ATOM 3278 N N . ASP B 1 126 ? 7.691 -13.805 -19.156 1 98.88 126 ASP B N 1
ATOM 3279 C CA . ASP B 1 126 ? 8.234 -12.82 -18.234 1 98.88 126 ASP B CA 1
ATOM 3280 C C . ASP B 1 126 ? 8.805 -13.5 -16.984 1 98.88 126 ASP B C 1
ATOM 3282 O O . ASP B 1 126 ? 9.914 -13.172 -16.547 1 98.88 126 ASP B O 1
ATOM 3286 N N . ALA B 1 127 ? 8.094 -14.453 -16.422 1 98.88 127 ALA B N 1
ATOM 3287 C CA . ALA B 1 127 ? 8.539 -15.164 -15.219 1 98.88 127 ALA B CA 1
ATOM 3288 C C . ALA B 1 127 ? 9.781 -16 -15.5 1 98.88 127 ALA B C 1
ATOM 3290 O O . ALA B 1 127 ? 10.703 -16.047 -14.68 1 98.88 127 ALA B O 1
ATOM 3291 N N . VAL B 1 128 ? 9.797 -16.625 -16.672 1 98.94 128 VAL B N 1
ATOM 3292 C CA . VAL B 1 128 ? 10.961 -17.422 -17.062 1 98.94 128 VAL B CA 1
ATOM 3293 C C . VAL B 1 128 ? 12.188 -16.516 -17.188 1 98.94 128 VAL B C 1
ATOM 3295 O O . VAL B 1 128 ? 13.273 -16.859 -16.719 1 98.94 128 VAL B O 1
ATOM 3298 N N . ALA B 1 129 ? 11.977 -15.367 -17.766 1 98.88 129 ALA B N 1
ATOM 3299 C CA . ALA B 1 129 ? 13.078 -14.414 -17.922 1 98.88 129 ALA B CA 1
ATOM 3300 C C . ALA B 1 129 ? 13.625 -13.984 -16.562 1 98.88 129 ALA B C 1
ATOM 3302 O O . ALA B 1 129 ? 14.844 -13.883 -16.391 1 98.88 129 ALA B O 1
ATOM 3303 N N . THR B 1 130 ? 12.758 -13.742 -15.641 1 98.94 130 THR B N 1
ATOM 3304 C CA . THR B 1 130 ? 13.188 -13.344 -14.305 1 98.94 130 THR B CA 1
ATOM 3305 C C . THR B 1 130 ? 13.906 -14.5 -13.602 1 98.94 130 THR B C 1
ATOM 3307 O O . THR B 1 130 ? 14.906 -14.297 -12.914 1 98.94 130 THR B O 1
ATOM 3310 N N . PHE B 1 131 ? 13.352 -15.688 -13.711 1 98.94 131 PHE B N 1
ATOM 3311 C CA . PHE B 1 131 ? 13.977 -16.875 -13.133 1 98.94 131 PHE B CA 1
ATOM 3312 C C . PHE B 1 131 ? 15.406 -17.016 -13.633 1 98.94 131 PHE B C 1
ATOM 3314 O O . PHE B 1 131 ? 16.328 -17.188 -12.828 1 98.94 131 PHE B O 1
ATOM 3321 N N . LYS B 1 132 ? 15.602 -16.922 -14.914 1 98.88 132 LYS B N 1
ATOM 3322 C CA . LYS B 1 132 ? 16.938 -17.031 -15.508 1 98.88 132 LYS B CA 1
ATOM 3323 C C . LYS B 1 132 ? 17.844 -15.898 -15.031 1 98.88 132 LYS B C 1
ATOM 3325 O O . LYS B 1 132 ? 19.047 -16.109 -14.844 1 98.88 132 LYS B O 1
ATOM 3330 N N . TRP B 1 133 ? 17.266 -14.734 -14.898 1 98.88 133 TRP B N 1
ATOM 3331 C CA . TRP B 1 133 ? 18.016 -13.594 -14.375 1 98.88 133 TRP B CA 1
ATOM 3332 C C . TRP B 1 133 ? 18.516 -13.875 -12.969 1 98.88 133 TRP B C 1
ATOM 3334 O O . TRP B 1 133 ? 19.656 -13.531 -12.633 1 98.88 133 TRP B O 1
ATOM 3344 N N . LEU B 1 134 ? 17.703 -14.477 -12.125 1 98.81 134 LEU B N 1
ATOM 3345 C CA . LEU B 1 134 ? 18.125 -14.859 -10.781 1 98.81 134 LEU B CA 1
ATOM 3346 C C . LEU B 1 134 ? 19.266 -15.867 -10.82 1 98.81 134 LEU B C 1
ATOM 3348 O O . LEU B 1 134 ? 20.203 -15.773 -10.039 1 98.81 134 LEU B O 1
ATOM 3352 N N . LEU B 1 135 ? 19.172 -16.844 -11.742 1 98.81 135 LEU B N 1
ATOM 3353 C CA . LEU B 1 135 ? 20.25 -17.797 -11.914 1 98.81 135 LEU B CA 1
ATOM 3354 C C . LEU B 1 135 ? 21.562 -17.094 -12.266 1 98.81 135 LEU B C 1
ATOM 3356 O O . LEU B 1 135 ? 22.609 -17.422 -11.734 1 98.81 135 LEU B O 1
ATOM 3360 N N . GLY B 1 136 ? 21.453 -16.156 -13.141 1 98.5 136 GLY B N 1
ATOM 3361 C CA . GLY B 1 136 ? 22.625 -15.383 -13.547 1 98.5 136 GLY B CA 1
ATOM 3362 C C . GLY B 1 136 ? 23.25 -14.602 -12.414 1 98.5 136 GLY B C 1
ATOM 3363 O O . GLY B 1 136 ? 24.422 -14.25 -12.469 1 98.5 136 GLY B O 1
ATOM 3364 N N . ARG B 1 137 ? 22.562 -14.391 -11.375 1 97.81 137 ARG B N 1
ATOM 3365 C CA . ARG B 1 137 ? 23.047 -13.656 -10.219 1 97.81 137 ARG B CA 1
ATOM 3366 C C . ARG B 1 137 ? 23.656 -14.602 -9.18 1 97.81 137 ARG B C 1
ATOM 3368 O O . ARG B 1 137 ? 24.031 -14.172 -8.086 1 97.81 137 ARG B O 1
ATOM 3375 N N . GLY B 1 138 ? 23.578 -15.836 -9.461 1 98.19 138 GLY B N 1
ATOM 3376 C CA . GLY B 1 138 ? 24.25 -16.812 -8.617 1 98.19 138 GLY B CA 1
ATOM 3377 C C . GLY B 1 138 ? 23.312 -17.547 -7.688 1 98.19 138 GLY B C 1
ATOM 3378 O O . GLY B 1 138 ? 23.75 -18.312 -6.828 1 98.19 138 GLY B O 1
ATOM 3379 N N . ILE B 1 139 ? 22.016 -17.375 -7.816 1 98.44 139 ILE B N 1
ATOM 3380 C CA . ILE B 1 139 ? 21.047 -18.141 -7.02 1 98.44 139 ILE B CA 1
ATOM 3381 C C . ILE B 1 139 ? 20.844 -19.516 -7.629 1 98.44 139 ILE B C 1
ATOM 3383 O O . ILE B 1 139 ? 20.578 -19.641 -8.828 1 98.44 139 ILE B O 1
ATOM 3387 N N . GLU B 1 140 ? 20.984 -20.562 -6.809 1 98.38 140 GLU B N 1
ATOM 3388 C CA . GLU B 1 140 ? 20.766 -21.922 -7.289 1 98.38 140 GLU B CA 1
ATOM 3389 C C . GLU B 1 140 ? 19.297 -22.156 -7.621 1 98.38 140 GLU B C 1
ATOM 3391 O O . GLU B 1 140 ? 18.406 -21.734 -6.875 1 98.38 140 GLU B O 1
ATOM 3396 N N . ALA B 1 141 ? 19.047 -22.844 -8.688 1 98.69 141 ALA B N 1
ATOM 3397 C CA . ALA B 1 141 ? 17.672 -23.109 -9.125 1 98.69 141 ALA B CA 1
ATOM 3398 C C . ALA B 1 141 ? 16.859 -23.766 -8.016 1 98.69 141 ALA B C 1
ATOM 3400 O O . ALA B 1 141 ? 15.711 -23.375 -7.762 1 98.69 141 ALA B O 1
ATOM 3401 N N . ARG B 1 142 ? 17.453 -24.688 -7.332 1 98.06 142 ARG B N 1
ATOM 3402 C CA . ARG B 1 142 ? 16.75 -25.469 -6.316 1 98.06 142 ARG B CA 1
ATOM 3403 C C . ARG B 1 142 ? 16.484 -24.641 -5.066 1 98.06 142 ARG B C 1
ATOM 3405 O O . ARG B 1 142 ? 15.742 -25.062 -4.184 1 98.06 142 ARG B O 1
ATOM 3412 N N . LYS B 1 143 ? 17.094 -23.422 -5.027 1 98.62 143 LYS B N 1
ATOM 3413 C CA . LYS B 1 143 ? 16.875 -22.516 -3.904 1 98.62 143 LYS B CA 1
ATOM 3414 C C . LYS B 1 143 ? 15.945 -21.375 -4.289 1 98.62 143 LYS B C 1
ATOM 3416 O O . LYS B 1 143 ? 15.781 -20.422 -3.533 1 98.62 143 LYS B O 1
ATOM 3421 N N . ILE B 1 144 ? 15.359 -21.469 -5.473 1 98.88 144 ILE B N 1
ATOM 3422 C CA . ILE B 1 144 ? 14.289 -20.562 -5.898 1 98.88 144 ILE B CA 1
ATOM 3423 C C . ILE B 1 144 ? 12.945 -21.281 -5.797 1 98.88 144 ILE B C 1
ATOM 3425 O O . ILE B 1 144 ? 12.812 -22.438 -6.234 1 98.88 144 ILE B O 1
ATOM 3429 N N . VAL B 1 145 ? 12.031 -20.703 -5.137 1 98.94 145 VAL B N 1
ATOM 3430 C CA . VAL B 1 145 ? 10.648 -21.156 -5.062 1 98.94 145 VAL B CA 1
ATOM 3431 C C . VAL B 1 145 ? 9.773 -20.281 -5.961 1 98.94 145 VAL B C 1
ATOM 3433 O O . VAL B 1 145 ? 9.891 -19.062 -5.965 1 98.94 145 VAL B O 1
ATOM 3436 N N . LEU B 1 146 ? 8.961 -20.859 -6.797 1 98.94 146 LEU B N 1
ATOM 3437 C CA . LEU B 1 146 ? 7.91 -20.125 -7.484 1 98.94 146 LEU B CA 1
ATOM 3438 C C . LEU B 1 146 ? 6.625 -20.109 -6.664 1 98.94 146 LEU B C 1
ATOM 3440 O O . LEU B 1 146 ? 6.074 -21.172 -6.359 1 98.94 146 LEU B O 1
ATOM 3444 N N . ALA B 1 147 ? 6.199 -18.984 -6.262 1 98.94 147 ALA B N 1
ATOM 3445 C CA . ALA B 1 147 ? 4.973 -18.828 -5.484 1 98.94 147 ALA B CA 1
ATOM 3446 C C . ALA B 1 147 ? 4.012 -17.859 -6.168 1 98.94 147 ALA B C 1
ATOM 3448 O O . ALA B 1 147 ? 4.438 -16.969 -6.902 1 98.94 147 ALA B O 1
ATOM 3449 N N . GLY B 1 148 ? 2.775 -18.031 -5.984 1 98.88 148 GLY B N 1
ATOM 3450 C CA . GLY B 1 148 ? 1.793 -17.109 -6.527 1 98.88 148 GLY B CA 1
ATOM 3451 C C . GLY B 1 148 ? 0.376 -17.406 -6.074 1 98.88 148 GLY B C 1
ATOM 3452 O O . GLY B 1 148 ? 0.1 -18.5 -5.566 1 98.88 148 GLY B O 1
ATOM 3453 N N . ASP B 1 149 ? -0.502 -16.422 -6.188 1 98.88 149 ASP B N 1
ATOM 3454 C CA . ASP B 1 149 ? -1.902 -16.578 -5.805 1 98.88 149 ASP B CA 1
ATOM 3455 C C . ASP B 1 149 ? -2.822 -16.438 -7.016 1 98.88 149 ASP B C 1
ATOM 3457 O O . ASP B 1 149 ? -2.539 -15.672 -7.938 1 98.88 149 ASP B O 1
ATOM 3461 N N . SER B 1 150 ? -3.9 -17.25 -6.98 1 98.62 150 SER B N 1
ATOM 3462 C CA . SER B 1 150 ? -4.898 -17.141 -8.039 1 98.62 150 SER B CA 1
ATOM 3463 C C . SER B 1 150 ? -4.273 -17.344 -9.414 1 98.62 150 SER B C 1
ATOM 3465 O O . SER B 1 150 ? -3.643 -18.359 -9.672 1 98.62 150 SER B O 1
ATOM 3467 N N . ALA B 1 151 ? -4.336 -16.297 -10.344 1 98.56 151 ALA B N 1
ATOM 3468 C CA . ALA B 1 151 ? -3.666 -16.375 -11.633 1 98.56 151 ALA B CA 1
ATOM 3469 C C . ALA B 1 151 ? -2.158 -16.531 -11.469 1 98.56 151 ALA B C 1
ATOM 3471 O O . ALA B 1 151 ? -1.5 -17.188 -12.273 1 98.56 151 ALA B O 1
ATOM 3472 N N . GLY B 1 152 ? -1.634 -15.961 -10.383 1 98.81 152 GLY B N 1
ATOM 3473 C CA . GLY B 1 152 ? -0.224 -16.141 -10.078 1 98.81 152 GLY B CA 1
ATOM 3474 C C . GLY B 1 152 ? 0.125 -17.578 -9.711 1 98.81 152 GLY B C 1
ATOM 3475 O O . GLY B 1 152 ? 1.246 -18.031 -9.953 1 98.81 152 GLY B O 1
ATOM 3476 N N . GLY B 1 153 ? -0.835 -18.25 -9.031 1 98.88 153 GLY B N 1
ATOM 3477 C CA . GLY B 1 153 ? -0.653 -19.672 -8.797 1 98.88 153 GLY B CA 1
ATOM 3478 C C . GLY B 1 153 ? -0.581 -20.484 -10.078 1 98.88 153 GLY B C 1
ATOM 3479 O O . GLY B 1 153 ? 0.22 -21.422 -10.188 1 98.88 153 GLY B O 1
ATOM 3480 N N . ASN B 1 154 ? -1.459 -20.141 -11.023 1 98.81 154 ASN B N 1
ATOM 3481 C CA . ASN B 1 154 ? -1.342 -20.734 -12.352 1 98.81 154 ASN B CA 1
ATOM 3482 C C . ASN B 1 154 ? 0.044 -20.5 -12.945 1 98.81 154 ASN B C 1
ATOM 3484 O O . ASN B 1 154 ? 0.68 -21.438 -13.438 1 98.81 154 ASN B O 1
ATOM 3488 N N . LEU B 1 155 ? 0.507 -19.266 -12.867 1 98.88 155 LEU B N 1
ATOM 3489 C CA . LEU B 1 155 ? 1.788 -18.891 -13.453 1 98.88 155 LEU B CA 1
ATOM 3490 C C . LEU B 1 155 ? 2.936 -19.625 -12.773 1 98.88 155 LEU B C 1
ATOM 3492 O O . LEU B 1 155 ? 3.93 -19.969 -13.422 1 98.88 155 LEU B O 1
ATOM 3496 N N . ALA B 1 156 ? 2.83 -19.828 -11.461 1 98.94 156 ALA B N 1
ATOM 3497 C CA . ALA B 1 156 ? 3.877 -20.578 -10.758 1 98.94 156 ALA B CA 1
ATOM 3498 C C . ALA B 1 156 ? 4.035 -21.984 -11.328 1 98.94 156 ALA B C 1
ATOM 3500 O O . ALA B 1 156 ? 5.156 -22.438 -11.555 1 98.94 156 ALA B O 1
ATOM 3501 N N . ILE B 1 157 ? 2.92 -22.625 -11.586 1 98.88 157 ILE B N 1
ATOM 3502 C CA . ILE B 1 157 ? 2.932 -23.984 -12.117 1 98.88 157 ILE B CA 1
ATOM 3503 C C . ILE B 1 157 ? 3.369 -23.969 -13.578 1 98.88 157 ILE B C 1
ATOM 3505 O O . ILE B 1 157 ? 4.246 -24.734 -13.984 1 98.88 157 ILE B O 1
ATOM 3509 N N . THR B 1 158 ? 2.818 -23.047 -14.352 1 98.88 158 THR B N 1
ATOM 3510 C CA . THR B 1 158 ? 3.045 -23.062 -15.789 1 98.88 158 THR B CA 1
ATOM 3511 C C . THR B 1 158 ? 4.441 -22.547 -16.125 1 98.88 158 THR B C 1
ATOM 3513 O O . THR B 1 158 ? 5.062 -22.984 -17.094 1 98.88 158 THR B O 1
ATOM 3516 N N . THR B 1 159 ? 4.941 -21.594 -15.328 1 98.88 159 THR B N 1
ATOM 3517 C CA . THR B 1 159 ? 6.336 -21.203 -15.484 1 98.88 159 THR B CA 1
ATOM 3518 C C . THR B 1 159 ? 7.266 -22.391 -15.25 1 98.88 159 THR B C 1
ATOM 3520 O O . THR B 1 159 ? 8.234 -22.578 -15.992 1 98.88 159 THR B O 1
ATOM 3523 N N . THR B 1 160 ? 7.02 -23.188 -14.234 1 98.88 160 THR B N 1
ATOM 3524 C CA . THR B 1 160 ? 7.809 -24.375 -13.961 1 98.88 160 THR B CA 1
ATOM 3525 C C . THR B 1 160 ? 7.754 -25.344 -15.133 1 98.88 160 THR B C 1
ATOM 3527 O O . THR B 1 160 ? 8.773 -25.938 -15.516 1 98.88 160 THR B O 1
ATOM 3530 N N . LEU B 1 161 ? 6.559 -25.516 -15.711 1 98.69 161 LEU B N 1
ATOM 3531 C CA . LEU B 1 161 ? 6.398 -26.359 -16.891 1 98.69 161 LEU B CA 1
ATOM 3532 C C . LEU B 1 161 ? 7.285 -25.859 -18.031 1 98.69 161 LEU B C 1
ATOM 3534 O O . LEU B 1 161 ? 7.941 -26.656 -18.703 1 98.69 161 LEU B O 1
ATOM 3538 N N . LYS B 1 162 ? 7.25 -24.562 -18.25 1 98.75 162 LYS B N 1
ATOM 3539 C CA . LYS B 1 162 ? 8.039 -23.969 -19.328 1 98.75 162 LYS B CA 1
ATOM 3540 C C . LYS B 1 162 ? 9.539 -24.141 -19.078 1 98.75 162 LYS B C 1
ATOM 3542 O O . LYS B 1 162 ? 10.297 -24.422 -20 1 98.75 162 LYS B O 1
ATOM 3547 N N . LEU B 1 163 ? 9.961 -23.969 -17.844 1 98.81 163 LEU B N 1
ATOM 3548 C CA . LEU B 1 163 ? 11.352 -24.203 -17.484 1 98.81 163 LEU B CA 1
ATOM 3549 C C . LEU B 1 163 ? 11.766 -25.641 -17.781 1 98.81 163 LEU B C 1
ATOM 3551 O O . LEU B 1 163 ? 12.852 -25.875 -18.297 1 98.81 163 LEU B O 1
ATOM 3555 N N . LYS B 1 164 ? 10.953 -26.547 -17.438 1 98.25 164 LYS B N 1
ATOM 3556 C CA . LYS B 1 164 ? 11.195 -27.969 -17.703 1 98.25 164 LYS B CA 1
ATOM 3557 C C . LYS B 1 164 ? 11.344 -28.219 -19.203 1 98.25 164 LYS B C 1
ATOM 3559 O O . LYS B 1 164 ? 12.273 -28.906 -19.641 1 98.25 164 LYS B O 1
ATOM 3564 N N . GLU B 1 165 ? 10.469 -27.641 -19.938 1 97.19 165 GLU B N 1
ATOM 3565 C CA . GLU B 1 165 ? 10.5 -27.781 -21.391 1 97.19 165 GLU B CA 1
ATOM 3566 C C . GLU B 1 165 ? 11.797 -27.234 -21.969 1 97.19 165 GLU B C 1
ATOM 3568 O O . GLU B 1 165 ? 12.32 -27.781 -22.938 1 97.19 165 GLU B O 1
ATOM 3573 N N . GLU B 1 166 ? 12.258 -26.188 -21.359 1 97.88 166 GLU B N 1
ATOM 3574 C CA . GLU B 1 166 ? 13.43 -25.516 -21.891 1 97.88 166 GLU B CA 1
ATOM 3575 C C . GLU B 1 166 ? 14.719 -26.125 -21.344 1 97.88 166 GLU B C 1
ATOM 3577 O O . GLU B 1 166 ? 15.82 -25.719 -21.734 1 97.88 166 GLU B O 1
ATOM 3582 N N . GLY B 1 167 ? 14.609 -27.016 -20.484 1 97.31 167 GLY B N 1
ATOM 3583 C CA . GLY B 1 167 ? 15.773 -27.672 -19.922 1 97.31 167 GLY B CA 1
ATOM 3584 C C . GLY B 1 167 ? 16.547 -26.797 -18.953 1 97.31 167 GLY B C 1
ATOM 3585 O O . GLY B 1 167 ? 17.766 -26.922 -18.828 1 97.31 167 GLY B O 1
ATOM 3586 N N . VAL B 1 168 ? 15.883 -25.875 -18.375 1 95.81 168 VAL B N 1
ATOM 3587 C CA . VAL B 1 168 ? 16.453 -25.031 -17.328 1 95.81 168 VAL B CA 1
ATOM 3588 C C . VAL B 1 168 ? 16.297 -25.703 -15.977 1 95.81 168 VAL B C 1
ATOM 3590 O O . VAL B 1 168 ? 15.406 -26.547 -15.789 1 95.81 168 VAL B O 1
ATOM 3593 N N . GLY B 1 169 ? 17.25 -25.516 -15.094 1 96.81 169 GLY B N 1
ATOM 3594 C CA . GLY B 1 169 ? 17.062 -26 -13.734 1 96.81 169 GLY B CA 1
ATOM 3595 C C . GLY B 1 169 ? 15.719 -25.625 -13.148 1 96.81 169 GLY B C 1
ATOM 3596 O O . GLY B 1 169 ? 15.234 -24.516 -13.359 1 96.81 169 GLY B O 1
ATOM 3597 N N . LEU B 1 170 ? 15.117 -26.562 -12.453 1 98.5 170 LEU B N 1
ATOM 3598 C CA . LEU B 1 170 ? 13.781 -26.344 -11.906 1 98.5 170 LEU B CA 1
ATOM 3599 C C . LEU B 1 170 ? 13.852 -25.672 -10.539 1 98.5 170 LEU B C 1
ATOM 3601 O O . LEU B 1 170 ? 14.859 -25.797 -9.836 1 98.5 170 LEU B O 1
ATOM 3605 N N . PRO B 1 171 ? 12.789 -24.953 -10.18 1 98.88 171 PRO B N 1
ATOM 3606 C CA . PRO B 1 171 ? 12.727 -24.438 -8.812 1 98.88 171 PRO B CA 1
ATOM 3607 C C . PRO B 1 171 ? 12.68 -25.547 -7.766 1 98.88 171 PRO B C 1
ATOM 3609 O O . PRO B 1 171 ? 12.305 -26.688 -8.078 1 98.88 171 PRO B O 1
ATOM 3612 N N . GLY B 1 172 ? 13.078 -25.156 -6.566 1 98.62 172 GLY B N 1
ATOM 3613 C CA . GLY B 1 172 ? 13.102 -26.125 -5.484 1 98.62 172 GLY B CA 1
ATOM 3614 C C . GLY B 1 172 ? 11.719 -26.484 -4.98 1 98.62 172 GLY B C 1
ATOM 3615 O O . GLY B 1 172 ? 11.547 -27.516 -4.328 1 98.62 172 GLY B O 1
ATOM 3616 N N . GLY B 1 173 ? 10.766 -25.719 -5.254 1 98.81 173 GLY B N 1
ATOM 3617 C CA . GLY B 1 173 ? 9.383 -25.922 -4.828 1 98.81 173 GLY B CA 1
ATOM 3618 C C . GLY B 1 173 ? 8.422 -24.906 -5.434 1 98.81 173 GLY B C 1
ATOM 3619 O O . GLY B 1 173 ? 8.852 -23.953 -6.078 1 98.81 173 GLY B O 1
ATOM 3620 N N . ILE B 1 174 ? 7.141 -25.219 -5.273 1 98.94 174 ILE B N 1
ATOM 3621 C CA . ILE B 1 174 ? 6.07 -24.344 -5.738 1 98.94 174 ILE B CA 1
ATOM 3622 C C . ILE B 1 174 ? 5.074 -24.109 -4.605 1 98.94 174 ILE B C 1
ATOM 3624 O O . ILE B 1 174 ? 4.691 -25.031 -3.896 1 98.94 174 ILE B O 1
ATOM 3628 N N . VAL B 1 175 ? 4.758 -22.891 -4.348 1 98.94 175 VAL B N 1
ATOM 3629 C CA . VAL B 1 175 ? 3.664 -22.531 -3.455 1 98.94 175 VAL B CA 1
ATOM 3630 C C . VAL B 1 175 ? 2.523 -21.906 -4.262 1 98.94 175 VAL B C 1
ATOM 3632 O O . VAL B 1 175 ? 2.672 -20.812 -4.82 1 98.94 175 VAL B O 1
ATOM 3635 N N . ALA B 1 176 ? 1.417 -22.594 -4.332 1 98.94 176 ALA B N 1
ATOM 3636 C CA . ALA B 1 176 ? 0.247 -22.141 -5.074 1 98.94 176 ALA B CA 1
ATOM 3637 C C . ALA B 1 176 ? -0.905 -21.797 -4.133 1 98.94 176 ALA B C 1
ATOM 3639 O O . ALA B 1 176 ? -1.453 -22.688 -3.471 1 98.94 176 ALA B O 1
ATOM 3640 N N . ILE B 1 177 ? -1.28 -20.562 -4.117 1 98.94 177 ILE B N 1
ATOM 3641 C CA . ILE B 1 177 ? -2.334 -20.047 -3.24 1 98.94 177 ILE B CA 1
ATOM 3642 C C . ILE B 1 177 ? -3.605 -19.812 -4.051 1 98.94 177 ILE B C 1
ATOM 3644 O O . ILE B 1 177 ? -3.637 -18.938 -4.922 1 98.94 177 ILE B O 1
ATOM 3648 N N . SER B 1 178 ? -4.672 -20.578 -3.723 1 98.88 178 SER B N 1
ATOM 3649 C CA . SER B 1 178 ? -5.91 -20.469 -4.484 1 98.88 178 SER B CA 1
ATOM 3650 C C . SER B 1 178 ? -5.645 -20.516 -5.984 1 98.88 178 SER B C 1
ATOM 3652 O O . SER B 1 178 ? -6.113 -19.656 -6.73 1 98.88 178 SER B O 1
ATOM 3654 N N . PRO B 1 179 ? -4.961 -21.5 -6.449 1 98.81 179 PRO B N 1
ATOM 3655 C CA . PRO B 1 179 ? -4.488 -21.469 -7.836 1 98.81 179 PRO B CA 1
ATOM 3656 C C . PRO B 1 179 ? -5.629 -21.547 -8.852 1 98.81 179 PRO B C 1
ATOM 3658 O O . PRO B 1 179 ? -6.531 -22.375 -8.695 1 98.81 179 PRO B O 1
ATOM 3661 N N . TRP B 1 180 ? -5.578 -20.688 -9.836 1 98.56 180 TRP B N 1
ATOM 3662 C CA . TRP B 1 180 ? -6.461 -20.688 -11 1 98.56 180 TRP B CA 1
ATOM 3663 C C . TRP B 1 180 ? -5.918 -21.609 -12.094 1 98.56 180 TRP B C 1
ATOM 3665 O O . TRP B 1 180 ? -5.125 -21.172 -12.938 1 98.56 180 TRP B O 1
ATOM 3675 N N . VAL B 1 181 ? -6.395 -22.906 -12.086 1 98 181 VAL B N 1
ATOM 3676 C CA . VAL B 1 181 ? -5.676 -23.812 -12.969 1 98 181 VAL B CA 1
ATOM 3677 C C . VAL B 1 181 ? -6.641 -24.438 -13.977 1 98 181 VAL B C 1
ATOM 3679 O O . VAL B 1 181 ? -6.219 -25.094 -14.93 1 98 181 VAL B O 1
ATOM 3682 N N . ASP B 1 182 ? -7.977 -24.281 -13.797 1 97.81 182 ASP B N 1
ATOM 3683 C CA . ASP B 1 182 ? -8.961 -24.766 -14.766 1 97.81 182 ASP B CA 1
ATOM 3684 C C . ASP B 1 182 ? -9.508 -23.609 -15.602 1 97.81 182 ASP B C 1
ATOM 3686 O O . ASP B 1 182 ? -10.578 -23.062 -15.297 1 97.81 182 ASP B O 1
ATOM 3690 N N . LEU B 1 183 ? -8.93 -23.391 -16.75 1 97.62 183 LEU B N 1
ATOM 3691 C CA . LEU B 1 183 ? -9.312 -22.25 -17.578 1 97.62 183 LEU B CA 1
ATOM 3692 C C . LEU B 1 183 ? -10.594 -22.547 -18.359 1 97.62 183 LEU B C 1
ATOM 3694 O O . LEU B 1 183 ? -11.109 -21.688 -19.078 1 97.62 183 LEU B O 1
ATOM 3698 N N . GLU B 1 184 ? -11.148 -23.75 -18.156 1 96.44 184 GLU B N 1
ATOM 3699 C CA . GLU B 1 184 ? -12.445 -24.094 -18.734 1 96.44 184 GLU B CA 1
ATOM 3700 C C . GLU B 1 184 ? -13.578 -23.891 -17.734 1 96.44 184 GLU B C 1
ATOM 3702 O O . GLU B 1 184 ? -14.75 -23.938 -18.094 1 96.44 184 GLU B O 1
ATOM 3707 N N . ALA B 1 185 ? -13.242 -23.703 -16.5 1 95.88 185 ALA B N 1
ATOM 3708 C CA . ALA B 1 185 ? -14.203 -23.453 -15.438 1 95.88 185 ALA B CA 1
ATOM 3709 C C . ALA B 1 185 ? -15.234 -24.562 -15.352 1 95.88 185 ALA B C 1
ATOM 3711 O O . ALA B 1 185 ? -16.438 -24.312 -15.383 1 95.88 185 ALA B O 1
ATOM 3712 N N . THR B 1 186 ? -14.727 -25.734 -15.094 1 95.69 186 THR B N 1
ATOM 3713 C CA . THR B 1 186 ? -15.609 -26.891 -15.102 1 95.69 186 THR B CA 1
ATOM 3714 C C . THR B 1 186 ? -15.758 -27.469 -13.703 1 95.69 186 THR B C 1
ATOM 3716 O O . THR B 1 186 ? -16.531 -28.406 -13.492 1 95.69 186 THR B O 1
ATOM 3719 N N . GLY B 1 187 ? -15.07 -26.953 -12.719 1 96.69 187 GLY B N 1
ATOM 3720 C CA . GLY B 1 187 ? -15.031 -27.531 -11.383 1 96.69 187 GLY B CA 1
ATOM 3721 C C . GLY B 1 187 ? -16.359 -27.453 -10.664 1 96.69 187 GLY B C 1
ATOM 3722 O O . GLY B 1 187 ? -17.109 -26.484 -10.836 1 96.69 187 GLY B O 1
ATOM 3723 N N . LYS B 1 188 ? -16.625 -28.406 -9.75 1 97.75 188 LYS B N 1
ATOM 3724 C CA . LYS B 1 188 ? -17.906 -28.516 -9.047 1 97.75 188 LYS B CA 1
ATOM 3725 C C . LYS B 1 188 ? -18.109 -27.359 -8.086 1 97.75 188 LYS B C 1
ATOM 3727 O O . LYS B 1 188 ? -19.25 -26.969 -7.812 1 97.75 188 LYS B O 1
ATOM 3732 N N . SER B 1 189 ? -17.016 -26.797 -7.594 1 98.31 189 SER B N 1
ATOM 3733 C CA . SER B 1 189 ? -17.141 -25.75 -6.586 1 98.31 189 SER B CA 1
ATOM 3734 C C . SER B 1 189 ? -17.672 -24.453 -7.195 1 98.31 189 SER B C 1
ATOM 3736 O O . SER B 1 189 ? -18.094 -23.547 -6.473 1 98.31 189 SER B O 1
ATOM 3738 N N . LEU B 1 190 ? -17.625 -24.328 -8.555 1 97.75 190 LEU B N 1
ATOM 3739 C CA . LEU B 1 190 ? -18.234 -23.188 -9.219 1 97.75 190 LEU B CA 1
ATOM 3740 C C . LEU B 1 190 ? -19.734 -23.125 -8.898 1 97.75 190 LEU B C 1
ATOM 3742 O O . LEU B 1 190 ? -20.297 -22.031 -8.844 1 97.75 190 LEU B O 1
ATOM 3746 N N . ASP B 1 191 ? -20.328 -24.266 -8.68 1 97.56 191 ASP B N 1
ATOM 3747 C CA . ASP B 1 191 ? -21.734 -24.312 -8.336 1 97.56 191 ASP B CA 1
ATOM 3748 C C . ASP B 1 191 ? -21.938 -24.391 -6.824 1 97.56 191 ASP B C 1
ATOM 3750 O O . ASP B 1 191 ? -22.688 -23.609 -6.254 1 97.56 191 ASP B O 1
ATOM 3754 N N . SER B 1 192 ? -21.266 -25.328 -6.168 1 98.25 192 SER B N 1
ATOM 3755 C CA . SER B 1 192 ? -21.516 -25.594 -4.754 1 98.25 192 SER B CA 1
ATOM 3756 C C . SER B 1 192 ? -21.125 -24.406 -3.887 1 98.25 192 SER B C 1
ATOM 3758 O O . SER B 1 192 ? -21.672 -24.219 -2.797 1 98.25 192 SER B O 1
ATOM 3760 N N . ASN B 1 193 ? -20.109 -23.578 -4.348 1 98.44 193 ASN B N 1
ATOM 3761 C CA . ASN B 1 193 ? -19.641 -22.453 -3.555 1 98.44 193 ASN B CA 1
ATOM 3762 C C . ASN B 1 193 ? -20.094 -21.125 -4.156 1 98.44 193 ASN B C 1
ATOM 3764 O O . ASN B 1 193 ? -19.594 -20.062 -3.764 1 98.44 193 ASN B O 1
ATOM 3768 N N . ALA B 1 194 ? -21.016 -21.172 -5.078 1 96.94 194 ALA B N 1
ATOM 3769 C CA . ALA B 1 194 ? -21.453 -19.984 -5.82 1 96.94 194 ALA B CA 1
ATOM 3770 C C . ALA B 1 194 ? -22 -18.922 -4.879 1 96.94 194 ALA B C 1
ATOM 3772 O O . ALA B 1 194 ? -21.812 -17.719 -5.117 1 96.94 194 ALA B O 1
ATOM 3773 N N . GLN B 1 195 ? -22.656 -19.297 -3.775 1 96.12 195 GLN B N 1
ATOM 3774 C CA . GLN B 1 195 ? -23.281 -18.344 -2.859 1 96.12 195 GLN B CA 1
ATOM 3775 C C . GLN B 1 195 ? -22.328 -17.969 -1.729 1 96.12 195 GLN B C 1
ATOM 3777 O O . GLN B 1 195 ? -22.562 -17.016 -0.994 1 96.12 195 GLN B O 1
ATOM 3782 N N . LYS B 1 196 ? -21.266 -18.781 -1.556 1 97.25 196 LYS B N 1
ATOM 3783 C CA . LYS B 1 196 ? -20.328 -18.547 -0.462 1 97.25 196 LYS B CA 1
ATOM 3784 C C . LYS B 1 196 ? -19.172 -17.656 -0.906 1 97.25 196 LYS B C 1
ATOM 3786 O O . LYS B 1 196 ? -18.703 -16.812 -0.136 1 97.25 196 LYS B O 1
ATOM 3791 N N . ASP B 1 197 ? -18.703 -17.812 -2.121 1 97.88 197 ASP B N 1
ATOM 3792 C CA . ASP B 1 197 ? -17.609 -17.031 -2.682 1 97.88 197 ASP B CA 1
ATOM 3793 C C . ASP B 1 197 ? -18.094 -15.617 -3.037 1 97.88 197 ASP B C 1
ATOM 3795 O O . ASP B 1 197 ? -18.922 -15.445 -3.922 1 97.88 197 ASP B O 1
ATOM 3799 N N . VAL B 1 198 ? -17.484 -14.648 -2.422 1 95.81 198 VAL B N 1
ATOM 3800 C CA . VAL B 1 198 ? -18 -13.297 -2.607 1 95.81 198 VAL B CA 1
ATOM 3801 C C . VAL B 1 198 ? -17.266 -12.617 -3.77 1 95.81 198 VAL B C 1
ATOM 3803 O O . VAL B 1 198 ? -17.703 -11.57 -4.258 1 95.81 198 VAL B O 1
ATOM 3806 N N . PHE B 1 199 ? -16.203 -13.188 -4.223 1 94.06 199 PHE B N 1
ATOM 3807 C CA . PHE B 1 199 ? -15.391 -12.539 -5.242 1 94.06 199 PHE B CA 1
ATOM 3808 C C . PHE B 1 199 ? -15.641 -13.164 -6.613 1 94.06 199 PHE B C 1
ATOM 3810 O O . PHE B 1 199 ? -16.047 -12.469 -7.547 1 94.06 199 PHE B O 1
ATOM 3817 N N . ALA B 1 200 ? -15.422 -14.461 -6.668 1 93.38 200 ALA B N 1
ATOM 3818 C CA . ALA B 1 200 ? -15.383 -15.109 -7.977 1 93.38 200 ALA B CA 1
ATOM 3819 C C . ALA B 1 200 ? -16.625 -15.953 -8.219 1 93.38 200 ALA B C 1
ATOM 3821 O O . ALA B 1 200 ? -17.25 -16.438 -7.266 1 93.38 200 ALA B O 1
ATOM 3822 N N . ASN B 1 201 ? -17.062 -16.016 -9.414 1 92.69 201 ASN B N 1
ATOM 3823 C CA . ASN B 1 201 ? -18.109 -16.906 -9.93 1 92.69 201 ASN B CA 1
ATOM 3824 C C . ASN B 1 201 ? -17.812 -17.359 -11.359 1 92.69 201 ASN B C 1
ATOM 3826 O O . ASN B 1 201 ? -16.734 -17.062 -11.898 1 92.69 201 ASN B O 1
ATOM 3830 N N . ARG B 1 202 ? -18.688 -18.094 -11.914 1 92.62 202 ARG B N 1
ATOM 3831 C CA . ARG B 1 202 ? -18.453 -18.625 -13.25 1 92.62 202 ARG B CA 1
ATOM 3832 C C . ARG B 1 202 ? -18.25 -17.5 -14.258 1 92.62 202 ARG B C 1
ATOM 3834 O O . ARG B 1 202 ? -17.406 -17.625 -15.156 1 92.62 202 ARG B O 1
ATOM 3841 N N . GLY B 1 203 ? -19.062 -16.453 -14.156 1 89.31 203 GLY B N 1
ATOM 3842 C CA . GLY B 1 203 ? -18.922 -15.312 -15.039 1 89.31 203 GLY B CA 1
ATOM 3843 C C . GLY B 1 203 ? -17.562 -14.633 -14.914 1 89.31 203 GLY B C 1
ATOM 3844 O O . GLY B 1 203 ? -16.953 -14.258 -15.914 1 89.31 203 GLY B O 1
ATOM 3845 N N . THR B 1 204 ? -17.062 -14.484 -13.703 1 89.75 204 THR B N 1
ATOM 3846 C CA . THR B 1 204 ? -15.758 -13.891 -13.453 1 89.75 204 THR B CA 1
ATOM 3847 C C . THR B 1 204 ? -14.656 -14.734 -14.078 1 89.75 204 THR B C 1
ATOM 3849 O O . THR B 1 204 ? -13.734 -14.203 -14.703 1 89.75 204 THR B O 1
ATOM 3852 N N . GLU B 1 205 ? -14.75 -16.031 -13.898 1 92.69 205 GLU B N 1
ATOM 3853 C CA . GLU B 1 205 ? -13.742 -16.938 -14.43 1 92.69 205 GLU B CA 1
ATOM 3854 C C . GLU B 1 205 ? -13.703 -16.891 -15.953 1 92.69 205 GLU B C 1
ATOM 3856 O O . GLU B 1 205 ? -12.625 -16.891 -16.562 1 92.69 205 GLU B O 1
ATOM 3861 N N . ALA B 1 206 ? -14.867 -16.906 -16.531 1 91.38 206 ALA B N 1
ATOM 3862 C CA . ALA B 1 206 ? -14.953 -16.844 -17.984 1 91.38 206 ALA B CA 1
ATOM 3863 C C . ALA B 1 206 ? -14.352 -15.539 -18.516 1 91.38 206 ALA B C 1
ATOM 3865 O O . ALA B 1 206 ? -13.664 -15.547 -19.547 1 91.38 206 ALA B O 1
ATOM 3866 N N . TYR B 1 207 ? -14.648 -14.523 -17.828 1 88.06 207 TYR B N 1
ATOM 3867 C CA . TYR B 1 207 ? -14.125 -13.219 -18.219 1 88.06 207 TYR B CA 1
ATOM 3868 C C . TYR B 1 207 ? -12.602 -13.203 -18.172 1 88.06 207 TYR B C 1
ATOM 3870 O O . TYR B 1 207 ? -11.953 -12.766 -19.109 1 88.06 207 TYR B O 1
ATOM 3878 N N . PHE B 1 208 ? -12.023 -13.711 -17.109 1 92.25 208 PHE B N 1
ATOM 3879 C CA . PHE B 1 208 ? -10.578 -13.719 -16.938 1 92.25 208 PHE B CA 1
ATOM 3880 C C . PHE B 1 208 ? -9.906 -14.609 -17.969 1 92.25 208 PHE B C 1
ATOM 3882 O O . PHE B 1 208 ? -8.883 -14.242 -18.547 1 92.25 208 PHE B O 1
ATOM 3889 N N . SER B 1 209 ? -10.516 -15.727 -18.188 1 95.38 209 SER B N 1
ATOM 3890 C CA . SER B 1 209 ? -9.969 -16.641 -19.172 1 95.38 209 SER B CA 1
ATOM 3891 C C . SER B 1 209 ? -9.945 -16.016 -20.562 1 95.38 209 SER B C 1
ATOM 3893 O O . SER B 1 209 ? -8.969 -16.156 -21.297 1 95.38 209 SER B O 1
ATOM 3895 N N . GLN B 1 210 ? -10.984 -15.352 -20.891 1 94.12 210 GLN B N 1
ATOM 3896 C CA . GLN B 1 210 ? -11.078 -14.703 -22.188 1 94.12 210 GLN B CA 1
ATOM 3897 C C . GLN B 1 210 ? -10.039 -13.594 -22.328 1 94.12 210 GLN B C 1
ATOM 3899 O O . GLN B 1 210 ? -9.391 -13.469 -23.359 1 94.12 210 GLN B O 1
ATOM 3904 N N . LEU B 1 211 ? -9.906 -12.82 -21.328 1 92.81 211 LEU B N 1
ATOM 3905 C CA . LEU B 1 211 ? -8.945 -11.719 -21.359 1 92.81 211 LEU B CA 1
ATOM 3906 C C . LEU B 1 211 ? -7.52 -12.242 -21.5 1 92.81 211 LEU B C 1
ATOM 3908 O O . LEU B 1 211 ? -6.707 -11.648 -22.203 1 92.81 211 LEU B O 1
ATOM 3912 N N . TYR B 1 212 ? -7.281 -13.32 -20.797 1 97 212 TYR B N 1
ATOM 3913 C CA . TYR B 1 212 ? -5.934 -13.875 -20.734 1 97 212 TYR B CA 1
ATOM 3914 C C . TYR B 1 212 ? -5.598 -14.625 -22.031 1 97 212 TYR B C 1
ATOM 3916 O O . TYR B 1 212 ? -4.543 -14.391 -22.625 1 97 212 TYR B O 1
ATOM 3924 N N . LEU B 1 213 ? -6.484 -15.438 -22.531 1 97.69 213 LEU B N 1
ATOM 3925 C CA . LEU B 1 213 ? -6.184 -16.391 -23.594 1 97.69 213 LEU B CA 1
ATOM 3926 C C . LEU B 1 213 ? -6.551 -15.805 -24.953 1 97.69 213 LEU B C 1
ATOM 3928 O O . LEU B 1 213 ? -5.914 -16.109 -25.969 1 97.69 213 LEU B O 1
ATOM 3932 N N . ASP B 1 214 ? -7.559 -14.961 -24.922 1 94.19 214 ASP B N 1
ATOM 3933 C CA . ASP B 1 214 ? -8.156 -14.484 -26.156 1 94.19 214 ASP B CA 1
ATOM 3934 C C . ASP B 1 214 ? -8.461 -15.648 -27.109 1 94.19 214 ASP B C 1
ATOM 3936 O O . ASP B 1 214 ? -9.469 -16.328 -26.938 1 94.19 214 ASP B O 1
ATOM 3940 N N . GLN B 1 215 ? -7.453 -16 -28.078 1 94.31 215 GLN B N 1
ATOM 3941 C CA . GLN B 1 215 ? -7.738 -17 -29.094 1 94.31 215 GLN B CA 1
ATOM 3942 C C . GLN B 1 215 ? -7.098 -18.344 -28.75 1 94.31 215 GLN B C 1
ATOM 3944 O O . GLN B 1 215 ? -7.414 -19.375 -29.359 1 94.31 215 GLN B O 1
ATOM 3949 N N . ALA B 1 216 ? -6.289 -18.359 -27.766 1 97.12 216 ALA B N 1
ATOM 3950 C CA . ALA B 1 216 ? -5.621 -19.609 -27.391 1 97.12 216 ALA B CA 1
ATOM 3951 C C . ALA B 1 216 ? -6.605 -20.578 -26.75 1 97.12 216 ALA B C 1
ATOM 3953 O O . ALA B 1 216 ? -7.527 -20.172 -26.047 1 97.12 216 ALA B O 1
ATOM 3954 N N . SER B 1 217 ? -6.379 -21.859 -27.031 1 97.38 217 SER B N 1
ATOM 3955 C CA . SER B 1 217 ? -7.238 -22.891 -26.453 1 97.38 217 SER B CA 1
ATOM 3956 C C . SER B 1 217 ? -7.082 -22.953 -24.938 1 97.38 217 SER B C 1
ATOM 3958 O O . SER B 1 217 ? -5.961 -22.984 -24.422 1 97.38 217 SER B O 1
ATOM 3960 N N . PRO B 1 218 ? -8.164 -23.047 -24.188 1 97.44 218 PRO B N 1
ATOM 3961 C CA . PRO B 1 218 ? -8.086 -23.203 -22.734 1 97.44 218 PRO B CA 1
ATOM 3962 C C . PRO B 1 218 ? -7.641 -24.609 -22.312 1 97.44 218 PRO B C 1
ATOM 3964 O O . PRO B 1 218 ? -7.539 -24.891 -21.109 1 97.44 218 PRO B O 1
ATOM 3967 N N . LYS B 1 219 ? -7.289 -25.469 -23.281 1 97.44 219 LYS B N 1
ATOM 3968 C CA . LYS B 1 219 ? -6.852 -26.828 -22.984 1 97.44 219 LYS B CA 1
ATOM 3969 C C . LYS B 1 219 ? -5.344 -26.969 -23.156 1 97.44 219 LYS B C 1
ATOM 3971 O O . LYS B 1 219 ? -4.781 -28.047 -22.906 1 97.44 219 LYS B O 1
ATOM 3976 N N . LEU B 1 220 ? -4.691 -25.906 -23.609 1 97.94 220 LEU B N 1
ATOM 3977 C CA . LEU B 1 220 ? -3.238 -25.938 -23.719 1 97.94 220 LEU B CA 1
ATOM 3978 C C . LEU B 1 220 ? -2.598 -26.203 -22.359 1 97.94 220 LEU B C 1
ATOM 3980 O O . LEU B 1 220 ? -2.893 -25.5 -21.391 1 97.94 220 LEU B O 1
ATOM 3984 N N . PRO B 1 221 ? -1.732 -27.219 -22.266 1 97.94 221 PRO B N 1
ATOM 3985 C CA . PRO B 1 221 ? -1.101 -27.516 -20.969 1 97.94 221 PRO B CA 1
ATOM 3986 C C . PRO B 1 221 ? -0.398 -26.297 -20.359 1 97.94 221 PRO B C 1
ATOM 3988 O O . PRO B 1 221 ? -0.411 -26.125 -19.141 1 97.94 221 PRO B O 1
ATOM 3991 N N . LEU B 1 222 ? 0.101 -25.422 -21.156 1 98.06 222 LEU B N 1
ATOM 3992 C CA . LEU B 1 222 ? 0.824 -24.25 -20.688 1 98.06 222 LEU B CA 1
ATOM 3993 C C . LEU B 1 222 ? -0.143 -23.172 -20.203 1 98.06 222 LEU B C 1
ATOM 3995 O O . LEU B 1 222 ? 0.258 -22.234 -19.5 1 98.06 222 LEU B O 1
ATOM 3999 N N . ALA B 1 223 ? -1.388 -23.297 -20.516 1 97.81 223 ALA B N 1
ATOM 4000 C CA . ALA B 1 223 ? -2.422 -22.406 -20.016 1 97.81 223 ALA B CA 1
ATOM 4001 C C . ALA B 1 223 ? -3.203 -23.062 -18.875 1 97.81 223 ALA B C 1
ATOM 4003 O O . ALA B 1 223 ? -3.531 -22.406 -17.875 1 97.81 223 ALA B O 1
ATOM 4004 N N . ASN B 1 224 ? -3.475 -24.266 -19.031 1 98.12 224 ASN B N 1
ATOM 4005 C CA . ASN B 1 224 ? -4.266 -25.109 -18.125 1 98.12 224 ASN B CA 1
ATOM 4006 C C . ASN B 1 224 ? -3.465 -26.312 -17.641 1 98.12 224 ASN B C 1
ATOM 4008 O O . ASN B 1 224 ? -3.518 -27.375 -18.25 1 98.12 224 ASN B O 1
ATOM 4012 N N . PRO B 1 225 ? -2.887 -26.125 -16.484 1 97.38 225 PRO B N 1
ATOM 4013 C CA . PRO B 1 225 ? -1.965 -27.156 -16 1 97.38 225 PRO B CA 1
ATOM 4014 C C . PRO B 1 225 ? -2.66 -28.5 -15.742 1 97.38 225 PRO B C 1
ATOM 4016 O O . PRO B 1 225 ? -1.992 -29.516 -15.562 1 97.38 225 PRO B O 1
ATOM 4019 N N . LEU B 1 226 ? -3.973 -28.562 -15.719 1 97.81 226 LEU B N 1
ATOM 4020 C CA . LEU B 1 226 ? -4.684 -29.812 -15.523 1 97.81 226 LEU B CA 1
ATOM 4021 C C . LEU B 1 226 ? -4.453 -30.766 -16.688 1 97.81 226 LEU B C 1
ATOM 4023 O O . LEU B 1 226 ? -4.68 -31.969 -16.578 1 97.81 226 LEU B O 1
ATOM 4027 N N . TYR B 1 227 ? -3.963 -30.234 -17.812 1 98 227 TYR B N 1
ATOM 4028 C CA . TYR B 1 227 ? -3.674 -31.031 -19 1 98 227 TYR B CA 1
ATOM 4029 C C . TYR B 1 227 ? -2.178 -31.297 -19.125 1 98 227 TYR B C 1
ATOM 4031 O O . TYR B 1 227 ? -1.735 -31.938 -20.078 1 98 227 TYR B O 1
ATOM 4039 N N . ALA B 1 228 ? -1.397 -30.828 -18.219 1 98.25 228 ALA B N 1
ATOM 4040 C CA . ALA B 1 228 ? 0.058 -30.906 -18.312 1 98.25 228 ALA B CA 1
ATOM 4041 C C . ALA B 1 228 ? 0.568 -32.219 -17.719 1 98.25 228 ALA B C 1
ATOM 4043 O O . ALA B 1 228 ? -0.099 -32.844 -16.891 1 98.25 228 ALA B O 1
ATOM 4044 N N . ASP B 1 229 ? 1.743 -32.688 -18.203 1 97.81 229 ASP B N 1
ATOM 4045 C CA . ASP B 1 229 ? 2.506 -33.75 -17.562 1 97.81 229 ASP B CA 1
ATOM 4046 C C . ASP B 1 229 ? 3.352 -33.188 -16.422 1 97.81 229 ASP B C 1
ATOM 4048 O O . ASP B 1 229 ? 4.348 -32.5 -16.641 1 97.81 229 ASP B O 1
ATOM 4052 N N . LEU B 1 230 ? 2.984 -33.531 -15.172 1 98.5 230 LEU B N 1
ATOM 4053 C CA . LEU B 1 230 ? 3.641 -32.938 -14 1 98.5 230 LEU B CA 1
ATOM 4054 C C . LEU B 1 230 ? 4.746 -33.875 -13.492 1 98.5 230 LEU B C 1
ATOM 4056 O O . LEU B 1 230 ? 5.301 -33.625 -12.414 1 98.5 230 LEU B O 1
ATOM 4060 N N . THR B 1 231 ? 5.066 -34.969 -14.219 1 98.19 231 THR B N 1
ATOM 4061 C CA . THR B 1 231 ? 6.148 -35.844 -13.805 1 98.19 231 THR B CA 1
ATOM 4062 C C . THR B 1 231 ? 7.453 -35.094 -13.648 1 98.19 231 THR B C 1
ATOM 4064 O O . THR B 1 231 ? 7.828 -34.312 -14.523 1 98.19 231 THR B O 1
ATOM 4067 N N . GLY B 1 232 ? 8.117 -35.312 -12.555 1 97.69 232 GLY B N 1
ATOM 4068 C CA . GLY B 1 232 ? 9.414 -34.688 -12.336 1 97.69 232 GLY B CA 1
ATOM 4069 C C . GLY B 1 232 ? 9.305 -33.312 -11.711 1 97.69 232 GLY B C 1
ATOM 4070 O O . GLY B 1 232 ? 10.32 -32.656 -11.43 1 97.69 232 GLY B O 1
ATOM 4071 N N . PHE B 1 233 ? 8.148 -32.812 -11.398 1 98.5 233 PHE B N 1
ATOM 4072 C CA . PHE B 1 233 ? 7.941 -31.516 -10.781 1 98.5 233 PHE B CA 1
ATOM 4073 C C . PHE B 1 233 ? 8.523 -31.484 -9.375 1 98.5 233 PHE B C 1
ATOM 4075 O O . PHE B 1 233 ? 8.617 -32.531 -8.719 1 98.5 233 PHE B O 1
ATOM 4082 N N . PRO B 1 234 ? 8.984 -30.312 -8.969 1 98.62 234 PRO B N 1
ATOM 4083 C CA . PRO B 1 234 ? 9.344 -30.156 -7.555 1 98.62 234 PRO B CA 1
ATOM 4084 C C . PRO B 1 234 ? 8.133 -30.266 -6.625 1 98.62 234 PRO B C 1
ATOM 4086 O O . PRO B 1 234 ? 6.996 -30.328 -7.094 1 98.62 234 PRO B O 1
ATOM 4089 N N . PRO B 1 235 ? 8.367 -30.375 -5.285 1 98.75 235 PRO B N 1
ATOM 4090 C CA . PRO B 1 235 ? 7.246 -30.406 -4.348 1 98.75 235 PRO B CA 1
ATOM 4091 C C . PRO B 1 235 ? 6.352 -29.172 -4.469 1 98.75 235 PRO B C 1
ATOM 4093 O O . PRO B 1 235 ? 6.84 -28.078 -4.77 1 98.75 235 PRO B O 1
ATOM 4096 N N . ILE B 1 236 ? 5.047 -29.375 -4.199 1 98.88 236 ILE B N 1
ATOM 4097 C CA . ILE B 1 236 ? 4.062 -28.312 -4.336 1 98.88 236 ILE B CA 1
ATOM 4098 C C . ILE B 1 236 ? 3.27 -28.172 -3.037 1 98.88 236 ILE B C 1
ATOM 4100 O O . ILE B 1 236 ? 2.803 -29.172 -2.477 1 98.88 236 ILE B O 1
ATOM 4104 N N . HIS B 1 237 ? 3.205 -26.984 -2.506 1 98.94 237 HIS B N 1
ATOM 4105 C CA . HIS B 1 237 ? 2.256 -26.641 -1.455 1 98.94 237 HIS B CA 1
ATOM 4106 C C . HIS B 1 237 ? 1.068 -25.875 -2.018 1 98.94 237 HIS B C 1
ATOM 4108 O O . HIS B 1 237 ? 1.242 -24.812 -2.615 1 98.94 237 HIS B O 1
ATOM 4114 N N . VAL B 1 238 ? -0.14 -26.438 -1.842 1 98.94 238 VAL B N 1
ATOM 4115 C CA . VAL B 1 238 ? -1.361 -25.797 -2.324 1 98.94 238 VAL B CA 1
ATOM 4116 C C . VAL B 1 238 ? -2.227 -25.375 -1.138 1 98.94 238 VAL B C 1
ATOM 4118 O O . VAL B 1 238 ? -2.539 -26.188 -0.268 1 98.94 238 VAL B O 1
ATOM 4121 N N . SER B 1 239 ? -2.529 -24.141 -1.069 1 98.88 239 SER B N 1
ATOM 4122 C CA . SER B 1 239 ? -3.473 -23.641 -0.069 1 98.88 239 SER B CA 1
ATOM 4123 C C . SER B 1 239 ? -4.68 -22.984 -0.724 1 98.88 239 SER B C 1
ATOM 4125 O O . SER B 1 239 ? -4.543 -22.297 -1.745 1 98.88 239 SER B O 1
ATOM 4127 N N . VAL B 1 240 ? -5.891 -23.234 -0.174 1 98.88 240 VAL B N 1
ATOM 4128 C CA . VAL B 1 240 ? -7.121 -22.703 -0.754 1 98.88 240 VAL B CA 1
ATOM 4129 C C . VAL B 1 240 ? -8.164 -22.5 0.344 1 98.88 240 VAL B C 1
ATOM 4131 O O . VAL B 1 240 ? -8.109 -23.156 1.387 1 98.88 240 VAL B O 1
ATOM 4134 N N . GLY B 1 241 ? -9.023 -21.484 0.155 1 98.81 241 GLY B N 1
ATOM 4135 C CA . GLY B 1 241 ? -10.156 -21.328 1.057 1 98.81 241 GLY B CA 1
ATOM 4136 C C . GLY B 1 241 ? -11.312 -22.25 0.737 1 98.81 241 GLY B C 1
ATOM 4137 O O . GLY B 1 241 ? -11.609 -22.516 -0.433 1 98.81 241 GLY B O 1
ATOM 4138 N N . GLU B 1 242 ? -11.945 -22.688 1.756 1 98.69 242 GLU B N 1
ATOM 4139 C CA . GLU B 1 242 ? -13.047 -23.625 1.614 1 98.69 242 GLU B CA 1
ATOM 4140 C C . GLU B 1 242 ? -14.219 -23.016 0.866 1 98.69 242 GLU B C 1
ATOM 4142 O O . GLU B 1 242 ? -14.953 -23.703 0.156 1 98.69 242 GLU B O 1
ATOM 4147 N N . TRP B 1 243 ? -14.391 -21.75 0.95 1 98.31 243 TRP B N 1
ATOM 4148 C CA . TRP B 1 243 ? -15.594 -21.094 0.435 1 98.31 243 TRP B CA 1
ATOM 4149 C C . TRP B 1 243 ? -15.367 -20.562 -0.978 1 98.31 243 TRP B C 1
ATOM 4151 O O . TRP B 1 243 ? -16.281 -20.047 -1.606 1 98.31 243 TRP B O 1
ATOM 4161 N N . GLU B 1 244 ? -14.195 -20.703 -1.529 1 97.94 244 GLU B N 1
ATOM 4162 C CA . GLU B 1 244 ? -13.945 -20.141 -2.852 1 97.94 244 GLU B CA 1
ATOM 4163 C C . GLU B 1 244 ? -14.359 -21.109 -3.953 1 97.94 244 GLU B C 1
ATOM 4165 O O . GLU B 1 244 ? -14.344 -22.328 -3.756 1 97.94 244 GLU B O 1
ATOM 4170 N N . VAL B 1 245 ? -14.695 -20.594 -5.09 1 98.19 245 VAL B N 1
ATOM 4171 C CA . VAL B 1 245 ? -15.102 -21.406 -6.227 1 98.19 245 VAL B CA 1
ATOM 4172 C C . VAL B 1 245 ? -13.898 -22.141 -6.805 1 98.19 245 VAL B C 1
ATOM 4174 O O . VAL B 1 245 ? -14.047 -23.125 -7.523 1 98.19 245 VAL B O 1
ATOM 4177 N N . LEU B 1 246 ? -12.664 -21.719 -6.5 1 98.44 246 LEU B N 1
ATOM 4178 C CA . LEU B 1 246 ? -11.453 -22.344 -7.023 1 98.44 246 LEU B CA 1
ATOM 4179 C C . LEU B 1 246 ? -11.062 -23.547 -6.18 1 98.44 246 LEU B C 1
ATOM 4181 O O . LEU B 1 246 ? -10.039 -24.188 -6.438 1 98.44 246 LEU B O 1
ATOM 4185 N N . LEU B 1 247 ? -11.852 -23.922 -5.168 1 98.81 247 LEU B N 1
ATOM 4186 C CA . LEU B 1 247 ? -11.555 -25.094 -4.367 1 98.81 247 LEU B CA 1
ATOM 4187 C C . LEU B 1 247 ? -11.367 -26.328 -5.258 1 98.81 247 LEU B C 1
ATOM 4189 O O . LEU B 1 247 ? -10.414 -27.094 -5.074 1 98.81 247 LEU B O 1
ATOM 4193 N N . SER B 1 248 ? -12.234 -26.5 -6.227 1 98.5 248 SER B N 1
ATOM 4194 C CA . SER B 1 248 ? -12.133 -27.641 -7.125 1 98.5 248 SER B CA 1
ATOM 4195 C C . SER B 1 248 ? -10.867 -27.562 -7.977 1 98.5 248 SER B C 1
ATOM 4197 O O . SER B 1 248 ? -10.289 -28.594 -8.328 1 98.5 248 SER B O 1
ATOM 4199 N N . ASP B 1 249 ? -10.43 -26.328 -8.359 1 98.44 249 ASP B N 1
ATOM 4200 C CA . ASP B 1 249 ? -9.156 -26.172 -9.062 1 98.44 249 ASP B CA 1
ATOM 4201 C C . ASP B 1 249 ? -8 -26.75 -8.25 1 98.44 249 ASP B C 1
ATOM 4203 O O . ASP B 1 249 ? -7.188 -27.5 -8.781 1 98.44 249 ASP B O 1
ATOM 4207 N N . SER B 1 250 ? -7.926 -26.344 -6.98 1 98.69 250 SER B N 1
ATOM 4208 C CA . SER B 1 250 ? -6.883 -26.828 -6.082 1 98.69 250 SER B CA 1
ATOM 4209 C C . SER B 1 250 ? -6.922 -28.344 -5.953 1 98.69 250 SER B C 1
ATOM 4211 O O . SER B 1 250 ? -5.883 -29 -6.016 1 98.69 250 SER B O 1
ATOM 4213 N N . GLU B 1 251 ? -8.125 -28.875 -5.785 1 98.69 251 GLU B N 1
ATOM 4214 C CA . GLU B 1 251 ? -8.289 -30.328 -5.625 1 98.69 251 GLU B CA 1
ATOM 4215 C C . GLU B 1 251 ? -7.836 -31.062 -6.879 1 98.69 251 GLU B C 1
ATOM 4217 O O . GLU B 1 251 ? -7.172 -32.094 -6.785 1 98.69 251 GLU B O 1
ATOM 4222 N N . ALA B 1 252 ? -8.203 -30.547 -8.023 1 98.75 252 ALA B N 1
ATOM 4223 C CA . ALA B 1 252 ? -7.82 -31.172 -9.281 1 98.75 252 ALA B CA 1
ATOM 4224 C C . ALA B 1 252 ? -6.305 -31.141 -9.469 1 98.75 252 ALA B C 1
ATOM 4226 O O . ALA B 1 252 ? -5.707 -32.125 -9.898 1 98.75 252 ALA B O 1
ATOM 4227 N N . LEU B 1 253 ? -5.703 -30.016 -9.156 1 98.75 253 LEU B N 1
ATOM 4228 C CA . LEU B 1 253 ? -4.254 -29.891 -9.266 1 98.75 253 LEU B CA 1
ATOM 4229 C C . LEU B 1 253 ? -3.553 -30.891 -8.344 1 98.75 253 LEU B C 1
ATOM 4231 O O . LEU B 1 253 ? -2.59 -31.547 -8.75 1 98.75 253 LEU B O 1
ATOM 4235 N N . VAL B 1 254 ? -3.998 -30.953 -7.105 1 98.81 254 VAL B N 1
ATOM 4236 C CA . VAL B 1 254 ? -3.428 -31.859 -6.113 1 98.81 254 VAL B CA 1
ATOM 4237 C C . VAL B 1 254 ? -3.525 -33.312 -6.613 1 98.81 254 VAL B C 1
ATOM 4239 O O . VAL B 1 254 ? -2.557 -34.062 -6.535 1 98.81 254 VAL B O 1
ATOM 4242 N N . GLN B 1 255 ? -4.676 -33.656 -7.129 1 98.5 255 GLN B N 1
ATOM 4243 C CA . GLN B 1 255 ? -4.875 -35 -7.648 1 98.5 255 GLN B CA 1
ATOM 4244 C C . GLN B 1 255 ? -3.926 -35.312 -8.805 1 98.5 255 GLN B C 1
ATOM 4246 O O . GLN B 1 255 ? -3.289 -36.344 -8.844 1 98.5 255 GLN B O 1
ATOM 4251 N N . ARG B 1 256 ? -3.84 -34.375 -9.742 1 98.38 256 ARG B N 1
ATOM 4252 C CA . ARG B 1 256 ? -2.947 -34.531 -10.891 1 98.38 256 ARG B CA 1
ATOM 4253 C C . ARG B 1 256 ? -1.497 -34.688 -10.438 1 98.38 256 ARG B C 1
ATOM 4255 O O . ARG B 1 256 ? -0.745 -35.469 -10.984 1 98.38 256 ARG B O 1
ATOM 4262 N N . ALA B 1 257 ? -1.072 -33.906 -9.508 1 98.69 257 ALA B N 1
ATOM 4263 C CA . ALA B 1 257 ? 0.292 -33.938 -8.984 1 98.69 257 ALA B CA 1
ATOM 4264 C C . ALA B 1 257 ? 0.589 -35.281 -8.32 1 98.69 257 ALA B C 1
ATOM 4266 O O . ALA B 1 257 ? 1.641 -35.875 -8.562 1 98.69 257 ALA B O 1
ATOM 4267 N N . LYS B 1 258 ? -0.359 -35.719 -7.512 1 98.44 258 LYS B N 1
ATOM 4268 C CA . LYS B 1 258 ? -0.193 -37.031 -6.855 1 98.44 258 LYS B CA 1
ATOM 4269 C C . LYS B 1 258 ? -0.059 -38.156 -7.879 1 98.44 258 LYS B C 1
ATOM 4271 O O . LYS B 1 258 ? 0.789 -39.031 -7.73 1 98.44 258 LYS B O 1
ATOM 4276 N N . GLN B 1 259 ? -0.875 -38.062 -8.852 1 98.19 259 GLN B N 1
ATOM 4277 C CA . GLN B 1 259 ? -0.848 -39.094 -9.898 1 98.19 259 GLN B CA 1
ATOM 4278 C C . GLN B 1 259 ? 0.499 -39.094 -10.617 1 98.19 259 GLN B C 1
ATOM 4280 O O . GLN B 1 259 ? 0.954 -40.156 -11.078 1 98.19 259 GLN B O 1
ATOM 4285 N N . ALA B 1 260 ? 1.116 -37.969 -10.664 1 98.38 260 ALA B N 1
ATOM 4286 C CA . ALA B 1 260 ? 2.402 -37.844 -11.344 1 98.38 260 ALA B CA 1
ATOM 4287 C C . ALA B 1 260 ? 3.557 -38.156 -10.398 1 98.38 260 ALA B C 1
ATOM 4289 O O . ALA B 1 260 ? 4.727 -38.094 -10.789 1 98.38 260 ALA B O 1
ATOM 4290 N N . GLY B 1 261 ? 3.271 -38.469 -9.141 1 98.5 261 GLY B N 1
ATOM 4291 C CA . GLY B 1 261 ? 4.297 -38.844 -8.172 1 98.5 261 GLY B CA 1
ATOM 4292 C C . GLY B 1 261 ? 4.945 -37.625 -7.52 1 98.5 261 GLY B C 1
ATOM 4293 O O . GLY B 1 261 ? 6.012 -37.75 -6.91 1 98.5 261 GLY B O 1
ATOM 4294 N N . VAL B 1 262 ? 4.391 -36.469 -7.668 1 98.62 262 VAL B N 1
ATOM 4295 C CA . VAL B 1 262 ? 4.918 -35.25 -7.082 1 98.62 262 VAL B CA 1
ATOM 4296 C C . VAL B 1 262 ? 4.523 -35.156 -5.609 1 98.62 262 VAL B C 1
ATOM 4298 O O . VAL B 1 262 ? 3.406 -35.531 -5.238 1 98.62 262 VAL B O 1
ATOM 4301 N N . ASP B 1 263 ? 5.492 -34.781 -4.734 1 98.25 263 ASP B N 1
ATOM 4302 C CA . ASP B 1 263 ? 5.176 -34.5 -3.338 1 98.25 263 ASP B CA 1
ATOM 4303 C C . ASP B 1 263 ? 4.301 -33.25 -3.219 1 98.25 263 ASP B C 1
ATOM 4305 O O . ASP B 1 263 ? 4.746 -32.125 -3.529 1 98.25 263 ASP B O 1
ATOM 4309 N N . VAL B 1 264 ? 3.039 -33.406 -2.754 1 98.38 264 VAL B N 1
ATOM 4310 C CA . VAL B 1 264 ? 2.121 -32.281 -2.729 1 98.38 264 VAL B CA 1
ATOM 4311 C C . VAL B 1 264 ? 1.453 -32.188 -1.357 1 98.38 264 VAL B C 1
ATOM 4313 O O . VAL B 1 264 ? 1.088 -33.188 -0.768 1 98.38 264 VAL B O 1
ATOM 4316 N N . THR B 1 265 ? 1.458 -31.047 -0.771 1 98.62 265 THR B N 1
ATOM 4317 C CA . THR B 1 265 ? 0.724 -30.688 0.438 1 98.62 265 THR B CA 1
ATOM 4318 C C . THR B 1 265 ? -0.488 -29.828 0.1 1 98.62 265 THR B C 1
ATOM 4320 O O . THR B 1 265 ? -0.378 -28.859 -0.664 1 98.62 265 THR B O 1
ATOM 4323 N N . HIS B 1 266 ? -1.629 -30.25 0.625 1 98.69 266 HIS B N 1
ATOM 4324 C CA . HIS B 1 266 ? -2.875 -29.531 0.382 1 98.69 266 HIS B CA 1
ATOM 4325 C C . HIS B 1 266 ? -3.467 -29 1.684 1 98.69 266 HIS B C 1
ATOM 4327 O O . HIS B 1 266 ? -3.73 -29.766 2.609 1 98.69 266 HIS B O 1
ATOM 4333 N N . GLU B 1 267 ? -3.627 -27.703 1.782 1 98.75 267 GLU B N 1
ATOM 4334 C CA . GLU B 1 267 ? -4.176 -27.062 2.967 1 98.75 267 GLU B CA 1
ATOM 4335 C C . GLU B 1 267 ? -5.434 -26.25 2.627 1 98.75 267 GLU B C 1
ATOM 4337 O O . GLU B 1 267 ? -5.387 -25.344 1.809 1 98.75 267 GLU B O 1
ATOM 4342 N N . VAL B 1 268 ? -6.547 -26.594 3.246 1 98.81 268 VAL B N 1
ATOM 4343 C CA . VAL B 1 268 ? -7.812 -25.906 3.031 1 98.81 268 VAL B CA 1
ATOM 4344 C C . VAL B 1 268 ? -8.164 -25.078 4.27 1 98.81 268 VAL B C 1
ATOM 4346 O O . VAL B 1 268 ? -8.273 -25.625 5.371 1 98.81 268 VAL B O 1
ATOM 4349 N N . GLY B 1 269 ? -8.266 -23.75 4.117 1 98.56 269 GLY B N 1
ATOM 4350 C CA . GLY B 1 269 ? -8.711 -22.891 5.211 1 98.56 269 GLY B CA 1
ATOM 4351 C C . GLY B 1 269 ? -10.219 -22.922 5.414 1 98.56 269 GLY B C 1
ATOM 4352 O O . GLY B 1 269 ? -10.977 -22.562 4.516 1 98.56 269 GLY B O 1
ATOM 4353 N N . PRO B 1 270 ? -10.68 -23.375 6.555 1 98.44 270 PRO B N 1
ATOM 4354 C CA . PRO B 1 270 ? -12.125 -23.484 6.797 1 98.44 270 PRO B CA 1
ATOM 4355 C C . PRO B 1 270 ? -12.844 -22.156 6.688 1 98.44 270 PRO B C 1
ATOM 4357 O O . PRO B 1 270 ? -12.438 -21.172 7.312 1 98.44 270 PRO B O 1
ATOM 4360 N N . GLU B 1 271 ? -13.875 -22.125 5.855 1 98.19 271 GLU B N 1
ATOM 4361 C CA . GLU B 1 271 ? -14.789 -21 5.695 1 98.19 271 GLU B CA 1
ATOM 4362 C C . GLU B 1 271 ? -14.062 -19.766 5.195 1 98.19 271 GLU B C 1
ATOM 4364 O O . GLU B 1 271 ? -14.484 -18.641 5.473 1 98.19 271 GLU B O 1
ATOM 4369 N N . MET B 1 272 ? -12.93 -19.938 4.531 1 98.62 272 MET B N 1
ATOM 4370 C CA . MET B 1 272 ? -12.117 -18.812 4.082 1 98.62 272 MET B CA 1
ATOM 4371 C C . MET B 1 272 ? -12.391 -18.484 2.619 1 98.62 272 MET B C 1
ATOM 4373 O O . MET B 1 272 ? -12.75 -19.375 1.841 1 98.62 272 MET B O 1
ATOM 4377 N N . GLN B 1 273 ? -12.273 -17.234 2.342 1 98.62 273 GLN B N 1
ATOM 4378 C CA . GLN B 1 273 ? -12.492 -16.688 1.006 1 98.62 273 GLN B CA 1
ATOM 4379 C C . GLN B 1 273 ? -11.242 -16.828 0.146 1 98.62 273 GLN B C 1
ATOM 4381 O O . GLN B 1 273 ? -10.188 -17.25 0.632 1 98.62 273 GLN B O 1
ATOM 4386 N N . HIS B 1 274 ? -11.445 -16.547 -1.154 1 98.38 274 HIS B N 1
ATOM 4387 C CA . HIS B 1 274 ? -10.391 -16.562 -2.164 1 98.38 274 HIS B CA 1
ATOM 4388 C C . HIS B 1 274 ? -9.172 -15.773 -1.701 1 98.38 274 HIS B C 1
ATOM 4390 O O . HIS B 1 274 ? -9.289 -14.609 -1.32 1 98.38 274 HIS B O 1
ATOM 4396 N N . VAL B 1 275 ? -7.934 -16.422 -1.636 1 98.81 275 VAL B N 1
ATOM 4397 C CA . VAL B 1 275 ? -6.641 -15.844 -1.294 1 98.81 275 VAL B CA 1
ATOM 4398 C C . VAL B 1 275 ? -6.73 -15.148 0.063 1 98.81 275 VAL B C 1
ATOM 4400 O O . VAL B 1 275 ? -6.27 -14.016 0.219 1 98.81 275 VAL B O 1
ATOM 4403 N N . TYR B 1 276 ? -7.348 -15.742 1.054 1 98.75 276 TYR B N 1
ATOM 4404 C CA . TYR B 1 276 ? -7.473 -15.172 2.389 1 98.75 276 TYR B CA 1
ATOM 4405 C C . TYR B 1 276 ? -6.105 -14.906 3.002 1 98.75 276 TYR B C 1
ATOM 4407 O O . TYR B 1 276 ? -5.988 -14.164 3.98 1 98.75 276 TYR B O 1
ATOM 4415 N N . GLN B 1 277 ? -4.996 -15.445 2.43 1 98.81 277 GLN B N 1
ATOM 4416 C CA . GLN B 1 277 ? -3.625 -15.211 2.873 1 98.81 277 GLN B CA 1
ATOM 4417 C C . GLN B 1 277 ? -3.244 -13.742 2.734 1 98.81 277 GLN B C 1
ATOM 4419 O O . GLN B 1 277 ? -2.301 -13.273 3.377 1 98.81 277 GLN B O 1
ATOM 4424 N N . LEU B 1 278 ? -4.008 -12.984 1.905 1 98.75 278 LEU B N 1
ATOM 4425 C CA . LEU B 1 278 ? -3.785 -11.547 1.756 1 98.75 278 LEU B CA 1
ATOM 4426 C C . LEU B 1 278 ? -3.998 -10.828 3.082 1 98.75 278 LEU B C 1
ATOM 4428 O O . LEU B 1 278 ? -3.578 -9.68 3.24 1 98.75 278 LEU B O 1
ATOM 4432 N N . MET B 1 279 ? -4.586 -11.461 4.059 1 98.69 279 MET B N 1
ATOM 4433 C CA . MET B 1 279 ? -4.871 -10.828 5.348 1 98.69 279 MET B CA 1
ATOM 4434 C C . MET B 1 279 ? -3.748 -11.094 6.344 1 98.69 279 MET B C 1
ATOM 4436 O O . MET B 1 279 ? -3.93 -10.914 7.547 1 98.69 279 MET B O 1
ATOM 4440 N N . ALA B 1 280 ? -2.568 -11.492 5.859 1 98.62 280 ALA B N 1
ATOM 4441 C CA . ALA B 1 280 ? -1.418 -11.836 6.688 1 98.62 280 ALA B CA 1
ATOM 4442 C C . ALA B 1 280 ? -1.134 -10.742 7.715 1 98.62 280 ALA B C 1
ATOM 4444 O O . ALA B 1 280 ? -1.101 -9.555 7.375 1 98.62 280 ALA B O 1
ATOM 4445 N N . GLY B 1 281 ? -0.92 -11.164 8.969 1 98 281 GLY B N 1
ATOM 4446 C CA . GLY B 1 281 ? -0.614 -10.25 10.055 1 98 281 GLY B CA 1
ATOM 4447 C C . GLY B 1 281 ? -1.853 -9.703 10.734 1 98 281 GLY B C 1
ATOM 4448 O O . GLY B 1 281 ? -1.759 -9.078 11.797 1 98 281 GLY B O 1
ATOM 4449 N N . LYS B 1 282 ? -3.055 -9.922 10.18 1 97.44 282 LYS B N 1
ATOM 4450 C CA . LYS B 1 282 ? -4.273 -9.367 10.758 1 97.44 282 LYS B CA 1
ATOM 4451 C C . LYS B 1 282 ? -5.258 -10.477 11.125 1 97.44 282 LYS B C 1
ATOM 4453 O O . LYS B 1 282 ? -5.863 -10.453 12.195 1 97.44 282 LYS B O 1
ATOM 4458 N N . ALA B 1 283 ? -5.391 -11.469 10.234 1 98.38 283 ALA B N 1
ATOM 4459 C CA . ALA B 1 283 ? -6.328 -12.562 10.469 1 98.38 283 ALA B CA 1
ATOM 4460 C C . ALA B 1 283 ? -5.598 -13.828 10.898 1 98.38 283 ALA B C 1
ATOM 4462 O O . ALA B 1 283 ? -4.688 -14.297 10.211 1 98.38 283 ALA B O 1
ATOM 4463 N N . PRO B 1 284 ? -5.98 -14.414 11.992 1 98.25 284 PRO B N 1
ATOM 4464 C CA . PRO B 1 284 ? -5.289 -15.617 12.469 1 98.25 284 PRO B CA 1
ATOM 4465 C C . PRO B 1 284 ? -5.316 -16.75 11.453 1 98.25 284 PRO B C 1
ATOM 4467 O O . PRO B 1 284 ? -4.371 -17.547 11.383 1 98.25 284 PRO B O 1
ATOM 4470 N N . GLU B 1 285 ? -6.395 -16.891 10.664 1 98.56 285 GLU B N 1
ATOM 4471 C CA . GLU B 1 285 ? -6.477 -17.922 9.641 1 98.56 285 GLU B CA 1
ATOM 4472 C C . GLU B 1 285 ? -5.375 -17.766 8.594 1 98.56 285 GLU B C 1
ATOM 4474 O O . GLU B 1 285 ? -4.734 -18.734 8.203 1 98.56 285 GLU B O 1
ATOM 4479 N N . ALA B 1 286 ? -5.168 -16.516 8.18 1 98.81 286 ALA B N 1
ATOM 4480 C CA . ALA B 1 286 ? -4.109 -16.219 7.219 1 98.81 286 ALA B CA 1
ATOM 4481 C C . ALA B 1 286 ? -2.73 -16.469 7.82 1 98.81 286 ALA B C 1
ATOM 4483 O O . ALA B 1 286 ? -1.868 -17.078 7.176 1 98.81 286 ALA B O 1
ATOM 4484 N N . ASP B 1 287 ? -2.545 -16.047 9.07 1 98.75 287 ASP B N 1
ATOM 4485 C CA . ASP B 1 287 ? -1.264 -16.219 9.758 1 98.75 287 ASP B CA 1
ATOM 4486 C C . ASP B 1 287 ? -0.9 -17.688 9.891 1 98.75 287 ASP B C 1
ATOM 4488 O O . ASP B 1 287 ? 0.259 -18.078 9.711 1 98.75 287 ASP B O 1
ATOM 4492 N N . LYS B 1 288 ? -1.884 -18.438 10.219 1 98.75 288 LYS B N 1
ATOM 4493 C CA . LYS B 1 288 ? -1.656 -19.875 10.352 1 98.75 288 LYS B CA 1
ATOM 4494 C C . LYS B 1 288 ? -1.174 -20.484 9.039 1 98.75 288 LYS B C 1
ATOM 4496 O O . LYS B 1 288 ? -0.191 -21.219 9.016 1 98.75 288 LYS B O 1
ATOM 4501 N N . THR B 1 289 ? -1.815 -20.172 7.98 1 98.88 289 THR B N 1
ATOM 4502 C CA . THR B 1 289 ? -1.462 -20.75 6.684 1 98.88 289 THR B CA 1
ATOM 4503 C C . THR B 1 289 ? -0.093 -20.25 6.23 1 98.88 289 THR B C 1
ATOM 4505 O O . THR B 1 289 ? 0.71 -21.016 5.703 1 98.88 289 THR B O 1
ATOM 4508 N N . ILE B 1 290 ? 0.218 -18.969 6.418 1 98.88 290 ILE B N 1
ATOM 4509 C CA . ILE B 1 290 ? 1.515 -18.406 6.062 1 98.88 290 ILE B CA 1
ATOM 4510 C C . ILE B 1 290 ? 2.619 -19.109 6.844 1 98.88 290 ILE B C 1
ATOM 4512 O O . ILE B 1 290 ? 3.658 -19.453 6.281 1 98.88 290 ILE B O 1
ATOM 4516 N N . THR B 1 291 ? 2.385 -19.297 8.109 1 98.81 291 THR B N 1
ATOM 4517 C CA . THR B 1 291 ? 3.344 -20 8.953 1 98.81 291 THR B CA 1
ATOM 4518 C C . THR B 1 291 ? 3.562 -21.422 8.453 1 98.81 291 THR B C 1
ATOM 4520 O O . THR B 1 291 ? 4.703 -21.891 8.367 1 98.81 291 THR B O 1
ATOM 4523 N N . ASN B 1 292 ? 2.477 -22.109 8.141 1 98.88 292 ASN B N 1
ATOM 4524 C CA . ASN B 1 292 ? 2.576 -23.469 7.617 1 98.88 292 ASN B CA 1
ATOM 4525 C C . ASN B 1 292 ? 3.389 -23.516 6.324 1 98.88 292 ASN B C 1
ATOM 4527 O O . ASN B 1 292 ? 4.246 -24.375 6.152 1 98.88 292 ASN B O 1
ATOM 4531 N N . MET B 1 293 ? 3.133 -22.625 5.434 1 98.88 293 MET B N 1
ATOM 4532 C CA . MET B 1 293 ? 3.871 -22.547 4.176 1 98.88 293 MET B CA 1
ATOM 4533 C C . MET B 1 293 ? 5.352 -22.297 4.43 1 98.88 293 MET B C 1
ATOM 4535 O O . MET B 1 293 ? 6.211 -22.922 3.797 1 98.88 293 MET B O 1
ATOM 4539 N N . GLY B 1 294 ? 5.605 -21.328 5.328 1 98.75 294 GLY B N 1
ATOM 4540 C CA . GLY B 1 294 ? 6.988 -21.031 5.672 1 98.75 294 GLY B CA 1
ATOM 4541 C C . GLY B 1 294 ? 7.738 -22.25 6.203 1 98.75 294 GLY B C 1
ATOM 4542 O O . GLY B 1 294 ? 8.844 -22.547 5.754 1 98.75 294 GLY B O 1
ATOM 4543 N N . LYS B 1 295 ? 7.125 -22.938 7.141 1 98.56 295 LYS B N 1
ATOM 4544 C CA . LYS B 1 295 ? 7.73 -24.125 7.711 1 98.56 295 LYS B CA 1
ATOM 4545 C C . LYS B 1 295 ? 7.945 -25.203 6.641 1 98.56 295 LYS B C 1
ATOM 4547 O O . LYS B 1 295 ? 8.969 -25.875 6.633 1 98.56 295 LYS B O 1
ATO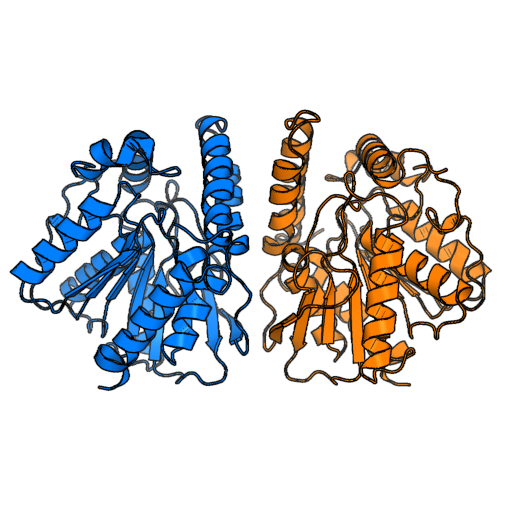M 4552 N N . TRP B 1 296 ? 6.977 -25.375 5.832 1 98.75 296 TRP B N 1
ATOM 4553 C CA . TRP B 1 296 ? 7.074 -26.328 4.742 1 98.75 296 TRP B CA 1
ATOM 4554 C C . TRP B 1 296 ? 8.258 -26.016 3.838 1 98.75 296 TRP B C 1
ATOM 4556 O O . TRP B 1 296 ? 9.031 -26.906 3.475 1 98.75 296 TRP B O 1
ATOM 4566 N N . LEU B 1 297 ? 8.43 -24.734 3.473 1 98.69 297 LEU B N 1
ATOM 4567 C CA . LEU B 1 297 ? 9.531 -24.312 2.617 1 98.69 297 LEU B CA 1
ATOM 4568 C C . LEU B 1 297 ? 10.875 -24.578 3.289 1 98.69 297 LEU B C 1
ATOM 4570 O O . LEU B 1 297 ? 11.82 -25.031 2.645 1 98.69 297 LEU B O 1
ATOM 4574 N N . GLN B 1 298 ? 10.953 -24.281 4.551 1 98.06 298 GLN B N 1
ATOM 4575 C CA . GLN B 1 298 ? 12.188 -24.531 5.289 1 98.06 298 GLN B CA 1
ATOM 4576 C C . GLN B 1 298 ? 12.547 -26.016 5.266 1 98.06 298 GLN B C 1
ATOM 4578 O O . GLN B 1 298 ? 13.711 -26.375 5.07 1 98.06 298 GLN B O 1
ATOM 4583 N N . ALA B 1 299 ? 11.562 -26.828 5.426 1 97.25 299 ALA B N 1
ATOM 4584 C CA . ALA B 1 299 ? 11.773 -28.266 5.551 1 97.25 299 ALA B CA 1
ATOM 4585 C C . ALA B 1 299 ? 12.047 -28.906 4.188 1 97.25 299 ALA B C 1
ATOM 4587 O O . ALA B 1 299 ? 12.898 -29.781 4.062 1 97.25 299 ALA B O 1
ATOM 4588 N N . LYS B 1 300 ? 11.344 -28.438 3.174 1 96.38 300 LYS B N 1
ATOM 4589 C CA . LYS B 1 300 ? 11.336 -29.172 1.904 1 96.38 300 LYS B CA 1
ATOM 4590 C C . LYS B 1 300 ? 12.32 -28.547 0.915 1 96.38 300 LYS B C 1
ATOM 4592 O O . LYS B 1 300 ? 12.844 -29.25 0.042 1 96.38 300 LYS B O 1
ATOM 4597 N N . VAL B 1 301 ? 12.586 -27.25 1.058 1 96.88 301 VAL B N 1
ATOM 4598 C CA . VAL B 1 301 ? 13.305 -26.562 -0.019 1 96.88 301 VAL B CA 1
ATOM 4599 C C . VAL B 1 301 ? 14.602 -25.969 0.522 1 96.88 301 VAL B C 1
ATOM 4601 O O . VAL B 1 301 ? 15.672 -26.156 -0.052 1 96.88 301 VAL B O 1
ATOM 4604 N N . PHE B 1 302 ? 14.555 -25.266 1.622 1 95.62 302 PHE B N 1
ATOM 4605 C CA . PHE B 1 302 ? 15.672 -24.422 2.047 1 95.62 302 PHE B CA 1
ATOM 4606 C C . PHE B 1 302 ? 16.547 -25.172 3.047 1 95.62 302 PHE B C 1
ATOM 4608 O O . PHE B 1 302 ? 17.625 -24.688 3.41 1 95.62 302 PHE B O 1
ATOM 4615 N N . SER B 1 303 ? 16.125 -26.312 3.596 1 84.69 303 SER B N 1
ATOM 4616 C CA . SER B 1 303 ? 16.969 -27.172 4.418 1 84.69 303 SER B CA 1
ATOM 4617 C C . SER B 1 303 ? 17.953 -27.953 3.564 1 84.69 303 SER B C 1
ATOM 4619 O O . SER B 1 303 ? 18.984 -28.422 4.055 1 84.69 303 SER B O 1
ATOM 4621 N N . LEU B 1 304 ? 17.688 -28.141 2.42 1 64.38 304 LEU B N 1
ATOM 4622 C CA . LEU B 1 304 ? 18.422 -29.062 1.565 1 64.38 304 LEU B CA 1
ATOM 4623 C C . LEU B 1 304 ? 19.609 -28.359 0.907 1 64.38 304 LEU B C 1
ATOM 4625 O O . LEU B 1 304 ? 19.531 -27.156 0.619 1 64.38 304 LEU B O 1
#

Nearest PDB structures (foldseek):
  7av5-assembly1_AAA  TM=9.560E-01  e=4.690E-33  uncultured bacterium
  7atd-assembly2_B  TM=9.539E-01  e=4.690E-33  uncultured bacterium
  7at3-assembly2_B  TM=9.536E-01  e=1.656E-32  uncultured bacterium
  6y9k-assembly2_DDD  TM=9.561E-01  e=4.144E-32  metagenome
  3h1a-assembly1_A  TM=9.209E-01  e=2.571E-30  uncultured bacterium

Foldseek 3Di:
DFDPLLVVVLVLLLVLQVCVVPDPVPDLVVSQVSLLCLLVLADADPQWDKDWADFFQAPGTKIKTGRNQADALAEEEEEEDDLQAHDDCNSCVRLQNLLCVLQSHMYIYGHHHGWPVDAPPRNLVSSLRRLVVVVVVPRDQLSYEQEYFACSLLSSQLNQVVCVVVVHRGYNEYEYELYNQQLVLPFPLLPVLVVLASRDHPVNSPVSSCRHQVPNDSLPCSNHVLNPQCAPPHEYEYEYEPNESSPRVSVSVQVNCVVNVHHYHYHYQYSHYGRSLSNHNRTVSNVVVSNVSSVCCNVRGVVD/DFDPLLVVVLVLLLVLQVCVVPDPPPDLVVSQVSLLCLLVLADADPQWDKDWADFFQAPGTKIKTGRNQADALAEEEEEEDDLQAHDDCNSCVRLQNLLCVLQSHMYIYGHHHGWPVDAPPSNLVSSLRRLVVVVVVPRDQLRYEQEYFACSLLSSQLNQVVCVVVVHRGYNEYEYELYNQQLVLPFPLLPVLVVLASRDHPVNSPVSSCRHQVPHDSLPCSNHVLNPQCAPPHEYEYEYEPNESSPRVSVSVQVNCVVNVHHYHYHYQYSHYGRSLSNHNRTVSNVVVSNVSSVCCNVRGVVD